Protein AF-A0A8H3QNE0-F1 (afdb_monomer_lite)

InterPro domains:
  IPR011545 DEAD/DEAH-box helicase domain [PF00270] (85-251)
  IPR014001 Helicase superfamily 1/2, ATP-binding domain [PS51192] (91-264)
  IPR014001 Helicase superfamily 1/2, ATP-binding domain [SM00487] (79-281)
  IPR027417 P-loop containing nucleoside triphosphate hydrolase [G3DSA:3.40.50.300] (56-273)
  IPR027417 P-loop containing nucleoside triphosphate hydrolase [SSF52540] (74-260)
  IPR027417 P-loop containing nucleoside triphosphate hydrolase [SSF52540] (273-473)
  IPR032284 ATP-dependent DNA helicase RecQ, zinc-binding domain [PF16124] (362-435)
  IPR036388 Winged helix-like DNA-binding domain superfamily [G3DSA:1.10.10.10] (363-559)

pLDDT: mean 80.42, std 19.11, range [25.03, 98.31]

Radius of gyration: 28.92 Å; chains: 1; bounding box: 72×71×86 Å

Foldseek 3Di:
DDDDPDPDDDDPVNVVVLVVVVVVLVVLVVVVVVCVVVVNDDQFLCVLPVCSVVVVVPPPPPPPPDADPLRCCQCRLVVHPDAFALLVVLQVCVLVLFAEEEAAAQLNCLVSSVVSSLVVDAAAEEEEDDDPVVVVVVCVVCVVSRQAEDEDEDDPDDDPCPVVVVLSCNVVSNHSYYYYYLCRCVVDPVVLVSVLVRCVVIAYAYEYEQLLCCPPCCPPPVSSLVCLCCCVSRVSHHYYYYHHFDAPVSVVVSCVSVVPDDVRYHYRHDLDNDLLQEAEEEAAQDDPLVVLVVVLVVVVVCPDDDDDDDDLDPVVQVVSQVSSCVVCVPDDDDDDDDPDDPPRSVFCSVSHHDYDYHHDDPQCLFSVLCVLVVPDDDPPDPVSVVSSVVVVLVSLLVVLLSLDQADASSQSVRVVRDYPPRDRDDHSCRYRNNVSCVVQVFDKDFQLVLLLLLQVLLAQVLVLCVVVQVPAALCQSLCLSQLPPDPVCVVSVVCVDPSSVDPDDGPANDSSSSSSSVSVCVSVQQWDWDWDWADPDPPGDIGIGITTNHGDPCSSVVSNPDGRIDTHGDPPD

Sequence (573 aa):
MRSIEKVSDLSVEDYINLKKMLDDLVSYEKNVKFEIETHKFIPSFSHLIRDFMFLLKCHACLSFPKYSSIGLLVNQVFEFSGYREKQYESIMSFINEKNTLVILPTGNGKTMCWVAPALISEGLTVIFTLLKALIDDKIRELINIGIPCAGLYTPTSHPSNYQEKVFGKIAVNFLRVLFVTPEKFHKNPVFRLMLMRISQIRPIRFVIDEAHCIVEQEYFRKAWKNLGTLKQLFPLSPHMLLTATCSTNEARKIQSIMNIQVGDLNIVRSSSFVRSEITFEVQTKSSKERTIDEICDQIRRVENGYCIVYCASLANCEEVLELIKIKLESISLDVYHGNLIQEAGRAGRDRREAKHIIYYSRQDIKTVYRIVASEESSTDDMEYQEYLEEKQKKILEIMLFCESQYECHQKLLVQYYSWDGDEEVLPCEKCDNCLRRQNHCPIIQDARQDALYILQVVDTVTNYMKNNIENTIRNDIVQVFCRSKSMSIIKKKLNQLDIYKENYKRILKRQEEVAYLLEDLAIRGLVKVKFKLSKPTPTSQINCNLIYIGVTENAIERASIGCWLYFVKNCQK

Structure (mmCIF, N/CA/C/O backbone):
data_AF-A0A8H3QNE0-F1
#
_entry.id   AF-A0A8H3QNE0-F1
#
loop_
_atom_site.group_PDB
_atom_site.id
_atom_site.type_symbol
_atom_site.label_atom_id
_atom_site.label_alt_id
_atom_site.label_comp_id
_atom_site.label_asym_id
_atom_site.label_entity_id
_atom_site.label_seq_id
_atom_site.pdbx_PDB_ins_code
_atom_site.Cartn_x
_atom_site.Cartn_y
_atom_site.Cartn_z
_atom_site.occupancy
_atom_site.B_iso_or_equiv
_atom_site.auth_seq_id
_atom_site.auth_comp_id
_atom_site.auth_asym_id
_atom_site.auth_atom_id
_atom_site.pdbx_PDB_model_num
ATOM 1 N N . MET A 1 1 ? 11.955 42.583 -19.211 1.00 35.22 1 MET A N 1
ATOM 2 C CA . MET A 1 1 ? 11.947 42.708 -17.736 1.00 35.22 1 MET A CA 1
ATOM 3 C C . MET A 1 1 ? 10.551 42.366 -17.240 1.00 35.22 1 MET A C 1
ATOM 5 O O . MET A 1 1 ? 9.612 42.959 -17.755 1.00 35.22 1 MET A O 1
ATOM 9 N N . ARG A 1 2 ? 10.465 41.441 -16.265 1.00 25.67 2 ARG A N 1
ATOM 10 C CA . ARG A 1 2 ? 9.298 40.667 -15.768 1.00 25.67 2 ARG A CA 1
ATOM 11 C C . ARG A 1 2 ? 8.981 39.429 -16.627 1.00 25.67 2 ARG A C 1
ATOM 13 O O . ARG A 1 2 ? 8.622 39.593 -17.780 1.00 25.67 2 ARG A O 1
ATOM 20 N N . SER A 1 3 ? 9.098 38.178 -16.186 1.00 25.03 3 SER A N 1
ATOM 21 C CA . SER A 1 3 ? 9.618 37.568 -14.951 1.00 25.03 3 SER A CA 1
ATOM 22 C C . SER A 1 3 ? 9.795 36.066 -15.241 1.00 25.03 3 SER A C 1
ATOM 24 O O . SER A 1 3 ? 8.844 35.296 -15.145 1.00 25.03 3 SER A O 1
ATOM 26 N N . ILE A 1 4 ? 11.002 35.674 -15.656 1.00 30.20 4 ILE A N 1
ATOM 27 C CA . ILE A 1 4 ? 11.525 34.306 -15.552 1.00 30.20 4 ILE A CA 1
ATOM 28 C C . ILE A 1 4 ? 12.634 34.442 -14.521 1.00 30.20 4 ILE A C 1
ATOM 30 O O . ILE A 1 4 ? 13.699 34.968 -14.837 1.00 30.20 4 ILE A O 1
ATOM 34 N N . GLU A 1 5 ? 12.365 34.057 -13.280 1.00 29.20 5 GLU A N 1
ATOM 35 C CA . GLU A 1 5 ? 13.396 34.008 -12.251 1.00 29.20 5 GLU A CA 1
ATOM 36 C C . GLU A 1 5 ? 13.614 32.563 -11.809 1.00 29.20 5 GLU A C 1
ATOM 38 O O . GLU A 1 5 ? 12.711 31.900 -11.304 1.00 29.20 5 GLU A O 1
ATOM 43 N N . LYS A 1 6 ? 14.876 32.152 -12.008 1.00 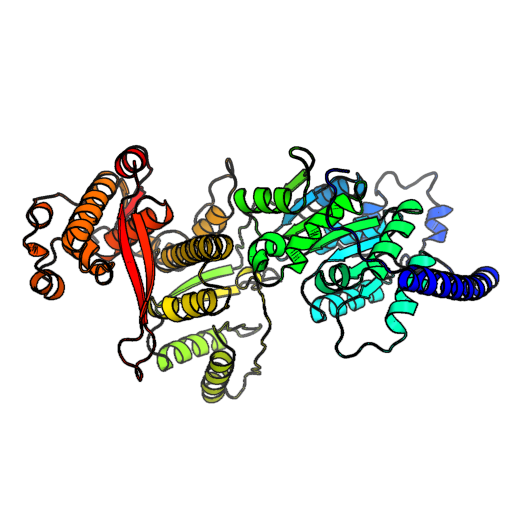32.72 6 LYS A N 1
ATOM 44 C CA . LYS A 1 6 ? 15.606 30.994 -11.471 1.00 32.72 6 LYS A CA 1
ATOM 45 C C . LYS A 1 6 ? 15.500 29.653 -12.208 1.00 32.72 6 LYS A C 1
ATOM 47 O O . LYS A 1 6 ? 15.197 28.617 -11.631 1.00 32.72 6 LYS A O 1
ATOM 52 N N . VAL A 1 7 ? 15.974 29.673 -13.457 1.00 33.72 7 VAL A N 1
ATOM 53 C CA . VAL A 1 7 ? 17.002 28.721 -13.931 1.00 33.72 7 VAL A CA 1
ATOM 54 C C . VAL A 1 7 ? 18.160 29.560 -14.472 1.00 33.72 7 VAL A C 1
ATOM 56 O O . VAL A 1 7 ? 18.269 29.817 -15.666 1.00 33.72 7 VAL A O 1
ATOM 59 N N . SER A 1 8 ? 18.978 30.087 -13.572 1.00 37.94 8 SER A N 1
ATOM 60 C CA . SER A 1 8 ? 20.153 30.884 -13.917 1.00 37.94 8 SER A CA 1
ATOM 61 C C . SER A 1 8 ? 21.230 30.562 -12.901 1.00 37.94 8 SER A C 1
ATOM 63 O O . SER A 1 8 ? 21.182 31.107 -11.810 1.00 37.94 8 SER A O 1
ATOM 65 N N . ASP A 1 9 ? 22.095 29.612 -13.245 1.00 38.41 9 ASP A N 1
ATOM 66 C CA . ASP A 1 9 ? 23.450 29.452 -12.704 1.00 38.41 9 ASP A CA 1
ATOM 67 C C . ASP A 1 9 ? 24.149 28.351 -13.515 1.00 38.41 9 ASP A C 1
ATOM 69 O O . ASP A 1 9 ? 24.317 27.215 -13.079 1.00 38.41 9 ASP A O 1
ATOM 73 N N . LEU A 1 10 ? 24.511 28.673 -14.757 1.00 45.97 10 LEU A N 1
ATOM 74 C CA . LEU A 1 10 ? 25.694 28.064 -15.357 1.00 45.97 10 LEU A CA 1
ATOM 75 C C . LEU A 1 10 ? 26.674 29.203 -15.602 1.00 45.97 10 LEU A C 1
ATOM 77 O O . LEU A 1 10 ? 26.373 30.152 -16.330 1.00 45.97 10 LEU A O 1
ATOM 81 N N . SER A 1 11 ? 27.810 29.127 -14.923 1.00 44.94 11 SER A N 1
ATOM 82 C CA . SER A 1 11 ? 28.893 30.093 -15.023 1.00 44.94 11 SER A CA 1
ATOM 83 C C . SER A 1 11 ? 29.562 30.009 -16.402 1.00 44.94 11 SER A C 1
ATOM 85 O O . SER A 1 11 ? 29.474 29.003 -17.110 1.00 44.94 11 SER A O 1
ATOM 87 N N . VAL A 1 12 ? 30.290 31.055 -16.796 1.00 43.38 12 VAL A N 1
ATOM 88 C CA . VAL A 1 12 ? 31.138 31.036 -18.007 1.00 43.38 12 VAL A CA 1
ATOM 89 C C . VAL A 1 12 ? 32.184 29.902 -17.941 1.00 43.38 12 VAL A C 1
ATOM 91 O O . VAL A 1 12 ? 32.601 29.367 -18.966 1.00 43.38 12 VAL A O 1
ATOM 94 N N . GLU A 1 13 ? 32.539 29.471 -16.733 1.00 40.56 13 GLU A N 1
ATOM 95 C CA . GLU A 1 13 ? 33.459 28.371 -16.440 1.00 40.56 13 GLU A CA 1
ATOM 96 C C . GLU A 1 13 ? 32.827 26.983 -16.701 1.00 40.56 13 GLU A C 1
ATOM 98 O O . GLU A 1 13 ? 33.490 26.091 -17.241 1.00 40.56 13 GLU A O 1
ATOM 103 N N . ASP A 1 14 ? 31.517 26.819 -16.462 1.00 41.31 14 ASP A N 1
ATOM 104 C CA . ASP A 1 14 ? 30.748 25.611 -16.817 1.00 41.31 14 ASP A CA 1
ATOM 105 C C . ASP A 1 14 ? 30.654 25.409 -18.336 1.00 41.31 14 ASP A C 1
ATOM 107 O O . ASP A 1 14 ? 30.696 24.282 -18.833 1.00 41.31 14 ASP A O 1
ATOM 111 N N . TYR A 1 15 ? 30.592 26.506 -19.095 1.00 39.41 15 TYR A N 1
ATOM 112 C CA . TYR A 1 15 ? 30.575 26.491 -20.559 1.00 39.41 15 TYR A CA 1
ATOM 113 C C . TYR A 1 15 ? 31.920 26.037 -21.160 1.00 39.41 15 TYR A C 1
ATOM 115 O O . TYR A 1 15 ? 31.957 25.348 -22.181 1.00 39.41 15 TYR A O 1
ATOM 123 N N . ILE A 1 16 ? 33.038 26.372 -20.508 1.00 44.00 16 ILE A N 1
ATOM 124 C CA . ILE A 1 16 ? 34.392 25.991 -20.940 1.00 44.00 16 ILE A CA 1
ATOM 125 C C . ILE A 1 16 ? 34.697 24.528 -20.579 1.00 44.00 16 ILE A C 1
ATOM 127 O O . ILE A 1 16 ? 35.227 23.786 -21.411 1.00 44.00 16 ILE A O 1
ATOM 131 N N . ASN A 1 17 ? 34.283 24.070 -19.395 1.00 38.91 17 ASN A N 1
ATOM 132 C CA . ASN A 1 17 ? 34.404 22.663 -18.999 1.00 38.91 17 ASN A CA 1
ATOM 133 C C . ASN A 1 17 ? 33.531 21.731 -19.860 1.00 38.91 17 ASN A C 1
ATOM 135 O O . ASN A 1 17 ? 33.972 20.642 -20.232 1.00 38.91 17 ASN A O 1
ATOM 139 N N . LEU A 1 18 ? 32.338 22.178 -20.269 1.00 43.12 18 LEU A N 1
ATOM 140 C CA . LEU A 1 18 ? 31.477 21.457 -21.214 1.00 43.12 18 LEU A CA 1
ATOM 141 C C . LEU A 1 18 ? 32.143 21.284 -22.590 1.00 43.12 18 LEU A C 1
ATOM 143 O O . LEU A 1 18 ? 31.984 20.243 -23.225 1.00 43.12 18 LEU A O 1
ATOM 147 N N . LYS A 1 19 ? 32.904 22.287 -23.044 1.00 40.44 19 LYS A N 1
ATOM 148 C CA . LYS A 1 19 ? 33.618 22.257 -24.327 1.00 40.44 19 LYS A CA 1
ATOM 149 C C . LYS A 1 19 ? 34.786 21.261 -24.305 1.00 40.44 19 LYS A C 1
ATOM 151 O O . LYS A 1 19 ? 34.876 20.430 -25.197 1.00 40.44 19 LYS A O 1
ATOM 156 N N . LYS A 1 20 ? 35.581 21.243 -23.231 1.00 42.16 20 LYS A N 1
ATOM 157 C CA . LYS A 1 20 ? 36.684 20.279 -23.036 1.00 42.16 20 LYS A CA 1
ATOM 158 C C . LYS A 1 20 ? 36.195 18.821 -22.956 1.00 42.16 20 LYS A C 1
ATOM 160 O O . LYS A 1 20 ? 36.807 17.926 -23.522 1.00 42.16 20 LYS A O 1
ATOM 165 N N . MET A 1 21 ? 35.042 18.591 -22.322 1.00 43.62 21 MET A N 1
ATOM 166 C CA . MET A 1 21 ? 34.431 17.260 -22.193 1.00 43.62 21 MET A CA 1
ATOM 167 C C . MET A 1 21 ? 33.822 16.737 -23.509 1.00 43.62 21 MET A C 1
ATOM 169 O O . MET A 1 21 ? 33.773 15.530 -23.746 1.00 43.62 21 MET A O 1
ATOM 173 N N . LEU A 1 22 ? 33.350 17.641 -24.374 1.00 39.09 22 LEU A N 1
ATOM 174 C CA . LEU A 1 22 ? 32.882 17.294 -25.718 1.00 39.09 22 LEU A CA 1
ATOM 175 C C . LEU A 1 22 ? 34.037 16.888 -26.633 1.00 39.09 22 LEU A C 1
ATOM 177 O O . LEU A 1 22 ? 33.853 16.013 -27.473 1.00 39.09 22 LEU A O 1
ATOM 181 N N . ASP A 1 23 ? 35.225 17.438 -26.408 1.00 41.16 23 ASP A N 1
ATOM 182 C CA . ASP A 1 23 ? 36.409 17.116 -27.201 1.00 41.16 23 ASP A CA 1
ATOM 183 C C . ASP A 1 23 ? 37.042 15.762 -26.797 1.00 41.16 23 ASP A C 1
ATOM 185 O O . ASP A 1 23 ? 37.523 15.023 -27.659 1.00 41.16 23 ASP A O 1
ATOM 189 N N . ASP A 1 24 ? 36.943 15.343 -25.530 1.00 36.66 24 ASP A N 1
ATOM 190 C CA . ASP A 1 24 ? 37.397 14.009 -25.091 1.00 36.66 24 ASP A CA 1
ATOM 191 C C . ASP A 1 24 ? 36.454 12.867 -25.540 1.00 36.66 24 ASP A C 1
ATOM 193 O O . ASP A 1 24 ? 36.911 11.774 -25.891 1.00 36.66 24 ASP A O 1
ATOM 197 N N . LEU A 1 25 ? 35.138 13.115 -25.635 1.00 38.47 25 LEU A N 1
ATOM 198 C CA . LEU A 1 25 ? 34.171 12.165 -26.218 1.00 38.47 25 LEU A CA 1
ATOM 199 C C . LEU A 1 25 ? 34.427 11.925 -27.720 1.00 38.47 25 LEU A C 1
ATOM 201 O O . LEU A 1 25 ? 34.248 10.807 -28.204 1.00 38.47 25 LEU A O 1
ATOM 205 N N . VAL A 1 26 ? 34.941 12.939 -28.424 1.00 38.16 26 VAL A N 1
ATOM 206 C CA . VAL A 1 26 ? 35.381 12.868 -29.830 1.00 38.16 26 VAL A CA 1
ATOM 207 C C . VAL A 1 26 ? 36.662 12.028 -30.000 1.00 38.16 26 VAL A C 1
ATOM 209 O O . VAL A 1 26 ? 36.873 11.431 -31.059 1.00 38.16 26 VAL A O 1
ATOM 212 N N . SER A 1 27 ? 37.508 11.907 -28.969 1.00 40.34 27 SER A N 1
ATOM 213 C CA . SER A 1 27 ? 38.653 10.975 -28.952 1.00 40.34 27 SER A CA 1
ATOM 214 C C . SER A 1 27 ? 38.208 9.519 -28.730 1.00 40.34 27 SER A C 1
ATOM 216 O O . SER A 1 27 ? 38.719 8.587 -29.355 1.00 40.34 27 SER A O 1
ATOM 218 N N . TYR A 1 28 ? 37.176 9.319 -27.907 1.00 36.91 28 TYR A N 1
ATOM 219 C CA . TYR A 1 28 ? 36.602 8.005 -27.595 1.00 36.91 28 TYR A CA 1
ATOM 220 C C . TYR A 1 28 ? 35.869 7.366 -28.788 1.00 36.91 28 TYR A C 1
ATOM 222 O O . TYR A 1 28 ? 35.970 6.163 -29.025 1.00 36.91 28 TYR A O 1
ATOM 230 N N . GLU A 1 29 ? 35.176 8.180 -29.583 1.00 37.56 29 GLU A N 1
ATOM 231 C CA . GLU A 1 29 ? 34.483 7.765 -30.807 1.00 37.56 29 GLU A CA 1
ATOM 232 C C . GLU A 1 29 ? 35.453 7.260 -31.893 1.00 37.56 29 GLU A C 1
ATOM 234 O O . GLU A 1 29 ? 35.150 6.308 -32.612 1.00 37.56 29 GLU A O 1
ATOM 239 N N . LYS A 1 30 ? 36.659 7.840 -31.980 1.00 40.59 30 LYS A N 1
ATOM 240 C CA . LYS A 1 30 ? 37.650 7.502 -33.016 1.00 40.59 30 LYS A CA 1
ATOM 241 C C . LYS A 1 30 ? 38.296 6.126 -32.826 1.00 40.59 30 LYS A C 1
ATOM 243 O O . LYS A 1 30 ? 38.510 5.430 -33.815 1.00 40.59 30 LYS A O 1
ATOM 248 N N . ASN A 1 31 ? 38.533 5.688 -31.589 1.00 41.94 31 ASN A N 1
ATOM 249 C CA . ASN A 1 31 ? 39.050 4.338 -31.320 1.00 41.94 31 ASN A CA 1
ATOM 250 C C . ASN A 1 31 ? 37.986 3.246 -31.542 1.00 41.94 31 ASN A C 1
ATOM 252 O O . ASN A 1 31 ? 38.304 2.169 -32.037 1.00 41.94 31 ASN A O 1
ATOM 256 N N . VAL A 1 32 ? 36.710 3.532 -31.258 1.00 41.25 32 VAL A N 1
ATOM 257 C CA . VAL A 1 32 ? 35.597 2.593 -31.510 1.00 41.25 32 VAL A CA 1
ATOM 258 C C . VAL A 1 32 ? 35.338 2.420 -33.014 1.00 41.25 32 VAL A C 1
ATOM 260 O O . VAL A 1 32 ? 35.044 1.317 -33.471 1.00 41.25 32 VAL A O 1
ATOM 263 N N . LYS A 1 33 ? 35.531 3.483 -33.806 1.00 37.66 33 LYS A N 1
ATOM 264 C CA . LYS A 1 33 ? 35.485 3.456 -35.279 1.00 37.66 33 LYS A CA 1
ATOM 265 C C . LYS A 1 33 ? 36.520 2.496 -35.882 1.00 37.66 33 LYS A C 1
ATOM 267 O O . LYS A 1 33 ? 36.186 1.718 -36.769 1.00 37.66 33 LYS A O 1
ATOM 272 N N . PHE A 1 34 ? 37.728 2.465 -35.317 1.00 42.19 34 PHE A N 1
ATOM 273 C CA . PHE A 1 34 ? 38.798 1.543 -35.714 1.00 42.19 34 PHE A CA 1
ATOM 274 C C . PHE A 1 34 ? 38.486 0.067 -35.383 1.00 42.19 34 PHE A C 1
ATOM 276 O O . PHE A 1 34 ? 38.859 -0.848 -36.120 1.00 42.19 34 PHE A O 1
ATOM 283 N N . GLU A 1 35 ? 37.751 -0.204 -34.304 1.00 38.62 35 GLU A N 1
ATOM 284 C CA . GLU A 1 35 ? 37.314 -1.565 -33.962 1.00 38.62 35 GLU A CA 1
ATOM 285 C C . GLU A 1 35 ? 36.131 -2.032 -34.832 1.00 38.62 35 GLU A C 1
ATOM 287 O O . GLU A 1 35 ? 36.095 -3.182 -35.265 1.00 38.62 35 GLU A O 1
ATOM 292 N N . ILE A 1 36 ? 35.202 -1.143 -35.191 1.00 38.84 36 ILE A N 1
ATOM 293 C CA . ILE A 1 36 ? 34.106 -1.459 -36.123 1.00 38.84 36 ILE A CA 1
ATOM 294 C C . ILE A 1 36 ? 34.646 -1.763 -37.536 1.00 38.84 36 ILE A C 1
ATOM 296 O O . ILE A 1 36 ? 34.251 -2.758 -38.145 1.00 38.84 36 ILE A O 1
ATOM 300 N N . GLU A 1 37 ? 35.594 -0.961 -38.032 1.00 38.69 37 GLU A N 1
ATOM 301 C CA . GLU A 1 37 ? 36.194 -1.086 -39.375 1.00 38.69 37 GLU A CA 1
ATOM 302 C C . GLU A 1 37 ? 37.120 -2.310 -39.530 1.00 38.69 37 GLU A C 1
ATOM 304 O O . GLU A 1 37 ? 37.361 -2.767 -40.645 1.00 38.69 37 GLU A O 1
ATOM 309 N N . THR A 1 38 ? 37.577 -2.909 -38.424 1.00 40.66 38 THR A N 1
ATOM 310 C CA . THR A 1 38 ? 38.347 -4.171 -38.410 1.00 40.66 38 THR A CA 1
ATOM 311 C C . THR A 1 38 ? 37.476 -5.428 -38.216 1.00 40.66 38 THR A C 1
ATOM 313 O O . THR A 1 38 ? 38.006 -6.490 -37.898 1.00 40.66 38 THR A O 1
ATOM 316 N N . HIS A 1 39 ? 36.147 -5.333 -38.400 1.00 39.91 39 HIS A N 1
ATOM 317 C CA . HIS A 1 39 ? 35.151 -6.380 -38.090 1.00 39.91 39 HIS A CA 1
ATOM 318 C C . HIS A 1 39 ? 35.090 -6.805 -36.608 1.00 39.91 39 HIS A C 1
ATOM 320 O O . HIS A 1 39 ? 34.644 -7.909 -36.293 1.00 39.91 39 HIS A O 1
ATOM 326 N N . LYS A 1 40 ? 35.485 -5.939 -35.669 1.00 40.75 40 LYS A N 1
ATOM 327 C CA . LYS A 1 40 ? 35.469 -6.247 -34.226 1.00 40.75 40 LYS A CA 1
ATOM 328 C C . LYS A 1 40 ? 34.211 -5.773 -33.488 1.00 40.75 40 LYS A C 1
ATOM 330 O O . LYS A 1 40 ? 34.142 -5.942 -32.274 1.00 40.75 40 LYS A O 1
ATOM 335 N N . PHE A 1 41 ? 33.200 -5.227 -34.174 1.00 36.81 41 PHE A N 1
ATOM 336 C CA . PHE A 1 41 ? 31.943 -4.799 -33.543 1.00 36.81 41 PHE A CA 1
ATOM 337 C C . PHE A 1 41 ? 30.694 -5.222 -34.336 1.00 36.81 41 PHE A C 1
ATOM 339 O O . PHE A 1 41 ? 30.477 -4.798 -35.470 1.00 36.81 41 PHE A O 1
ATOM 346 N N . ILE A 1 42 ? 29.860 -6.042 -33.687 1.00 42.97 42 ILE A N 1
ATOM 347 C CA . ILE A 1 42 ? 28.539 -6.543 -34.101 1.00 42.97 42 ILE A CA 1
ATOM 348 C C . ILE A 1 42 ? 27.567 -6.212 -32.942 1.00 42.97 42 ILE A C 1
ATOM 350 O O . ILE A 1 42 ? 27.982 -6.331 -31.785 1.00 42.97 42 ILE A O 1
ATOM 354 N N . PRO A 1 43 ? 26.297 -5.801 -33.170 1.00 39.94 43 PRO A N 1
ATOM 355 C CA . PRO A 1 43 ? 25.355 -5.540 -32.077 1.00 39.94 43 PRO A CA 1
ATOM 356 C C . PRO A 1 43 ? 25.174 -6.777 -31.185 1.00 39.94 43 PRO A C 1
ATOM 358 O O . PRO A 1 43 ? 24.907 -7.878 -31.663 1.00 39.94 43 PRO A O 1
ATOM 361 N N . SER A 1 44 ? 25.295 -6.609 -29.874 1.00 41.91 44 SER A N 1
ATOM 362 C CA . SER A 1 44 ? 25.665 -7.684 -28.941 1.00 41.91 44 SER A CA 1
ATOM 363 C C . SER A 1 44 ? 24.577 -8.705 -28.584 1.00 41.91 44 SER A C 1
ATOM 365 O O . SER A 1 44 ? 24.927 -9.744 -28.035 1.00 41.91 44 SER A O 1
ATOM 367 N N . PHE A 1 45 ? 23.301 -8.498 -28.944 1.00 39.44 45 PHE A N 1
ATOM 368 C CA . PHE A 1 45 ? 22.283 -9.556 -28.794 1.00 39.44 45 PHE A CA 1
ATOM 369 C C . PHE A 1 45 ? 22.221 -10.530 -29.991 1.00 39.44 45 PHE A C 1
ATOM 371 O O . PHE A 1 45 ? 21.547 -11.557 -29.932 1.00 39.44 45 PHE A O 1
ATOM 378 N N . SER A 1 46 ? 22.946 -10.242 -31.077 1.00 38.34 46 SER A N 1
ATOM 379 C CA . SER A 1 46 ? 22.957 -11.064 -32.300 1.00 38.34 46 SER A CA 1
ATOM 380 C C . SER A 1 46 ? 23.547 -12.468 -32.108 1.00 38.34 46 SER A C 1
ATOM 382 O O . SER A 1 46 ? 23.251 -13.365 -32.890 1.00 38.34 46 SER A O 1
ATOM 384 N N . HIS A 1 47 ? 24.354 -12.677 -31.064 1.00 43.91 47 HIS A N 1
ATOM 385 C CA . HIS A 1 47 ? 24.979 -13.964 -30.739 1.00 43.91 47 HIS A CA 1
ATOM 386 C C . HIS A 1 47 ? 24.106 -14.858 -29.843 1.00 43.91 47 HIS A C 1
ATOM 388 O O . HIS A 1 47 ? 24.400 -16.043 -29.704 1.00 43.91 47 HIS A O 1
ATOM 394 N N . LEU A 1 48 ? 23.053 -14.308 -29.222 1.00 41.75 48 LEU A N 1
ATOM 395 C CA . LEU A 1 48 ? 22.171 -15.045 -28.295 1.00 41.75 48 LEU A CA 1
ATOM 396 C C . LEU A 1 48 ? 20.891 -15.527 -28.964 1.00 41.75 48 LEU A C 1
ATOM 398 O O . LEU A 1 48 ? 20.173 -16.356 -28.420 1.00 41.75 48 LEU A O 1
ATOM 402 N N . ILE A 1 49 ? 20.648 -15.047 -30.179 1.00 43.75 49 ILE A N 1
ATOM 403 C CA . ILE A 1 49 ? 19.685 -15.610 -31.110 1.00 43.75 49 ILE A CA 1
ATOM 404 C C . ILE A 1 49 ? 20.505 -16.468 -32.075 1.00 43.75 49 ILE A C 1
ATOM 406 O O . ILE A 1 49 ? 21.040 -15.960 -33.066 1.00 43.75 49 ILE A O 1
ATOM 410 N N . ARG A 1 50 ? 20.653 -17.769 -31.775 1.00 41.12 50 ARG A N 1
ATOM 411 C CA . ARG A 1 50 ? 21.142 -18.728 -32.782 1.00 41.12 50 ARG A CA 1
ATOM 412 C C . ARG A 1 50 ? 20.234 -18.568 -34.007 1.00 41.12 50 ARG A C 1
ATOM 414 O O . ARG A 1 50 ? 19.022 -18.615 -33.852 1.00 41.12 50 ARG A O 1
ATOM 421 N N . ASP A 1 51 ? 20.827 -18.307 -35.174 1.00 43.41 51 ASP A N 1
ATOM 422 C CA . ASP A 1 51 ? 20.162 -18.068 -36.471 1.00 43.41 51 ASP A CA 1
ATOM 423 C C . ASP A 1 51 ? 19.709 -16.634 -36.823 1.00 43.41 51 ASP A C 1
ATOM 425 O O . ASP A 1 51 ? 18.981 -16.452 -37.798 1.00 43.41 51 ASP A O 1
ATOM 429 N N . PHE A 1 52 ? 20.217 -15.579 -36.167 1.00 43.12 52 PHE A N 1
ATOM 430 C CA . PHE A 1 52 ? 19.917 -14.179 -36.551 1.00 43.12 52 PHE A CA 1
ATOM 431 C C . PHE A 1 52 ? 20.199 -13.858 -38.040 1.00 43.12 52 PHE A C 1
ATOM 433 O O . PHE A 1 52 ? 19.392 -13.220 -38.716 1.00 43.12 52 PHE A O 1
ATOM 440 N N . MET A 1 53 ? 21.318 -14.351 -38.585 1.00 36.91 53 MET A N 1
ATOM 441 C CA . MET A 1 53 ? 21.683 -14.174 -40.002 1.00 36.91 53 MET A CA 1
ATOM 442 C C . MET A 1 53 ? 20.917 -15.111 -40.956 1.00 36.91 53 MET A C 1
ATOM 444 O O . MET A 1 53 ? 20.765 -14.789 -42.135 1.00 36.91 53 MET A O 1
ATOM 448 N N . PHE A 1 54 ? 20.414 -16.251 -40.470 1.00 38.47 54 PHE A N 1
ATOM 449 C CA . PHE A 1 54 ? 19.612 -17.194 -41.259 1.00 38.47 54 PHE A CA 1
ATOM 450 C C . PHE A 1 54 ? 18.147 -16.737 -41.345 1.00 38.47 54 PHE A C 1
ATOM 452 O O . PHE A 1 54 ? 17.557 -16.839 -42.410 1.00 38.47 54 PHE A O 1
ATOM 459 N N . LEU A 1 55 ? 17.605 -16.105 -40.298 1.00 36.69 55 LEU A N 1
ATOM 460 C CA . LEU A 1 55 ? 16.283 -15.456 -40.270 1.00 36.69 55 LEU A CA 1
ATOM 461 C C . LEU A 1 55 ? 16.140 -14.289 -41.267 1.00 36.69 55 LEU A C 1
ATOM 463 O O . LEU A 1 55 ? 15.044 -14.014 -41.748 1.00 36.69 55 LEU A O 1
ATOM 467 N N . LEU A 1 56 ? 17.243 -13.614 -41.608 1.00 36.75 56 LEU A N 1
ATOM 468 C CA . LEU A 1 56 ? 17.254 -12.506 -42.574 1.00 36.75 56 LEU A CA 1
ATOM 469 C C . LEU A 1 56 ? 17.325 -12.980 -44.037 1.00 36.75 56 LEU A C 1
ATOM 471 O O . LEU A 1 56 ? 16.860 -12.274 -44.929 1.00 36.75 56 LEU A O 1
ATOM 475 N N . LYS A 1 57 ? 17.884 -14.172 -44.299 1.00 33.72 57 LYS A N 1
ATOM 476 C CA . LYS A 1 57 ? 18.005 -14.750 -45.655 1.00 33.72 57 LYS A CA 1
ATOM 477 C C . LYS A 1 57 ? 17.025 -15.890 -45.947 1.00 33.72 57 LYS A C 1
ATOM 479 O O . LYS A 1 57 ? 16.733 -16.144 -47.111 1.00 33.72 57 LYS A O 1
ATOM 484 N N . CYS A 1 58 ? 16.503 -16.558 -44.927 1.00 35.84 58 CYS A N 1
ATOM 485 C CA . CYS A 1 58 ? 15.598 -17.692 -45.033 1.00 35.84 58 CYS A CA 1
ATOM 486 C C . CYS A 1 58 ? 14.329 -17.370 -44.234 1.00 35.84 58 CYS A C 1
ATOM 488 O O . CYS A 1 58 ? 14.399 -17.138 -43.033 1.00 35.84 58 CYS A O 1
ATOM 490 N N . HIS A 1 59 ? 13.181 -17.357 -44.921 1.00 32.09 59 HIS A N 1
ATOM 491 C CA . HIS A 1 59 ? 11.819 -17.087 -44.420 1.00 32.09 59 HIS A CA 1
ATOM 492 C C . HIS A 1 59 ? 11.303 -15.638 -44.346 1.00 32.09 59 HIS A C 1
ATOM 494 O O . HIS A 1 59 ? 10.169 -15.449 -43.909 1.00 32.09 59 HIS A O 1
ATOM 500 N N . ALA A 1 60 ? 11.986 -14.643 -44.914 1.00 31.42 60 ALA A N 1
ATOM 501 C CA . ALA A 1 60 ? 11.275 -13.429 -45.348 1.00 31.42 60 ALA A CA 1
ATOM 502 C C . ALA A 1 60 ? 10.213 -13.741 -46.430 1.00 31.42 60 ALA A C 1
ATOM 504 O O . ALA A 1 60 ? 9.320 -12.936 -46.669 1.00 31.42 60 ALA A O 1
ATOM 505 N N . CYS A 1 61 ? 10.278 -14.927 -47.056 1.00 36.62 61 CYS A N 1
ATOM 506 C CA . CYS A 1 61 ? 9.467 -15.217 -48.233 1.00 36.62 61 CYS A CA 1
ATOM 507 C C . CYS A 1 61 ? 8.415 -16.330 -48.076 1.00 36.62 61 CYS A C 1
ATOM 509 O O . CYS A 1 61 ? 7.437 -16.258 -48.806 1.00 36.62 61 CYS A O 1
ATOM 511 N N . LEU A 1 62 ? 8.532 -17.342 -47.191 1.00 32.88 62 LEU A N 1
ATOM 512 C CA . LEU A 1 62 ? 7.624 -18.514 -47.298 1.00 32.88 62 LEU A CA 1
ATOM 513 C C . LEU A 1 62 ? 7.232 -19.308 -46.020 1.00 32.88 62 LEU A C 1
ATOM 515 O O . LEU A 1 62 ? 6.522 -20.302 -46.170 1.00 32.88 62 LEU A O 1
ATOM 519 N N . SER A 1 63 ? 7.609 -18.963 -44.770 1.00 31.23 63 SER A N 1
ATOM 520 C CA . SER A 1 63 ? 7.130 -19.780 -43.606 1.00 31.23 63 SER A CA 1
ATOM 521 C C . SER A 1 63 ? 6.842 -19.085 -42.267 1.00 31.23 63 SER A C 1
ATOM 523 O O . SER A 1 63 ? 6.469 -19.773 -41.318 1.00 31.23 63 SER A O 1
ATOM 525 N N . PHE A 1 64 ? 6.893 -17.751 -42.177 1.00 33.19 64 PHE A N 1
ATOM 526 C CA . PHE A 1 64 ? 6.544 -17.016 -40.946 1.00 33.19 64 PHE A CA 1
ATOM 527 C C . PHE A 1 64 ? 5.113 -16.437 -40.805 1.00 33.19 64 PHE A C 1
ATOM 529 O O . PHE A 1 64 ? 4.952 -15.461 -40.077 1.00 33.19 64 PHE A O 1
ATOM 536 N N . PRO A 1 65 ? 4.019 -17.017 -41.341 1.00 32.22 65 PRO A N 1
ATOM 537 C CA . PRO A 1 65 ? 2.679 -16.546 -40.966 1.00 32.22 65 PRO A CA 1
ATOM 538 C C . PRO A 1 65 ? 2.312 -16.718 -39.474 1.00 32.22 65 PRO A C 1
ATOM 540 O O . PRO A 1 65 ? 1.244 -16.263 -39.079 1.00 32.22 65 PRO A O 1
ATOM 543 N N . LYS A 1 66 ? 3.121 -17.405 -38.643 1.00 38.16 66 LYS A N 1
ATOM 544 C CA . LYS A 1 66 ? 2.702 -17.842 -37.292 1.00 38.16 66 LYS A CA 1
ATOM 545 C C . LYS A 1 66 ? 3.270 -17.070 -36.091 1.00 38.16 66 LYS A C 1
ATOM 547 O O . LYS A 1 66 ? 2.632 -17.113 -35.044 1.00 38.16 66 LYS A O 1
ATOM 552 N N . TYR A 1 67 ? 4.403 -16.364 -36.187 1.00 34.59 67 TYR A N 1
ATOM 553 C CA . TYR A 1 67 ? 5.007 -15.687 -35.021 1.00 34.59 67 TYR A CA 1
ATOM 554 C C . TYR A 1 67 ? 5.579 -14.307 -35.383 1.00 34.59 67 TYR A C 1
ATOM 556 O O . TYR A 1 67 ? 6.373 -14.189 -36.309 1.00 34.59 67 TYR A O 1
ATOM 564 N N . SER A 1 68 ? 5.193 -13.263 -34.638 1.00 46.09 68 SER A N 1
ATOM 565 C CA . SER A 1 68 ? 5.793 -11.922 -34.732 1.00 46.09 68 SER A CA 1
ATOM 566 C C . SER A 1 68 ? 7.173 -11.881 -34.057 1.00 46.09 68 SER A C 1
ATOM 568 O O . SER A 1 68 ? 7.479 -12.747 -33.236 1.00 46.09 68 SER A O 1
ATOM 570 N N . SER A 1 69 ? 7.990 -10.847 -34.310 1.00 45.69 69 SER A N 1
ATOM 571 C CA . SER A 1 69 ? 9.284 -10.625 -33.624 1.00 45.69 69 SER A CA 1
ATOM 572 C C . SER A 1 69 ? 9.171 -10.680 -32.093 1.00 45.69 69 SER A C 1
ATOM 574 O O . SER A 1 69 ? 10.094 -11.091 -31.396 1.00 45.69 69 SER A O 1
ATOM 576 N N . ILE A 1 70 ? 8.000 -10.317 -31.570 1.00 51.03 70 ILE A N 1
ATOM 577 C CA . ILE A 1 70 ? 7.660 -10.365 -30.145 1.00 51.03 70 ILE A CA 1
ATOM 578 C C . ILE A 1 70 ? 7.386 -11.809 -29.692 1.00 51.03 70 ILE A C 1
ATOM 580 O O . ILE A 1 70 ? 7.846 -12.228 -28.634 1.00 51.03 70 ILE A O 1
ATOM 584 N N . GLY A 1 71 ? 6.687 -12.600 -30.513 1.00 46.16 71 GLY A N 1
ATOM 585 C CA . GLY A 1 71 ? 6.490 -14.035 -30.283 1.00 46.16 71 GLY A CA 1
ATOM 586 C C . GLY A 1 71 ? 7.798 -14.833 -30.300 1.00 46.16 71 GLY A C 1
ATOM 587 O O . GLY A 1 71 ? 7.950 -15.761 -29.509 1.00 46.16 71 GLY A O 1
ATOM 588 N N . LEU A 1 72 ? 8.765 -14.438 -31.135 1.00 48.22 72 LEU A N 1
ATOM 589 C CA . LEU A 1 72 ? 10.109 -15.028 -31.151 1.00 48.22 72 LEU A CA 1
ATOM 590 C C . LEU A 1 72 ? 10.885 -14.721 -29.861 1.00 48.22 72 LEU A C 1
ATOM 592 O O . LEU A 1 72 ? 11.473 -15.624 -29.276 1.00 48.22 72 LEU A O 1
ATOM 596 N N . LEU A 1 73 ? 10.823 -13.482 -29.367 1.00 56.84 73 LEU A N 1
ATOM 597 C CA . LEU A 1 73 ? 11.442 -13.086 -28.097 1.00 56.84 73 LEU A CA 1
ATOM 598 C C . LEU A 1 73 ? 10.926 -13.913 -26.911 1.00 56.84 73 LEU A C 1
ATOM 600 O O . LEU A 1 73 ? 11.715 -14.445 -26.135 1.00 56.84 73 LEU A O 1
ATOM 604 N N . VAL A 1 74 ? 9.608 -14.066 -26.785 1.00 55.53 74 VAL A N 1
ATOM 605 C CA . VAL A 1 74 ? 9.002 -14.809 -25.668 1.00 55.53 74 VAL A CA 1
ATOM 606 C C . VAL A 1 74 ? 9.329 -16.300 -25.720 1.00 55.53 74 VAL A C 1
ATOM 608 O O . VAL A 1 74 ? 9.706 -16.863 -24.694 1.00 55.53 74 VAL A O 1
ATOM 611 N N . ASN A 1 75 ? 9.237 -16.920 -26.900 1.00 50.16 75 ASN A N 1
ATOM 612 C CA . ASN A 1 75 ? 9.398 -18.367 -27.039 1.00 50.16 75 ASN A CA 1
ATOM 613 C C . ASN A 1 75 ? 10.866 -18.816 -27.112 1.00 50.16 75 ASN A C 1
ATOM 615 O O . ASN A 1 75 ? 11.170 -19.913 -26.658 1.00 50.16 75 ASN A O 1
ATOM 619 N N . GLN A 1 76 ? 11.768 -18.013 -27.694 1.00 51.50 76 GLN A N 1
ATOM 620 C CA . GLN A 1 76 ? 13.160 -18.425 -27.944 1.00 51.50 76 GLN A CA 1
ATOM 621 C C . GLN A 1 76 ? 14.188 -17.767 -27.020 1.00 51.50 76 GLN A C 1
ATOM 623 O O . GLN A 1 76 ? 15.181 -18.405 -26.696 1.00 51.50 76 GLN A O 1
ATOM 628 N N . VAL A 1 77 ? 13.983 -16.512 -26.596 1.00 52.53 77 VAL A N 1
ATOM 629 C CA . VAL A 1 77 ? 14.954 -15.804 -25.731 1.00 52.53 77 VAL A CA 1
ATOM 630 C C . VAL A 1 77 ? 14.653 -16.036 -24.253 1.00 52.53 77 VAL A C 1
ATOM 632 O O . VAL A 1 77 ? 15.569 -16.125 -23.442 1.00 52.53 77 VAL A O 1
ATOM 635 N N . PHE A 1 78 ? 13.371 -16.141 -23.899 1.00 58.66 78 PHE A N 1
ATOM 636 C CA . PHE A 1 78 ? 12.939 -16.314 -22.511 1.00 58.66 78 PHE A CA 1
ATOM 637 C C . PHE A 1 78 ? 12.256 -17.657 -22.220 1.00 58.66 78 PHE A C 1
ATOM 639 O O . PHE A 1 78 ? 11.860 -17.884 -21.079 1.00 58.66 78 PHE A O 1
ATOM 646 N N . GLU A 1 79 ? 12.115 -18.526 -23.228 1.00 57.94 79 GLU A N 1
ATOM 647 C CA . GLU A 1 79 ? 11.543 -19.881 -23.116 1.00 57.94 79 GLU A CA 1
ATOM 648 C C . GLU A 1 79 ? 10.158 -19.940 -22.434 1.00 57.94 79 GLU A C 1
ATOM 650 O O . GLU A 1 79 ? 9.783 -20.935 -21.810 1.00 57.94 79 GLU A O 1
ATOM 655 N N . PHE A 1 80 ? 9.358 -18.876 -22.535 1.00 64.06 80 PHE A N 1
ATOM 656 C CA . PHE A 1 80 ? 8.016 -18.850 -21.957 1.00 64.06 80 PHE A CA 1
ATOM 657 C C . PHE A 1 80 ? 6.986 -19.439 -22.926 1.00 64.06 80 PHE A C 1
ATOM 659 O O . PHE A 1 80 ? 7.046 -19.212 -24.128 1.00 64.06 80 PHE A O 1
ATOM 666 N N . SER A 1 81 ? 5.977 -20.134 -22.393 1.00 62.97 81 SER A N 1
ATOM 667 C CA . SER A 1 81 ? 4.882 -20.730 -23.178 1.00 62.97 81 SER A CA 1
ATOM 668 C C . SER A 1 81 ? 3.842 -19.720 -23.693 1.00 62.97 81 SER A C 1
ATOM 670 O O . SER A 1 81 ? 2.919 -20.100 -24.412 1.00 62.97 81 SER A O 1
ATOM 672 N N . GLY A 1 82 ? 3.965 -18.441 -23.323 1.00 70.69 82 GLY A N 1
ATOM 673 C CA . GLY A 1 82 ? 3.064 -17.363 -23.726 1.00 70.69 82 GLY A CA 1
ATOM 674 C C . GLY A 1 82 ? 3.108 -16.157 -22.782 1.00 70.69 82 GLY A C 1
ATOM 675 O O . GLY A 1 82 ? 3.873 -16.124 -21.815 1.00 70.69 82 GLY A O 1
ATOM 676 N N . TYR A 1 83 ? 2.265 -15.158 -23.059 1.00 78.75 83 TYR A N 1
ATOM 677 C CA . TYR A 1 83 ? 2.104 -13.978 -22.205 1.00 78.75 83 TYR A CA 1
ATOM 678 C C . TYR A 1 83 ? 1.181 -14.270 -21.025 1.00 78.75 83 TYR A C 1
ATOM 680 O O . TYR A 1 83 ? 0.156 -14.938 -21.164 1.00 78.75 83 TYR A O 1
ATOM 688 N N . ARG A 1 84 ? 1.509 -13.705 -19.864 1.00 84.88 84 ARG A N 1
ATOM 689 C CA . ARG A 1 84 ? 0.566 -13.597 -18.746 1.00 84.88 84 ARG A CA 1
ATOM 690 C C . ARG A 1 84 ? -0.416 -12.459 -19.010 1.00 84.88 84 ARG A C 1
ATOM 692 O O . ARG A 1 84 ? -0.170 -11.592 -19.850 1.00 84.88 84 ARG A O 1
ATOM 699 N N . GLU A 1 85 ? -1.512 -12.462 -18.259 1.00 87.19 85 GLU A N 1
ATOM 700 C CA . GLU A 1 85 ? -2.545 -11.430 -18.323 1.00 87.19 85 GLU A CA 1
ATOM 701 C C . GLU A 1 85 ? -1.931 -10.021 -18.329 1.00 87.19 85 GLU A C 1
ATOM 703 O O . GLU A 1 85 ? -1.029 -9.724 -17.538 1.00 87.19 85 GLU A O 1
ATOM 708 N N . LYS A 1 86 ? -2.406 -9.169 -19.245 1.00 91.75 86 LYS A N 1
ATOM 709 C CA . LYS A 1 86 ? -1.993 -7.770 -19.413 1.00 91.75 86 LYS A CA 1
ATOM 710 C C . LYS A 1 86 ? -0.537 -7.517 -19.800 1.00 91.75 86 LYS A C 1
ATOM 712 O O . LYS A 1 86 ? -0.181 -6.362 -20.045 1.00 91.75 86 LYS A O 1
ATOM 717 N N . GLN A 1 87 ? 0.314 -8.537 -19.917 1.00 89.62 87 GLN A N 1
ATOM 718 C CA . GLN A 1 87 ? 1.695 -8.342 -20.371 1.00 89.62 87 GLN A CA 1
ATOM 719 C C . GLN A 1 87 ? 1.742 -7.875 -21.825 1.00 89.62 87 GLN A C 1
ATOM 721 O O . GLN A 1 87 ? 2.425 -6.901 -22.129 1.00 89.62 87 GLN A O 1
ATOM 726 N N . TYR A 1 88 ? 1.001 -8.539 -22.714 1.00 88.50 88 TYR A N 1
ATOM 727 C CA . TYR A 1 88 ? 0.976 -8.200 -24.136 1.00 88.50 88 TYR A CA 1
ATOM 728 C C . TYR A 1 88 ? 0.454 -6.780 -24.375 1.00 88.50 88 TYR A C 1
ATOM 730 O O . TYR A 1 88 ? 1.076 -6.005 -25.098 1.00 88.50 88 TYR A O 1
ATOM 738 N N . GLU A 1 89 ? -0.641 -6.401 -23.715 1.00 92.81 89 GLU A N 1
ATOM 739 C CA . GLU A 1 89 ? -1.208 -5.055 -23.802 1.00 92.81 89 GLU A CA 1
ATOM 740 C C . GLU A 1 89 ? -0.241 -3.996 -23.259 1.00 92.81 89 GLU A C 1
ATOM 742 O O . GLU A 1 89 ? -0.103 -2.932 -23.861 1.00 92.81 89 GLU A O 1
ATOM 747 N N . SER A 1 90 ? 0.482 -4.299 -22.173 1.00 94.31 90 SER A N 1
ATOM 748 C CA . SER A 1 90 ? 1.508 -3.406 -21.618 1.00 94.31 90 SER A CA 1
ATOM 749 C C . SER A 1 90 ? 2.659 -3.183 -22.603 1.00 94.31 90 SER A C 1
ATOM 751 O O . SER A 1 90 ? 3.060 -2.043 -22.839 1.00 94.31 90 SER A O 1
ATOM 753 N N . ILE A 1 91 ? 3.159 -4.265 -23.209 1.00 89.31 91 ILE A N 1
ATOM 754 C CA . ILE A 1 91 ? 4.234 -4.243 -24.211 1.00 89.31 91 ILE A CA 1
ATOM 755 C C . ILE A 1 91 ? 3.790 -3.434 -25.429 1.00 89.31 91 ILE A C 1
ATOM 757 O O . ILE A 1 91 ? 4.487 -2.510 -25.846 1.00 89.31 91 ILE A O 1
ATOM 761 N N . MET A 1 92 ? 2.608 -3.734 -25.970 1.00 89.69 92 MET A N 1
ATOM 762 C CA . MET A 1 92 ? 2.092 -3.064 -27.162 1.00 89.69 92 MET A CA 1
ATOM 763 C C . MET A 1 92 ? 1.787 -1.592 -26.923 1.00 89.69 92 MET A C 1
ATOM 765 O O . MET A 1 92 ? 2.057 -0.770 -27.793 1.00 89.69 92 MET A O 1
ATOM 769 N N . SER A 1 93 ? 1.263 -1.231 -25.753 1.00 94.62 93 SER A N 1
ATOM 770 C CA . SER A 1 93 ? 1.062 0.173 -25.392 1.00 94.62 93 SER A CA 1
ATOM 771 C C . SER A 1 93 ? 2.376 0.955 -25.453 1.00 94.62 93 SER A C 1
ATOM 773 O O . SER A 1 93 ? 2.428 2.035 -26.038 1.00 94.62 93 SER A O 1
ATOM 775 N N . PHE A 1 94 ? 3.455 0.381 -24.917 1.00 93.56 94 PHE A N 1
ATOM 776 C CA . PHE A 1 94 ? 4.748 1.054 -24.843 1.00 93.56 94 PHE A CA 1
ATOM 777 C C . PHE A 1 94 ? 5.521 1.066 -26.163 1.00 93.56 94 PHE A C 1
ATOM 779 O O . PHE A 1 94 ? 6.149 2.071 -26.478 1.00 93.56 94 PHE A O 1
ATOM 786 N N . ILE A 1 95 ? 5.435 -0.002 -26.967 1.00 87.88 95 ILE A N 1
ATOM 787 C CA . ILE A 1 95 ? 5.983 -0.025 -28.337 1.00 87.88 95 ILE A CA 1
ATOM 788 C C . ILE A 1 95 ? 5.303 1.031 -29.215 1.00 87.88 95 ILE A C 1
ATOM 790 O O . ILE A 1 95 ? 5.963 1.660 -30.032 1.00 87.88 95 ILE A O 1
ATOM 794 N N . ASN A 1 96 ? 4.006 1.275 -29.010 1.00 90.88 96 ASN A N 1
ATOM 795 C CA . ASN A 1 96 ? 3.263 2.337 -29.694 1.00 90.88 96 ASN A CA 1
ATOM 796 C C . ASN A 1 96 ? 3.493 3.735 -29.080 1.00 90.88 96 ASN A C 1
ATOM 798 O O . ASN A 1 96 ? 2.662 4.623 -29.256 1.00 90.88 96 ASN A O 1
ATOM 802 N N . GLU A 1 97 ? 4.591 3.923 -28.339 1.00 93.38 97 GLU A N 1
ATOM 803 C CA . GLU A 1 97 ? 5.039 5.204 -27.776 1.00 93.38 97 GLU A CA 1
ATOM 804 C C . GLU A 1 97 ? 4.003 5.888 -26.854 1.00 93.38 97 GLU A C 1
ATOM 806 O O . GLU A 1 97 ? 4.001 7.109 -26.688 1.00 93.38 97 GLU A O 1
ATOM 811 N N . LYS A 1 98 ? 3.125 5.111 -26.200 1.00 95.94 98 LYS A N 1
ATOM 812 C CA . LYS A 1 98 ? 2.165 5.641 -25.217 1.00 95.94 98 LYS A CA 1
ATOM 813 C C . LYS A 1 98 ? 2.752 5.663 -23.810 1.00 95.94 98 LYS A C 1
ATOM 815 O O . LYS A 1 98 ? 3.398 4.704 -23.371 1.00 95.94 98 LYS A O 1
ATOM 820 N N . ASN A 1 99 ? 2.429 6.706 -23.042 1.00 97.69 99 ASN A N 1
ATOM 821 C CA . ASN A 1 99 ? 2.655 6.663 -21.598 1.00 97.69 99 ASN A CA 1
ATOM 822 C C . ASN A 1 99 ? 1.734 5.608 -20.995 1.00 97.69 99 ASN A C 1
ATOM 824 O O . ASN A 1 99 ? 0.534 5.613 -21.259 1.00 97.69 99 ASN A O 1
ATOM 828 N N . THR A 1 100 ? 2.294 4.696 -20.212 1.00 98.12 100 THR A N 1
ATOM 829 C CA . THR A 1 100 ? 1.576 3.516 -19.741 1.00 98.12 100 THR A CA 1
ATOM 830 C C . THR A 1 100 ? 1.821 3.305 -18.254 1.00 98.12 100 THR A C 1
ATOM 832 O O . THR A 1 100 ? 2.956 3.072 -17.847 1.00 98.12 100 THR A O 1
ATOM 835 N N . LEU A 1 101 ? 0.764 3.347 -17.442 1.00 98.00 101 LEU A N 1
ATOM 836 C CA . LEU A 1 101 ? 0.784 2.871 -16.061 1.00 98.00 101 LEU A CA 1
ATOM 837 C C . LEU A 1 101 ? 0.385 1.394 -16.042 1.00 98.00 101 LEU A C 1
ATOM 839 O O . LEU A 1 101 ? -0.754 1.041 -16.336 1.00 98.00 101 LEU A O 1
ATOM 843 N N . VAL A 1 102 ? 1.347 0.540 -15.710 1.00 97.31 102 VAL A N 1
ATOM 844 C CA . VAL A 1 102 ? 1.231 -0.916 -15.657 1.00 97.31 102 VAL A CA 1
ATOM 845 C C . VAL A 1 102 ? 1.100 -1.356 -14.200 1.00 97.31 102 VAL A C 1
ATOM 847 O O . VAL A 1 102 ? 2.049 -1.269 -13.415 1.00 97.31 102 VAL A O 1
ATOM 850 N N . ILE A 1 103 ? -0.079 -1.856 -13.838 1.00 94.81 103 ILE A N 1
ATOM 851 C CA . ILE A 1 103 ? -0.412 -2.294 -12.480 1.00 94.81 103 ILE A CA 1
ATOM 852 C C . ILE A 1 103 ? -0.622 -3.810 -12.507 1.00 94.81 103 ILE A C 1
ATOM 854 O O . ILE A 1 103 ? -1.703 -4.303 -12.836 1.00 94.81 103 ILE A O 1
ATOM 858 N N . LEU A 1 104 ? 0.436 -4.556 -12.181 1.00 91.06 104 LEU A N 1
ATOM 859 C CA . LEU A 1 104 ? 0.437 -6.022 -12.202 1.00 91.06 104 LEU A CA 1
ATOM 860 C C . LEU A 1 104 ? 0.970 -6.573 -10.878 1.00 91.06 104 LEU A C 1
ATOM 862 O O . LEU A 1 104 ? 2.079 -6.183 -10.497 1.00 91.06 104 LEU A O 1
ATOM 866 N N . PRO A 1 105 ? 0.288 -7.539 -10.234 1.00 85.56 105 PRO A N 1
ATOM 867 C CA . PRO A 1 105 ? 0.733 -8.153 -8.986 1.00 85.56 105 PRO A CA 1
ATOM 868 C C . PRO A 1 105 ? 2.204 -8.595 -8.985 1.00 85.56 105 PRO A C 1
ATOM 870 O O . PRO A 1 105 ? 2.817 -8.899 -10.018 1.00 85.56 105 PRO A O 1
ATOM 873 N N . THR A 1 106 ? 2.814 -8.635 -7.802 1.00 80.31 106 THR A N 1
ATOM 874 C CA . THR A 1 106 ? 4.164 -9.194 -7.641 1.00 80.31 106 THR A CA 1
ATOM 875 C C . THR A 1 106 ? 4.189 -10.634 -8.137 1.00 80.31 106 THR A C 1
ATOM 877 O O . THR A 1 106 ? 3.295 -11.418 -7.848 1.00 80.31 106 THR A O 1
ATOM 880 N N . GLY A 1 107 ? 5.195 -10.959 -8.949 1.00 75.06 107 GLY A N 1
ATOM 881 C CA . GLY A 1 107 ? 5.271 -12.253 -9.620 1.00 75.06 107 GLY A CA 1
ATOM 882 C C . GLY A 1 107 ? 4.588 -12.308 -10.989 1.00 75.06 107 GLY A C 1
ATOM 883 O O . GLY A 1 107 ? 4.953 -13.187 -11.753 1.00 75.06 107 GLY A O 1
ATOM 884 N N . ASN A 1 108 ? 3.738 -11.356 -11.404 1.00 79.75 108 ASN A N 1
ATOM 885 C CA . ASN A 1 108 ? 3.074 -11.386 -12.729 1.00 79.75 108 ASN A CA 1
ATOM 886 C C . ASN A 1 108 ? 3.963 -10.939 -13.909 1.00 79.75 108 ASN A C 1
ATOM 888 O O . ASN A 1 108 ? 3.493 -10.778 -15.030 1.00 79.75 108 ASN A O 1
ATOM 892 N N . GLY A 1 109 ? 5.275 -10.807 -13.696 1.00 82.88 109 GLY A N 1
ATOM 893 C CA . GLY A 1 109 ? 6.247 -10.597 -14.775 1.00 82.88 109 GLY A CA 1
ATOM 894 C C . GLY A 1 109 ? 6.303 -9.168 -15.326 1.00 82.88 109 GLY A C 1
ATOM 895 O O . GLY A 1 109 ? 6.515 -8.988 -16.519 1.00 82.88 109 GLY A O 1
ATOM 896 N N . LYS A 1 110 ? 6.182 -8.155 -14.455 1.00 89.50 110 LYS A N 1
ATOM 897 C CA . LYS A 1 110 ? 6.404 -6.729 -14.781 1.00 89.50 110 LYS A CA 1
ATOM 898 C C . LYS A 1 110 ? 7.694 -6.476 -15.570 1.00 89.50 110 LYS A C 1
ATOM 900 O O . LYS A 1 110 ? 7.698 -5.675 -16.493 1.00 89.50 110 LYS A O 1
ATOM 905 N N . THR A 1 111 ? 8.762 -7.212 -15.260 1.00 87.62 111 THR A N 1
ATOM 906 C CA . THR A 1 111 ? 10.045 -7.139 -15.975 1.00 87.62 111 THR A CA 1
ATOM 907 C C . THR A 1 111 ? 9.896 -7.365 -17.481 1.00 87.62 111 THR A C 1
ATOM 909 O O . THR A 1 111 ? 10.457 -6.613 -18.269 1.00 87.62 111 THR A O 1
ATOM 912 N N . MET A 1 112 ? 9.074 -8.333 -17.901 1.00 84.81 112 MET A N 1
ATOM 913 C CA . MET A 1 112 ? 8.843 -8.605 -19.324 1.00 84.81 112 MET A CA 1
ATOM 914 C C . MET A 1 112 ? 8.215 -7.407 -20.050 1.00 84.81 112 MET A C 1
ATOM 916 O O . MET A 1 112 ? 8.504 -7.177 -21.222 1.00 84.81 112 MET A O 1
ATOM 920 N N . CYS A 1 113 ? 7.3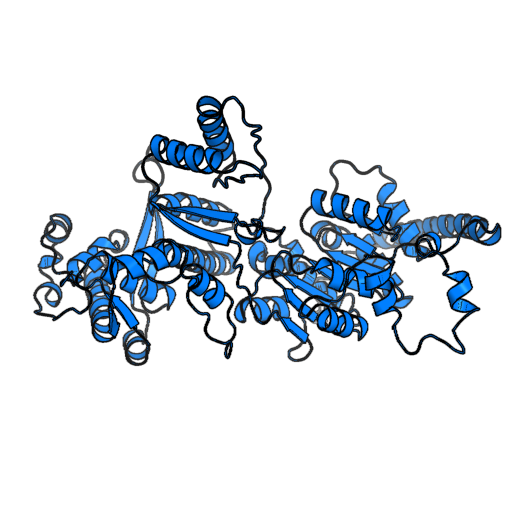97 -6.618 -19.343 1.00 90.69 113 CYS A N 1
ATOM 921 C CA . CYS A 1 113 ? 6.658 -5.502 -19.929 1.00 90.69 113 CYS A CA 1
ATOM 922 C C . CYS A 1 113 ? 7.579 -4.415 -20.485 1.00 90.69 113 CYS A C 1
ATOM 924 O O . CYS A 1 113 ? 7.211 -3.787 -21.469 1.00 90.69 113 CYS A O 1
ATOM 926 N N . TRP A 1 114 ? 8.768 -4.219 -19.906 1.00 90.88 114 TRP A N 1
ATOM 927 C CA . TRP A 1 114 ? 9.751 -3.258 -20.413 1.00 90.88 114 TRP A CA 1
ATOM 928 C C . TRP A 1 114 ? 10.937 -3.909 -21.129 1.00 90.88 114 TRP A C 1
ATOM 930 O O . TRP A 1 114 ? 11.497 -3.287 -22.032 1.00 90.88 114 TRP A O 1
ATOM 940 N N . VAL A 1 115 ? 11.316 -5.148 -20.780 1.00 85.25 115 VAL A N 1
ATOM 941 C CA . VAL A 1 115 ? 12.436 -5.841 -21.441 1.00 85.25 115 VAL A CA 1
ATOM 942 C C . VAL A 1 115 ? 12.124 -6.082 -22.914 1.00 85.25 115 VAL A C 1
ATOM 944 O O . VAL A 1 115 ? 12.951 -5.760 -23.761 1.00 85.25 115 VAL A O 1
ATOM 947 N N . ALA A 1 116 ? 10.933 -6.594 -23.240 1.00 81.75 116 ALA A N 1
ATOM 948 C CA . ALA A 1 116 ? 10.580 -6.864 -24.632 1.00 81.75 116 ALA A CA 1
ATOM 949 C C . ALA A 1 116 ? 10.607 -5.581 -25.494 1.00 81.75 116 ALA A C 1
ATOM 951 O O . ALA A 1 116 ? 11.330 -5.571 -26.493 1.00 81.75 116 ALA A O 1
ATOM 952 N N . PRO A 1 117 ? 9.947 -4.467 -25.109 1.00 82.94 117 PRO A N 1
ATOM 953 C CA . PRO A 1 117 ? 10.061 -3.205 -25.842 1.00 82.94 117 PRO A CA 1
ATOM 954 C C . PRO A 1 117 ? 11.493 -2.675 -25.961 1.00 82.94 117 PRO A C 1
ATOM 956 O O . PRO A 1 117 ? 11.858 -2.168 -27.015 1.00 82.94 117 PRO A O 1
ATOM 959 N N . ALA A 1 118 ? 12.330 -2.818 -24.927 1.00 84.25 118 ALA A N 1
ATOM 960 C CA . ALA A 1 118 ? 13.722 -2.360 -24.977 1.00 84.25 118 ALA A CA 1
ATOM 961 C C . ALA A 1 118 ? 14.578 -3.108 -26.018 1.00 84.25 118 ALA A C 1
ATOM 963 O O . ALA A 1 118 ? 15.584 -2.572 -26.486 1.00 84.25 118 ALA A O 1
ATOM 964 N N . LEU A 1 119 ? 14.196 -4.342 -26.363 1.00 74.12 119 LEU A N 1
ATOM 965 C CA . LEU A 1 119 ? 14.884 -5.176 -27.352 1.00 74.12 119 LEU A CA 1
ATOM 966 C C . LEU A 1 119 ? 14.325 -4.996 -28.760 1.00 74.12 119 LEU A C 1
ATOM 968 O O . LEU A 1 119 ? 15.082 -5.030 -29.726 1.00 74.12 119 LEU A O 1
ATOM 972 N N . ILE A 1 120 ? 13.009 -4.815 -28.867 1.00 73.19 120 ILE A N 1
ATOM 973 C CA . ILE A 1 120 ? 12.309 -4.655 -30.146 1.00 73.19 120 ILE A CA 1
ATOM 974 C C . ILE A 1 120 ? 12.551 -3.262 -30.716 1.00 73.19 120 ILE A C 1
ATOM 976 O O . ILE A 1 120 ? 12.763 -3.109 -31.917 1.00 73.19 120 ILE A O 1
ATOM 980 N N . SER A 1 121 ? 12.508 -2.245 -29.860 1.00 76.38 121 SER A N 1
ATOM 981 C CA . SER A 1 121 ? 12.556 -0.863 -30.299 1.00 76.38 121 SER A CA 1
ATOM 982 C C . SER A 1 121 ? 13.988 -0.333 -30.384 1.00 76.38 121 SER A C 1
ATOM 984 O O . SER A 1 121 ? 14.863 -0.641 -29.570 1.00 76.38 121 SER A O 1
ATOM 986 N N . GLU A 1 122 ? 14.241 0.526 -31.368 1.00 77.25 122 GLU A N 1
ATOM 987 C CA . GLU A 1 122 ? 15.516 1.231 -31.479 1.00 77.25 122 GLU A CA 1
ATOM 988 C C . GLU A 1 122 ? 15.682 2.293 -30.386 1.00 77.25 122 GLU A C 1
ATOM 990 O O . GLU A 1 122 ? 14.702 2.856 -29.889 1.00 77.25 122 GLU A O 1
ATOM 995 N N . GLY A 1 123 ? 16.936 2.579 -30.025 1.00 86.19 123 GLY A N 1
ATOM 996 C CA . GLY A 1 123 ? 17.282 3.603 -29.042 1.00 86.19 123 GLY A CA 1
ATOM 997 C C . GLY A 1 123 ? 17.661 3.052 -27.667 1.00 86.19 123 GLY A C 1
ATOM 998 O O . GLY A 1 123 ? 18.101 1.909 -27.534 1.00 86.19 123 GLY A O 1
ATOM 999 N N . LEU A 1 124 ? 17.546 3.906 -26.647 1.00 91.75 124 LEU A N 1
ATOM 1000 C CA . LEU A 1 124 ? 17.921 3.605 -25.264 1.00 91.75 124 LEU A CA 1
ATOM 1001 C C . LEU A 1 124 ? 16.686 3.555 -24.362 1.00 91.75 124 LEU A C 1
ATOM 1003 O O . LEU A 1 124 ? 15.901 4.500 -24.330 1.00 91.75 124 LEU A O 1
ATOM 1007 N N . THR A 1 125 ? 16.565 2.505 -23.554 1.00 95.62 125 THR A N 1
ATOM 1008 C CA . THR A 1 125 ? 15.578 2.443 -22.469 1.00 95.62 125 THR A CA 1
ATOM 1009 C C . THR A 1 125 ? 16.260 2.730 -21.136 1.00 95.62 125 THR A C 1
ATOM 1011 O O . THR A 1 125 ? 17.152 1.993 -20.714 1.00 95.62 125 THR A O 1
ATOM 1014 N N . VAL A 1 126 ? 15.857 3.811 -20.472 1.00 96.88 126 VAL A N 1
ATOM 1015 C CA . VAL A 1 126 ? 16.384 4.234 -19.170 1.00 96.88 126 VAL A CA 1
ATOM 1016 C C . VAL A 1 126 ? 15.414 3.803 -18.074 1.00 96.88 126 VAL A C 1
ATOM 1018 O O . VAL A 1 126 ? 14.244 4.173 -18.106 1.00 96.88 126 VAL A O 1
ATOM 1021 N N . ILE A 1 127 ? 15.896 3.027 -17.105 1.00 95.56 127 ILE A N 1
ATOM 1022 C CA . ILE A 1 127 ? 15.085 2.396 -16.061 1.00 95.56 127 ILE A CA 1
ATOM 1023 C C . ILE A 1 127 ? 15.434 2.987 -14.702 1.00 95.56 127 ILE A C 1
ATOM 1025 O O . ILE A 1 127 ? 16.543 2.796 -14.206 1.00 95.56 127 ILE A O 1
ATOM 1029 N N . PHE A 1 128 ? 14.472 3.657 -14.080 1.00 93.94 128 PHE A N 1
ATOM 1030 C CA . PHE A 1 128 ? 14.550 4.122 -12.705 1.00 93.94 128 PHE A CA 1
ATOM 1031 C C . PHE A 1 128 ? 14.115 3.021 -11.743 1.00 93.94 128 PHE A C 1
ATOM 1033 O O . PHE A 1 128 ? 13.044 2.447 -11.909 1.00 93.94 128 PHE A O 1
ATOM 1040 N N . THR A 1 129 ? 14.944 2.717 -10.744 1.00 87.31 129 THR A N 1
ATOM 1041 C CA . THR A 1 129 ? 14.640 1.711 -9.713 1.00 87.31 129 THR A CA 1
ATOM 1042 C C . THR A 1 129 ? 15.329 2.051 -8.383 1.00 87.31 129 THR A C 1
ATOM 1044 O O . THR A 1 129 ? 16.147 2.971 -8.300 1.00 87.31 129 THR A O 1
ATOM 1047 N N . LEU A 1 130 ? 14.966 1.332 -7.319 1.00 74.19 130 LEU A N 1
ATOM 1048 C CA . LEU A 1 130 ? 15.169 1.736 -5.925 1.00 74.19 130 LEU A CA 1
ATOM 1049 C C . LEU A 1 130 ? 16.585 1.568 -5.375 1.00 74.19 130 LEU A C 1
ATOM 1051 O O . LEU A 1 130 ? 17.030 2.423 -4.600 1.00 74.19 130 LEU A O 1
ATOM 1055 N N . LEU A 1 131 ? 17.254 0.458 -5.696 1.00 71.69 131 LEU A N 1
ATOM 1056 C CA . LEU A 1 131 ? 18.451 0.008 -4.982 1.00 71.69 131 LEU A CA 1
ATOM 1057 C C . LEU A 1 131 ? 19.509 -0.552 -5.927 1.00 71.69 131 LEU A C 1
ATOM 1059 O O . LEU A 1 131 ? 19.204 -1.279 -6.868 1.00 71.69 131 LEU A O 1
ATOM 1063 N N . LYS A 1 132 ? 20.775 -0.294 -5.584 1.00 75.69 132 LYS A N 1
ATOM 1064 C CA . LYS A 1 132 ? 21.946 -0.851 -6.268 1.00 75.69 132 LYS A CA 1
ATOM 1065 C C . LYS A 1 132 ? 21.884 -2.377 -6.392 1.00 75.69 132 LYS A C 1
ATOM 1067 O O . LYS A 1 132 ? 22.098 -2.884 -7.480 1.00 75.69 132 LYS A O 1
ATOM 1072 N N . ALA A 1 133 ? 21.568 -3.096 -5.311 1.00 73.81 133 ALA A N 1
ATOM 1073 C CA . ALA A 1 133 ? 21.551 -4.563 -5.325 1.00 73.81 133 ALA A CA 1
ATOM 1074 C C . ALA A 1 133 ? 20.567 -5.119 -6.372 1.00 73.81 133 ALA A C 1
ATOM 1076 O O . ALA A 1 133 ? 20.929 -5.981 -7.164 1.00 73.81 133 ALA A O 1
ATOM 1077 N N . LEU A 1 134 ? 19.363 -4.538 -6.451 1.00 73.81 134 LEU A N 1
ATOM 1078 C CA . LEU A 1 134 ? 18.371 -4.902 -7.465 1.00 73.81 134 LEU A CA 1
ATOM 1079 C C . LEU A 1 134 ? 18.864 -4.587 -8.883 1.00 73.81 134 LEU A C 1
ATOM 1081 O O . LEU A 1 134 ? 18.628 -5.368 -9.800 1.00 73.81 134 LEU A O 1
ATOM 1085 N N . ILE A 1 135 ? 19.562 -3.463 -9.066 1.00 82.12 135 ILE A N 1
ATOM 1086 C CA . ILE A 1 135 ? 20.166 -3.099 -10.353 1.00 82.12 135 ILE A CA 1
ATOM 1087 C C . ILE A 1 135 ? 21.242 -4.112 -10.748 1.00 82.12 135 ILE A C 1
ATOM 1089 O O . ILE A 1 135 ? 21.226 -4.599 -11.874 1.00 82.12 135 ILE A O 1
ATOM 1093 N N . ASP A 1 136 ? 22.159 -4.441 -9.839 1.00 81.69 136 ASP A N 1
ATOM 1094 C CA . ASP A 1 136 ? 23.275 -5.346 -10.110 1.00 81.69 136 ASP A CA 1
ATOM 1095 C C . ASP A 1 136 ? 22.773 -6.768 -10.427 1.00 81.69 136 ASP A C 1
ATOM 1097 O O . ASP A 1 136 ? 23.283 -7.406 -11.349 1.00 81.69 136 ASP A O 1
ATOM 1101 N N . ASP A 1 137 ? 21.729 -7.247 -9.742 1.00 80.19 137 ASP A N 1
ATOM 1102 C CA . ASP A 1 137 ? 21.056 -8.516 -10.059 1.00 80.19 137 ASP A CA 1
ATOM 1103 C C . ASP A 1 137 ? 20.450 -8.495 -11.466 1.00 80.19 137 ASP A C 1
ATOM 1105 O O . ASP A 1 137 ? 20.698 -9.396 -12.269 1.00 80.19 137 ASP A O 1
ATOM 1109 N N . LYS A 1 138 ? 19.712 -7.431 -11.807 1.00 81.06 138 LYS A N 1
ATOM 1110 C CA . LYS A 1 138 ? 19.079 -7.297 -13.127 1.00 81.06 138 LYS A CA 1
ATOM 1111 C C . LYS A 1 138 ? 20.096 -7.155 -14.250 1.00 81.06 138 LYS A C 1
ATOM 1113 O O . LYS A 1 138 ? 19.901 -7.732 -15.314 1.00 81.06 138 LYS A O 1
ATOM 1118 N N . ILE A 1 139 ? 21.189 -6.432 -14.022 1.00 81.88 139 ILE A N 1
ATOM 1119 C CA . ILE A 1 139 ? 22.286 -6.324 -14.986 1.00 81.88 139 ILE A CA 1
ATOM 1120 C C . ILE A 1 139 ? 22.901 -7.700 -15.238 1.00 81.88 139 ILE A C 1
ATOM 1122 O O . ILE A 1 139 ? 23.103 -8.058 -16.395 1.00 81.88 139 ILE A O 1
ATOM 1126 N N . ARG A 1 140 ? 23.163 -8.491 -14.188 1.00 74.88 140 ARG A N 1
ATOM 1127 C CA . ARG A 1 140 ? 23.695 -9.854 -14.341 1.00 74.88 140 ARG A CA 1
ATOM 1128 C C . ARG A 1 140 ? 22.744 -10.748 -15.136 1.00 74.88 140 ARG A C 1
ATOM 1130 O O . ARG A 1 140 ? 23.185 -11.400 -16.075 1.00 74.88 140 ARG A O 1
ATOM 1137 N N . GLU A 1 141 ? 21.453 -10.739 -14.809 1.00 73.50 141 GLU A N 1
ATOM 1138 C CA . GLU A 1 141 ? 20.430 -11.498 -15.543 1.00 73.50 141 GLU A CA 1
ATOM 1139 C C . GLU A 1 141 ? 20.385 -11.115 -17.031 1.00 73.50 141 GLU A C 1
ATOM 1141 O O . GLU A 1 141 ? 20.439 -11.984 -17.899 1.00 73.50 141 GLU A O 1
ATOM 1146 N N . LEU A 1 142 ? 20.331 -9.815 -17.338 1.00 71.69 142 LEU A N 1
ATOM 1147 C CA . LEU A 1 142 ? 20.259 -9.327 -18.715 1.00 71.69 142 LEU A CA 1
ATOM 1148 C C . LEU A 1 142 ? 21.539 -9.618 -19.504 1.00 71.69 142 LEU A C 1
ATOM 1150 O O . LEU A 1 142 ? 21.444 -10.039 -20.652 1.00 71.69 142 LEU A O 1
ATOM 1154 N N . ILE A 1 143 ? 22.721 -9.446 -18.903 1.00 70.56 143 ILE A N 1
ATOM 1155 C CA . ILE A 1 143 ? 24.005 -9.764 -19.548 1.00 70.56 143 ILE A CA 1
ATOM 1156 C C . ILE A 1 143 ? 24.143 -11.268 -19.802 1.00 70.56 143 ILE A C 1
ATOM 1158 O O . ILE A 1 143 ? 24.694 -11.647 -20.830 1.00 70.56 143 ILE A O 1
ATOM 1162 N N . ASN A 1 144 ? 23.624 -12.131 -18.924 1.00 63.16 144 ASN A N 1
ATOM 1163 C CA . ASN A 1 144 ? 23.644 -13.582 -19.145 1.00 63.16 144 ASN A CA 1
ATOM 1164 C C . ASN A 1 144 ? 22.788 -13.999 -20.351 1.00 63.16 144 ASN A C 1
ATOM 1166 O O . ASN A 1 144 ? 23.138 -14.937 -21.059 1.00 63.16 144 ASN A O 1
ATOM 1170 N N . ILE A 1 145 ? 21.708 -13.261 -20.617 1.00 60.56 145 ILE A N 1
ATOM 1171 C CA . ILE A 1 145 ? 20.869 -13.385 -21.824 1.00 60.56 145 ILE A CA 1
ATOM 1172 C C . ILE A 1 145 ? 21.407 -12.459 -22.947 1.00 60.56 145 ILE A C 1
ATOM 1174 O O . ILE A 1 145 ? 20.810 -12.302 -24.008 1.00 60.56 145 ILE A O 1
ATOM 1178 N N . GLY A 1 146 ? 22.581 -11.857 -22.712 1.00 58.75 146 GLY A N 1
ATOM 1179 C CA . GLY A 1 146 ? 23.397 -11.013 -23.588 1.00 58.75 146 GLY A CA 1
ATOM 1180 C C . GLY A 1 146 ? 22.716 -9.768 -24.144 1.00 58.75 146 GLY A C 1
ATOM 1181 O O . GLY A 1 146 ? 23.001 -9.281 -25.240 1.00 58.75 146 GLY A O 1
ATOM 1182 N N . ILE A 1 147 ? 21.855 -9.198 -23.317 1.00 69.81 147 ILE A N 1
ATOM 1183 C CA . ILE A 1 147 ? 21.268 -7.887 -23.512 1.00 69.81 147 ILE A CA 1
ATOM 1184 C C . ILE A 1 147 ? 22.268 -6.831 -23.016 1.00 69.81 147 ILE A C 1
ATOM 1186 O O . ILE A 1 147 ? 22.640 -6.835 -21.838 1.00 69.81 147 ILE A O 1
ATOM 1190 N N . PRO A 1 148 ? 22.699 -5.886 -23.870 1.00 72.88 148 PRO A N 1
ATOM 1191 C CA . PRO A 1 148 ? 23.678 -4.877 -23.480 1.00 72.88 148 PRO A CA 1
ATOM 1192 C C . PRO A 1 148 ? 23.054 -3.855 -22.536 1.00 72.88 148 PRO A C 1
ATOM 1194 O O . PRO A 1 148 ? 22.237 -3.019 -22.943 1.00 72.88 148 PRO A O 1
ATOM 1197 N N . CYS A 1 149 ? 23.469 -3.897 -21.275 1.00 83.94 149 CYS A N 1
ATOM 1198 C CA . CYS A 1 149 ? 22.980 -2.985 -20.256 1.00 83.94 149 CYS A CA 1
ATOM 1199 C C . CYS A 1 149 ? 24.082 -2.466 -19.331 1.00 83.94 149 CYS A C 1
ATOM 1201 O O . CYS A 1 149 ? 25.149 -3.069 -19.203 1.00 83.94 149 CYS A O 1
ATOM 1203 N N . ALA A 1 150 ? 23.819 -1.339 -18.675 1.00 87.44 150 ALA A N 1
ATOM 1204 C CA . ALA A 1 150 ? 24.682 -0.789 -17.633 1.00 87.44 150 ALA A CA 1
ATOM 1205 C C . ALA A 1 150 ? 23.856 -0.142 -16.516 1.00 87.44 150 ALA A C 1
ATOM 1207 O O . ALA A 1 150 ? 22.675 0.148 -16.698 1.00 87.44 150 ALA A O 1
ATOM 1208 N N . GLY A 1 151 ? 24.494 0.105 -15.372 1.00 89.25 151 GLY A N 1
ATOM 1209 C CA . GLY A 1 151 ? 23.903 0.813 -14.237 1.00 89.25 151 GLY A CA 1
ATOM 1210 C C . GLY A 1 151 ? 24.648 2.106 -13.931 1.00 89.25 151 GLY A C 1
ATOM 1211 O O . GLY A 1 151 ? 25.878 2.118 -13.938 1.00 89.25 151 GLY A O 1
ATOM 1212 N N . LEU A 1 152 ? 23.909 3.179 -13.648 1.00 87.12 152 LEU A N 1
ATOM 1213 C CA . LEU A 1 152 ? 24.394 4.449 -13.115 1.00 87.12 152 LEU A CA 1
ATOM 1214 C C . LEU A 1 152 ? 23.621 4.795 -11.848 1.00 87.12 152 LEU A C 1
ATOM 1216 O O . LEU A 1 152 ? 22.522 5.339 -11.875 1.00 87.12 152 LEU A O 1
ATOM 1220 N N . TYR A 1 153 ? 24.239 4.545 -10.713 1.00 82.12 153 TYR A N 1
ATOM 1221 C CA . TYR A 1 153 ? 23.697 4.891 -9.408 1.00 82.12 153 TYR A CA 1
ATOM 1222 C C . TYR A 1 153 ? 24.747 5.665 -8.617 1.00 82.12 153 TYR A C 1
ATOM 1224 O O . TYR A 1 153 ? 25.903 5.742 -9.030 1.00 82.12 153 TYR A O 1
ATOM 1232 N N . THR A 1 154 ? 24.354 6.317 -7.525 1.00 69.81 154 THR A N 1
ATOM 1233 C CA . THR A 1 154 ? 25.296 6.992 -6.620 1.00 69.81 154 THR A CA 1
ATOM 1234 C C . THR A 1 154 ? 26.187 5.936 -5.962 1.00 69.81 154 THR A C 1
ATOM 1236 O O . THR A 1 154 ? 25.660 5.108 -5.220 1.00 69.81 154 THR A O 1
ATOM 1239 N N . PRO A 1 155 ? 27.505 5.907 -6.213 1.00 59.91 155 PRO A N 1
ATOM 1240 C CA . PRO A 1 155 ? 28.379 4.932 -5.589 1.00 59.91 155 PRO A CA 1
ATOM 1241 C C . PRO A 1 155 ? 29.143 5.566 -4.421 1.00 59.91 155 PRO A C 1
ATOM 1243 O O . PRO A 1 155 ? 29.573 6.715 -4.492 1.00 59.91 155 PRO A O 1
ATOM 1246 N N . THR A 1 156 ? 29.409 4.782 -3.384 1.00 49.47 156 THR A N 1
ATOM 1247 C CA . THR A 1 156 ? 30.555 4.993 -2.487 1.00 49.47 156 THR A CA 1
ATOM 1248 C C . THR A 1 156 ? 31.851 4.389 -3.065 1.00 49.47 156 THR A C 1
ATOM 1250 O O . THR A 1 156 ? 32.905 4.536 -2.460 1.00 49.47 156 THR A O 1
ATOM 1253 N N . SER A 1 157 ? 31.810 3.725 -4.237 1.00 47.72 157 SER A N 1
ATOM 1254 C CA . SER A 1 157 ? 32.933 2.921 -4.765 1.00 47.72 157 SER A CA 1
ATOM 1255 C C . SER A 1 157 ? 32.929 2.649 -6.291 1.00 47.72 157 SER A C 1
ATOM 1257 O O . SER A 1 157 ? 33.162 1.519 -6.719 1.00 47.72 157 SER A O 1
ATOM 1259 N N . HIS A 1 158 ? 32.662 3.635 -7.162 1.00 56.00 158 HIS A N 1
ATOM 1260 C CA . HIS A 1 158 ? 32.969 3.463 -8.598 1.00 56.00 158 HIS A CA 1
ATOM 1261 C C . HIS A 1 158 ? 34.370 4.007 -8.907 1.00 56.00 158 HIS A C 1
ATOM 1263 O O . HIS A 1 158 ? 34.700 5.094 -8.431 1.00 56.00 158 HIS A O 1
ATOM 1269 N N . PRO A 1 159 ? 35.175 3.310 -9.732 1.00 56.41 159 PRO A N 1
ATOM 1270 C CA . PRO A 1 159 ? 36.395 3.878 -10.296 1.00 56.41 159 PRO A CA 1
ATOM 1271 C C . PRO A 1 159 ? 36.073 5.183 -11.033 1.00 56.41 159 PRO A C 1
ATOM 1273 O O . PRO A 1 159 ? 35.026 5.265 -11.685 1.00 56.41 159 PRO A O 1
ATOM 1276 N N . SER A 1 160 ? 36.982 6.160 -10.990 1.00 57.78 160 SER A N 1
ATOM 1277 C CA . SER A 1 160 ? 36.829 7.498 -11.593 1.00 57.78 160 SER A CA 1
ATOM 1278 C C . SER A 1 160 ? 36.330 7.480 -13.049 1.00 57.78 160 SER A C 1
ATOM 1280 O O . SER A 1 160 ? 35.608 8.381 -13.457 1.00 57.78 160 SER A O 1
ATOM 1282 N N . ASN A 1 161 ? 36.599 6.403 -13.798 1.00 71.44 161 ASN A N 1
ATOM 1283 C CA . ASN A 1 161 ? 36.362 6.318 -15.242 1.00 71.44 161 ASN A CA 1
ATOM 1284 C C . ASN A 1 161 ? 35.155 5.424 -15.620 1.00 71.44 161 ASN A C 1
ATOM 1286 O O . ASN A 1 161 ? 34.889 5.205 -16.802 1.00 71.44 161 ASN A O 1
ATOM 1290 N N . TYR A 1 162 ? 34.425 4.832 -14.660 1.00 80.44 162 TYR A N 1
ATOM 1291 C CA . TYR A 1 162 ? 33.295 3.938 -14.989 1.00 80.44 162 TYR A CA 1
ATOM 1292 C C . TYR A 1 162 ? 32.140 4.696 -15.656 1.00 80.44 162 TYR A C 1
ATOM 1294 O O . TYR A 1 162 ? 31.583 4.235 -16.652 1.00 80.44 162 TYR A O 1
ATOM 1302 N N . GLN A 1 163 ? 31.814 5.884 -15.141 1.00 81.38 163 GLN A N 1
ATOM 1303 C CA . GLN A 1 163 ? 30.762 6.723 -15.712 1.00 81.38 163 GLN A CA 1
ATOM 1304 C C . GLN A 1 163 ? 31.093 7.128 -17.154 1.00 81.38 163 GLN A C 1
ATOM 1306 O O . GLN A 1 163 ? 30.227 7.034 -18.016 1.00 81.38 163 GLN A O 1
ATOM 1311 N N . GLU A 1 164 ? 32.341 7.508 -17.425 1.00 78.19 164 GLU A N 1
ATOM 1312 C CA . GLU A 1 164 ? 32.816 7.851 -18.771 1.00 78.19 164 GLU A CA 1
ATOM 1313 C C . GLU A 1 164 ? 32.681 6.671 -19.736 1.00 78.19 164 GLU A C 1
ATOM 1315 O O . GLU A 1 164 ? 32.179 6.838 -20.842 1.00 78.19 164 GLU A O 1
ATOM 1320 N N . LYS A 1 165 ? 33.027 5.451 -19.300 1.00 77.25 165 LYS A N 1
ATOM 1321 C CA . LYS A 1 165 ? 32.820 4.234 -20.103 1.00 77.25 165 LYS A CA 1
ATOM 1322 C C . LYS A 1 165 ? 31.349 4.011 -20.431 1.00 77.25 165 LYS A C 1
ATOM 1324 O O . LYS A 1 165 ? 31.019 3.658 -21.561 1.00 77.25 165 LYS A O 1
ATOM 1329 N N . VAL A 1 166 ? 30.459 4.190 -19.454 1.00 83.38 166 VAL A N 1
ATOM 1330 C CA . VAL A 1 166 ? 29.016 4.081 -19.693 1.00 83.38 166 VAL A CA 1
ATOM 1331 C C . VAL A 1 166 ? 28.570 5.163 -20.674 1.00 83.38 166 VAL A C 1
ATOM 1333 O O . VAL A 1 166 ? 27.887 4.838 -21.637 1.00 83.38 166 VAL A O 1
ATOM 1336 N N . PHE A 1 167 ? 29.006 6.411 -20.504 1.00 83.25 167 PHE A N 1
ATOM 1337 C CA . PHE A 1 167 ? 28.681 7.510 -21.417 1.00 83.25 167 PHE A CA 1
ATOM 1338 C C . PHE A 1 167 ? 29.174 7.243 -22.839 1.00 83.25 167 PHE A C 1
ATOM 1340 O O . PHE A 1 167 ? 28.389 7.389 -23.769 1.00 83.25 167 PHE A O 1
ATOM 1347 N N . GLY A 1 168 ? 30.403 6.751 -23.010 1.00 73.81 168 GLY A N 1
ATOM 1348 C CA . GLY A 1 168 ? 30.931 6.322 -24.305 1.00 73.81 168 GLY A CA 1
ATOM 1349 C C . GLY A 1 168 ? 30.077 5.221 -24.937 1.00 73.81 168 GLY A C 1
ATOM 1350 O O . GLY A 1 168 ? 29.672 5.343 -26.089 1.00 73.81 168 GLY A O 1
ATOM 1351 N N . LYS A 1 169 ? 29.696 4.190 -24.167 1.00 77.31 169 LYS A N 1
ATOM 1352 C CA . LYS A 1 169 ? 28.800 3.116 -24.642 1.00 77.31 169 LYS A CA 1
ATOM 1353 C C . LYS A 1 169 ? 27.402 3.620 -25.019 1.00 77.31 169 LYS A C 1
ATOM 1355 O O . LYS A 1 169 ? 26.782 3.075 -25.932 1.00 77.31 169 LYS A O 1
ATOM 1360 N N . ILE A 1 170 ? 26.889 4.638 -24.326 1.00 81.75 170 ILE A N 1
ATOM 1361 C CA . ILE A 1 170 ? 25.641 5.303 -24.709 1.00 81.75 170 ILE A CA 1
ATOM 1362 C C . ILE A 1 170 ? 25.867 6.106 -26.000 1.00 81.75 170 ILE A C 1
ATOM 1364 O O . ILE A 1 170 ? 25.061 5.997 -26.919 1.00 81.75 170 ILE A O 1
ATOM 1368 N N . ALA A 1 171 ? 26.949 6.875 -26.113 1.00 75.62 171 ALA A N 1
ATOM 1369 C CA . ALA A 1 171 ? 27.238 7.693 -27.290 1.00 75.62 171 ALA A CA 1
ATOM 1370 C C . ALA A 1 171 ? 27.306 6.847 -28.573 1.00 75.62 171 ALA A C 1
ATOM 1372 O O . ALA A 1 171 ? 26.668 7.190 -29.563 1.00 75.62 171 ALA A O 1
ATOM 1373 N N . VAL A 1 172 ? 27.954 5.679 -28.518 1.00 72.88 172 VAL A N 1
ATOM 1374 C CA . VAL A 1 172 ? 28.081 4.756 -29.665 1.00 72.88 172 VAL A CA 1
ATOM 1375 C C . VAL A 1 172 ? 26.870 3.828 -29.866 1.00 72.88 172 VAL A C 1
ATOM 1377 O O . VAL A 1 172 ? 26.955 2.859 -30.613 1.00 72.88 172 VAL A O 1
ATOM 1380 N N . ASN A 1 173 ? 25.736 4.087 -29.196 1.00 74.56 173 ASN A N 1
ATOM 1381 C CA . ASN A 1 173 ? 24.493 3.305 -29.316 1.00 74.56 173 ASN A CA 1
ATOM 1382 C C . ASN A 1 173 ? 24.647 1.799 -28.983 1.00 74.56 173 ASN A C 1
ATOM 1384 O O . ASN A 1 173 ? 23.876 0.967 -29.455 1.00 74.56 173 ASN A O 1
ATOM 1388 N N . PHE A 1 174 ? 25.629 1.432 -28.151 1.00 75.69 174 PHE A N 1
ATOM 1389 C CA . PHE A 1 174 ? 25.860 0.036 -27.761 1.00 75.69 174 PHE A CA 1
ATOM 1390 C C . PHE A 1 174 ? 24.861 -0.450 -26.704 1.00 75.69 174 PHE A C 1
ATOM 1392 O O . PHE A 1 174 ? 24.453 -1.609 -26.721 1.00 75.69 174 PHE A O 1
ATOM 1399 N N . LEU A 1 175 ? 24.469 0.420 -25.767 1.00 77.62 175 LEU A N 1
ATOM 1400 C CA . LEU A 1 175 ? 23.536 0.056 -24.696 1.00 77.62 175 LEU A CA 1
ATOM 1401 C C . LEU A 1 175 ? 22.081 0.114 -25.157 1.00 77.62 175 LEU A C 1
ATOM 1403 O O . LEU A 1 175 ? 21.639 1.129 -25.699 1.00 77.62 175 LEU A O 1
ATOM 1407 N N . ARG A 1 176 ? 21.329 -0.942 -24.828 1.00 81.31 176 ARG A N 1
ATOM 1408 C CA . ARG A 1 176 ? 19.866 -1.004 -24.968 1.00 81.31 176 ARG A CA 1
ATOM 1409 C C . ARG A 1 176 ? 19.150 -0.593 -23.693 1.00 81.31 176 ARG A C 1
ATOM 1411 O O . ARG A 1 176 ? 18.137 0.099 -23.751 1.00 81.31 176 ARG A O 1
ATOM 1418 N N . VAL A 1 177 ? 19.708 -0.973 -22.545 1.00 90.50 177 VAL A N 1
ATOM 1419 C CA . VAL A 1 177 ? 19.121 -0.709 -21.230 1.00 90.50 177 VAL A CA 1
ATOM 1420 C C . VAL A 1 177 ? 20.115 0.029 -20.336 1.00 90.50 177 VAL A C 1
ATOM 1422 O O . VAL A 1 177 ? 21.276 -0.360 -20.214 1.00 90.50 177 VAL A O 1
ATOM 1425 N N . LEU A 1 178 ? 19.657 1.091 -19.678 1.00 94.19 178 LEU A N 1
ATOM 1426 C CA . LEU A 1 178 ? 20.425 1.830 -18.682 1.00 94.19 178 LEU A CA 1
ATOM 1427 C C . LEU A 1 178 ? 19.633 1.918 -17.380 1.00 94.19 178 LEU A C 1
ATOM 1429 O O . LEU A 1 178 ? 18.654 2.653 -17.305 1.00 94.19 178 LEU A O 1
ATOM 1433 N N . PHE A 1 179 ? 20.072 1.214 -16.343 1.00 93.81 179 PHE A N 1
ATOM 1434 C CA . PHE A 1 179 ? 19.510 1.362 -15.004 1.00 93.81 179 PHE A CA 1
ATOM 1435 C C . PHE A 1 179 ? 20.065 2.608 -14.328 1.00 93.81 179 PHE A C 1
ATOM 1437 O O . PHE A 1 179 ? 21.268 2.863 -14.382 1.00 93.81 179 PHE A O 1
ATOM 1444 N N . VAL A 1 180 ? 19.206 3.373 -13.665 1.00 91.88 180 VAL A N 1
ATOM 1445 C CA . VAL A 1 180 ? 19.564 4.635 -13.024 1.00 91.88 180 VAL A CA 1
ATOM 1446 C C . VAL A 1 180 ? 18.838 4.764 -11.691 1.00 91.88 180 VAL A C 1
ATOM 1448 O O . VAL A 1 180 ? 17.647 4.486 -11.607 1.00 91.88 180 VAL A O 1
ATOM 1451 N N . THR A 1 181 ? 19.513 5.218 -10.633 1.00 90.00 181 THR A N 1
ATOM 1452 C CA . THR A 1 181 ? 18.778 5.657 -9.432 1.00 90.00 181 THR A CA 1
ATOM 1453 C C . THR A 1 181 ? 18.262 7.086 -9.626 1.00 90.00 181 THR A C 1
ATOM 1455 O O . THR A 1 181 ? 19.000 7.920 -10.166 1.00 90.00 181 THR A O 1
ATOM 1458 N N . PRO A 1 182 ? 17.043 7.431 -9.170 1.00 89.81 182 PRO A N 1
ATOM 1459 C CA . PRO A 1 182 ? 16.504 8.787 -9.321 1.00 89.81 182 PRO A CA 1
ATOM 1460 C C . PRO A 1 182 ? 17.460 9.878 -8.812 1.00 89.81 182 PRO A C 1
ATOM 1462 O O . PRO A 1 182 ? 17.627 10.924 -9.443 1.00 89.81 182 PRO A O 1
ATOM 1465 N N . GLU A 1 183 ? 18.176 9.613 -7.714 1.00 88.06 183 GLU A N 1
ATOM 1466 C CA . GLU A 1 183 ? 19.162 10.534 -7.146 1.00 88.06 183 GLU A CA 1
ATOM 1467 C C . GLU A 1 183 ? 20.318 10.804 -8.110 1.00 88.06 183 GLU A C 1
ATOM 1469 O O . GLU A 1 183 ? 20.770 11.943 -8.217 1.00 88.06 183 GLU A O 1
ATOM 1474 N N . LYS A 1 184 ? 20.797 9.781 -8.830 1.00 87.88 184 LYS A N 1
ATOM 1475 C CA . LYS A 1 184 ? 21.902 9.931 -9.783 1.00 87.88 184 LYS A CA 1
ATOM 1476 C C . LYS A 1 184 ? 21.486 10.798 -10.967 1.00 87.88 184 LYS A C 1
ATOM 1478 O O . LYS A 1 184 ? 22.266 11.650 -11.390 1.00 87.88 184 LYS A O 1
ATOM 1483 N N . PHE A 1 185 ? 20.263 10.620 -11.464 1.00 91.12 185 PHE A N 1
ATOM 1484 C CA . PHE A 1 185 ? 19.715 11.445 -12.539 1.00 91.12 185 PHE A CA 1
ATOM 1485 C C . PHE A 1 185 ? 19.556 12.907 -12.114 1.00 91.12 185 PHE A C 1
ATOM 1487 O O . PHE A 1 185 ? 19.978 13.811 -12.835 1.00 91.12 185 PHE A O 1
ATOM 1494 N N . HIS A 1 186 ? 19.015 13.152 -10.919 1.00 86.69 186 HIS A N 1
ATOM 1495 C CA . HIS A 1 186 ? 18.776 14.509 -10.434 1.00 86.69 186 HIS A CA 1
ATOM 1496 C C . HIS A 1 186 ? 20.057 15.242 -9.994 1.00 86.69 186 HIS A C 1
ATOM 1498 O O . HIS A 1 186 ? 20.203 16.437 -10.242 1.00 86.69 186 HIS A O 1
ATOM 1504 N N . LYS A 1 187 ? 21.037 14.549 -9.406 1.00 86.12 187 LYS A N 1
ATOM 1505 C CA . LYS A 1 187 ? 22.289 15.181 -8.951 1.00 86.12 187 LYS A CA 1
ATOM 1506 C C . LYS A 1 187 ? 23.299 15.442 -10.072 1.00 86.12 187 LYS A C 1
ATOM 1508 O O . LYS A 1 187 ? 24.221 16.220 -9.868 1.00 86.12 187 LYS A O 1
ATOM 1513 N N . ASN A 1 188 ? 23.156 14.810 -11.241 1.00 85.56 188 ASN A N 1
ATOM 1514 C CA . ASN A 1 188 ? 24.136 14.909 -12.328 1.00 85.56 188 ASN A CA 1
ATOM 1515 C C . ASN A 1 188 ? 23.593 15.709 -13.538 1.00 85.56 188 ASN A C 1
ATOM 1517 O O . ASN A 1 188 ? 22.975 15.116 -14.426 1.00 85.56 188 ASN A O 1
ATOM 1521 N N . PRO A 1 189 ? 23.814 17.040 -13.610 1.00 85.31 189 PRO A N 1
ATOM 1522 C CA . PRO A 1 189 ? 23.346 17.868 -14.728 1.00 85.31 189 PRO A CA 1
ATOM 1523 C C . PRO A 1 189 ? 23.992 17.488 -16.062 1.00 85.31 189 PRO A C 1
ATOM 1525 O O . PRO A 1 189 ? 23.309 17.466 -17.083 1.00 85.31 189 PRO A O 1
ATOM 1528 N N . VAL A 1 190 ? 25.272 17.108 -16.049 1.00 81.50 190 VAL A N 1
ATOM 1529 C CA . VAL A 1 190 ? 26.009 16.667 -17.242 1.00 81.50 190 VAL A CA 1
ATOM 1530 C C . VAL A 1 190 ? 25.354 15.434 -17.862 1.00 81.50 190 VAL A C 1
ATOM 1532 O O . VAL A 1 190 ? 25.129 15.383 -19.069 1.00 81.50 190 VAL A O 1
ATOM 1535 N N . PHE A 1 191 ? 24.982 14.460 -17.030 1.00 87.38 191 PHE A N 1
ATOM 1536 C CA . PHE A 1 191 ? 24.275 13.263 -17.476 1.00 87.38 191 PHE A CA 1
ATOM 1537 C C . PHE A 1 191 ? 22.924 13.594 -18.120 1.00 87.38 191 PHE A C 1
ATOM 1539 O O . PHE A 1 191 ? 22.608 13.056 -19.181 1.00 87.38 191 PHE A O 1
ATOM 1546 N N . ARG A 1 192 ? 22.146 14.507 -17.521 1.00 90.44 192 ARG A N 1
ATOM 1547 C CA . ARG A 1 192 ? 20.868 14.950 -18.098 1.00 90.44 192 ARG A CA 1
ATOM 1548 C C . ARG A 1 192 ? 21.066 15.632 -19.447 1.00 90.44 192 ARG A C 1
ATOM 1550 O O . ARG A 1 192 ? 20.396 15.259 -20.402 1.00 90.44 192 ARG A O 1
ATOM 1557 N N . LEU A 1 193 ? 22.015 16.564 -19.543 1.00 87.50 193 LEU A N 1
ATOM 1558 C CA . LEU A 1 193 ? 22.337 17.260 -20.792 1.00 87.50 193 LEU A CA 1
ATOM 1559 C C . LEU A 1 193 ? 22.786 16.288 -21.890 1.00 87.50 193 LEU A C 1
ATOM 1561 O O . LEU A 1 193 ? 22.357 16.413 -23.035 1.00 87.50 193 LEU A O 1
ATOM 1565 N N . MET A 1 194 ? 23.608 15.294 -21.545 1.00 87.69 194 MET A N 1
ATOM 1566 C CA . MET A 1 194 ? 24.009 14.239 -22.475 1.00 87.69 194 MET A CA 1
ATOM 1567 C C . MET A 1 194 ? 22.792 13.449 -22.970 1.00 87.69 194 MET A C 1
ATOM 1569 O O . MET A 1 194 ? 22.628 13.298 -24.177 1.00 87.69 194 MET A O 1
ATOM 1573 N N . LEU A 1 195 ? 21.917 12.976 -22.073 1.00 92.00 195 LEU A N 1
ATOM 1574 C CA . LEU A 1 195 ? 20.704 12.260 -22.479 1.00 92.00 195 LEU A CA 1
ATOM 1575 C C . LEU A 1 195 ? 19.797 13.128 -23.361 1.00 92.00 195 LEU A C 1
ATOM 1577 O O . LEU A 1 195 ? 19.320 12.634 -24.376 1.00 92.00 195 LEU A O 1
ATOM 1581 N N . MET A 1 196 ? 19.610 14.412 -23.033 1.00 91.50 196 MET A N 1
ATOM 1582 C CA . MET A 1 196 ? 18.822 15.349 -23.848 1.00 91.50 196 MET A CA 1
ATOM 1583 C C . MET A 1 196 ? 19.381 15.484 -25.270 1.00 91.50 196 MET A C 1
ATOM 1585 O O . MET A 1 196 ? 18.625 15.467 -26.240 1.00 91.50 196 MET A O 1
ATOM 1589 N N . ARG A 1 197 ? 20.708 15.550 -25.425 1.00 88.00 197 ARG A N 1
ATOM 1590 C CA . ARG A 1 197 ? 21.341 15.553 -26.754 1.00 88.00 197 ARG A CA 1
ATOM 1591 C C . ARG A 1 197 ? 21.137 14.231 -27.485 1.00 88.00 197 ARG A C 1
ATOM 1593 O O . ARG A 1 197 ? 20.812 14.227 -28.664 1.00 88.00 197 ARG A O 1
ATOM 1600 N N . ILE A 1 198 ? 21.269 13.105 -26.789 1.00 86.81 198 ILE A N 1
ATOM 1601 C CA . ILE A 1 198 ? 21.069 11.785 -27.398 1.00 86.81 198 ILE A CA 1
ATOM 1602 C C . ILE A 1 198 ? 19.616 11.589 -27.839 1.00 86.81 198 ILE A C 1
ATOM 1604 O O . ILE A 1 198 ? 19.402 11.045 -28.920 1.00 86.81 198 ILE A O 1
ATOM 1608 N N . SER A 1 199 ? 18.634 12.098 -27.084 1.00 91.75 199 SER A N 1
ATOM 1609 C CA . SER A 1 199 ? 17.218 12.039 -27.477 1.00 91.75 199 SER A CA 1
ATOM 1610 C C . SER A 1 199 ? 16.883 12.813 -28.752 1.00 91.75 199 SER A C 1
ATOM 1612 O O . SER A 1 199 ? 15.843 12.558 -29.347 1.00 91.75 199 SER A O 1
ATOM 1614 N N . GLN A 1 200 ? 17.749 13.734 -29.193 1.00 88.00 200 GLN A N 1
ATOM 1615 C CA . GLN A 1 200 ? 17.587 14.427 -30.477 1.00 88.00 200 GLN A CA 1
ATOM 1616 C C . GLN A 1 200 ? 18.045 13.571 -31.666 1.00 88.00 200 GLN A C 1
ATOM 1618 O O . GLN A 1 200 ? 17.650 13.837 -32.795 1.00 88.00 200 GLN A O 1
ATOM 1623 N N . ILE A 1 201 ? 18.888 12.562 -31.420 1.00 86.12 201 ILE A N 1
ATOM 1624 C CA . ILE A 1 201 ? 19.513 11.729 -32.458 1.00 86.12 201 ILE A CA 1
ATOM 1625 C C . ILE A 1 201 ? 18.824 10.365 -32.553 1.00 86.12 201 ILE A C 1
ATOM 1627 O O . ILE A 1 201 ? 18.693 9.809 -33.640 1.00 86.12 201 ILE A O 1
ATOM 1631 N N . ARG A 1 202 ? 18.392 9.800 -31.421 1.00 86.56 202 ARG A N 1
ATOM 1632 C CA . ARG A 1 202 ? 17.708 8.502 -31.365 1.00 86.56 202 ARG A CA 1
ATOM 1633 C C . ARG A 1 202 ? 16.697 8.445 -30.218 1.00 86.56 202 ARG A C 1
ATOM 1635 O O . ARG A 1 202 ? 16.882 9.152 -29.227 1.00 86.56 202 ARG A O 1
ATOM 1642 N N . PRO A 1 203 ? 15.670 7.579 -30.297 1.00 90.56 203 PRO A N 1
ATOM 1643 C CA . PRO A 1 203 ? 14.651 7.487 -29.259 1.00 90.56 203 PRO A CA 1
ATOM 1644 C C . PRO A 1 203 ? 15.236 7.162 -27.880 1.00 90.56 203 PRO A C 1
ATOM 1646 O O . PRO A 1 203 ? 16.096 6.287 -27.732 1.00 90.56 203 PRO A O 1
ATOM 1649 N N . ILE A 1 204 ? 14.727 7.846 -26.858 1.00 95.50 204 ILE A N 1
ATOM 1650 C CA . ILE A 1 204 ? 14.928 7.483 -25.454 1.00 95.50 204 ILE A CA 1
ATOM 1651 C C . ILE A 1 204 ? 13.561 7.196 -24.850 1.00 95.50 204 ILE A C 1
ATOM 1653 O O . ILE A 1 204 ? 12.629 7.978 -25.034 1.00 95.50 204 ILE A O 1
ATOM 1657 N N . ARG A 1 205 ? 13.449 6.088 -24.120 1.00 96.44 205 ARG A N 1
ATOM 1658 C CA . ARG A 1 205 ? 12.238 5.700 -23.390 1.00 96.44 205 ARG A CA 1
ATOM 1659 C C . ARG A 1 205 ? 12.545 5.611 -21.908 1.00 96.44 205 ARG A C 1
ATOM 1661 O O . ARG A 1 205 ? 13.644 5.198 -21.537 1.00 96.44 205 ARG A O 1
ATOM 1668 N N . PHE A 1 206 ? 11.576 5.964 -21.071 1.00 97.88 206 PHE A N 1
ATOM 1669 C CA . PHE A 1 206 ? 11.741 5.909 -19.623 1.00 97.88 206 PHE A CA 1
ATOM 1670 C C . PHE A 1 206 ? 10.843 4.847 -19.014 1.00 97.88 206 PHE A C 1
ATOM 1672 O O . PHE A 1 206 ? 9.656 4.757 -19.319 1.00 97.88 206 PHE A O 1
ATOM 1679 N N . VAL A 1 207 ? 11.423 4.060 -18.123 1.00 97.62 207 VAL A N 1
ATOM 1680 C CA . VAL A 1 207 ? 10.728 3.073 -17.308 1.00 97.62 207 VAL A CA 1
ATOM 1681 C C . VAL A 1 207 ? 10.939 3.479 -15.861 1.00 97.62 207 VAL A C 1
ATOM 1683 O O . VAL A 1 207 ? 12.071 3.692 -15.441 1.00 97.62 207 VAL A O 1
ATOM 1686 N N . ILE A 1 208 ? 9.865 3.616 -15.100 1.00 96.06 208 ILE A N 1
ATOM 1687 C CA . ILE A 1 208 ? 9.910 3.873 -13.668 1.00 96.06 208 ILE A CA 1
ATOM 1688 C C . ILE A 1 208 ? 9.388 2.609 -12.995 1.00 96.06 208 ILE A C 1
ATOM 1690 O O . ILE A 1 208 ? 8.182 2.354 -12.984 1.00 96.06 208 ILE A O 1
ATOM 1694 N N . ASP A 1 209 ? 10.310 1.795 -12.490 1.00 92.12 209 ASP A N 1
ATOM 1695 C CA . ASP A 1 209 ? 9.985 0.622 -11.687 1.00 92.12 209 ASP A CA 1
ATOM 1696 C C . ASP A 1 209 ? 9.613 1.061 -10.268 1.00 92.12 209 ASP A C 1
ATOM 1698 O O . ASP A 1 209 ? 10.157 2.038 -9.754 1.00 92.12 209 ASP A O 1
ATOM 1702 N N . GLU A 1 210 ? 8.677 0.357 -9.639 1.00 88.56 210 GLU A N 1
ATOM 1703 C CA . GLU A 1 210 ? 8.123 0.714 -8.324 1.00 88.56 210 GLU A CA 1
ATOM 1704 C C . GLU A 1 210 ? 7.543 2.141 -8.268 1.00 88.56 210 GLU A C 1
ATOM 1706 O O . GLU A 1 210 ? 7.764 2.903 -7.327 1.00 88.56 210 GLU A O 1
ATOM 1711 N N . ALA A 1 211 ? 6.746 2.501 -9.278 1.00 92.75 211 ALA A N 1
ATOM 1712 C CA . ALA A 1 211 ? 6.159 3.829 -9.470 1.00 92.75 211 ALA A CA 1
ATOM 1713 C C . ALA A 1 211 ? 5.328 4.350 -8.279 1.00 92.75 211 ALA A C 1
ATOM 1715 O O . ALA A 1 211 ? 5.144 5.559 -8.159 1.00 92.75 211 ALA A O 1
ATOM 1716 N N . HIS A 1 212 ? 4.878 3.483 -7.363 1.00 87.69 212 HIS A N 1
ATOM 1717 C CA . HIS A 1 212 ? 4.265 3.910 -6.098 1.00 87.69 212 HIS A CA 1
ATOM 1718 C C . HIS A 1 212 ? 5.198 4.809 -5.266 1.00 87.69 212 HIS A C 1
ATOM 1720 O O . HIS A 1 212 ? 4.727 5.696 -4.558 1.00 87.69 212 HIS A O 1
ATOM 1726 N N . CYS A 1 213 ? 6.521 4.666 -5.413 1.00 87.62 213 CYS A N 1
ATOM 1727 C CA . CYS A 1 213 ? 7.520 5.479 -4.717 1.00 87.62 213 CYS A CA 1
ATOM 1728 C C . CYS A 1 213 ? 7.441 6.970 -5.068 1.00 87.62 213 CYS A C 1
ATOM 1730 O O . CYS A 1 213 ? 7.861 7.795 -4.260 1.00 87.62 213 CYS A O 1
ATOM 1732 N N . ILE A 1 214 ? 6.874 7.321 -6.231 1.00 90.12 214 ILE A N 1
ATOM 1733 C CA . ILE A 1 214 ? 6.617 8.715 -6.629 1.00 90.12 214 ILE A CA 1
ATOM 1734 C C . ILE A 1 214 ? 5.728 9.416 -5.596 1.00 90.12 214 ILE A C 1
ATOM 1736 O O . ILE A 1 214 ? 5.979 10.572 -5.277 1.00 90.12 214 ILE A O 1
ATOM 1740 N N . VAL A 1 215 ? 4.730 8.704 -5.065 1.00 85.50 215 VAL A N 1
ATOM 1741 C CA . VAL A 1 215 ? 3.766 9.222 -4.083 1.00 85.50 215 VAL A CA 1
ATOM 1742 C C . VAL A 1 215 ? 4.202 8.877 -2.660 1.00 85.50 215 VAL A C 1
ATOM 1744 O O . VAL A 1 215 ? 4.178 9.714 -1.766 1.00 85.50 215 VAL A O 1
ATOM 1747 N N . GLU A 1 216 ? 4.627 7.636 -2.418 1.00 76.19 216 GLU A N 1
ATOM 1748 C CA . GLU A 1 216 ? 4.868 7.157 -1.053 1.00 76.19 216 GLU A CA 1
ATOM 1749 C C . GLU A 1 216 ? 6.128 7.726 -0.402 1.00 76.19 216 GLU A C 1
ATOM 1751 O O . GLU A 1 216 ? 6.149 7.895 0.823 1.00 76.19 216 GLU A O 1
ATOM 1756 N N . GLN A 1 217 ? 7.157 8.010 -1.207 1.00 71.31 217 GLN A N 1
ATOM 1757 C CA . GLN A 1 217 ? 8.452 8.515 -0.750 1.00 71.31 217 GLN A CA 1
ATOM 1758 C C . GLN A 1 217 ? 8.688 9.975 -1.128 1.00 71.31 217 GLN A C 1
ATOM 1760 O O . GLN A 1 217 ? 9.821 10.443 -1.034 1.00 71.31 217 GLN A O 1
ATOM 1765 N N . GLU A 1 218 ? 7.656 10.695 -1.563 1.00 64.31 218 GLU A N 1
ATOM 1766 C CA . GLU A 1 218 ? 7.765 12.083 -2.015 1.00 64.31 218 GLU A CA 1
ATOM 1767 C C . GLU A 1 218 ? 8.542 12.967 -1.021 1.00 64.31 218 GLU A C 1
ATOM 1769 O O . GLU A 1 218 ? 9.430 13.727 -1.414 1.00 64.31 218 GLU A O 1
ATOM 1774 N N . TYR A 1 219 ? 8.278 12.771 0.272 1.00 63.31 219 TYR A N 1
ATOM 1775 C CA . TYR A 1 219 ? 8.917 13.492 1.371 1.00 63.31 219 TYR A CA 1
ATOM 1776 C C . TYR A 1 219 ? 10.346 13.010 1.662 1.00 63.31 219 TYR A C 1
ATOM 1778 O O . TYR A 1 219 ? 11.241 13.826 1.883 1.00 63.31 219 TYR A O 1
ATOM 1786 N N . PHE A 1 220 ? 10.596 11.698 1.595 1.00 62.09 220 PHE A N 1
ATOM 1787 C CA . PHE A 1 220 ? 11.861 11.081 2.031 1.00 62.09 220 PHE A CA 1
ATOM 1788 C C . PHE A 1 220 ? 12.921 10.983 0.949 1.00 62.09 220 PHE A C 1
ATOM 1790 O O . PHE A 1 220 ? 14.117 11.123 1.198 1.00 62.09 220 PHE A O 1
ATOM 1797 N N . ARG A 1 221 ? 12.490 10.719 -0.279 1.00 74.75 221 ARG A N 1
ATOM 1798 C CA . ARG A 1 221 ? 13.347 10.583 -1.451 1.00 74.75 221 ARG A CA 1
ATOM 1799 C C . ARG A 1 221 ? 12.764 11.458 -2.551 1.00 74.75 221 ARG A C 1
ATOM 1801 O O . ARG A 1 221 ? 12.333 10.958 -3.586 1.00 74.75 221 ARG A O 1
ATOM 1808 N N . LYS A 1 222 ? 12.852 12.785 -2.347 1.00 81.50 222 LYS A N 1
ATOM 1809 C CA . LYS A 1 222 ? 12.431 13.847 -3.293 1.00 81.50 222 LYS A CA 1
ATOM 1810 C C . LYS A 1 222 ? 12.875 13.600 -4.741 1.00 81.50 222 LYS A C 1
ATOM 1812 O O . LYS A 1 222 ? 12.235 14.058 -5.680 1.00 81.50 222 LYS A O 1
ATOM 1817 N N . ALA A 1 223 ? 13.955 12.843 -4.943 1.00 86.06 223 ALA A N 1
ATOM 1818 C CA . ALA A 1 223 ? 14.404 12.412 -6.260 1.00 86.06 223 ALA A CA 1
ATOM 1819 C C . ALA A 1 223 ? 13.331 11.653 -7.072 1.00 86.06 223 ALA A C 1
ATOM 1821 O O . ALA A 1 223 ? 13.317 11.801 -8.290 1.00 86.06 223 ALA A O 1
ATOM 1822 N N . TRP A 1 224 ? 12.426 10.901 -6.429 1.00 89.69 224 TRP A N 1
ATOM 1823 C CA . TRP A 1 224 ? 11.285 10.249 -7.086 1.00 89.69 224 TRP A CA 1
ATOM 1824 C C . TRP A 1 224 ? 10.250 11.261 -7.585 1.00 89.69 224 TRP A C 1
ATOM 1826 O O . TRP A 1 224 ? 9.894 11.213 -8.759 1.00 89.69 224 TRP A O 1
ATOM 1836 N N . LYS A 1 225 ? 9.846 12.230 -6.748 1.00 87.31 225 LYS A N 1
ATOM 1837 C CA . LYS A 1 225 ? 8.988 13.367 -7.152 1.00 87.31 225 LYS A CA 1
ATOM 1838 C C . LYS A 1 225 ? 9.594 14.114 -8.341 1.00 87.31 225 LYS A C 1
ATOM 1840 O O . LYS A 1 225 ? 8.919 14.424 -9.318 1.00 87.31 225 LYS A O 1
ATOM 1845 N N . ASN A 1 226 ? 10.908 14.334 -8.297 1.00 90.38 226 ASN A N 1
ATOM 1846 C CA . ASN A 1 226 ? 11.641 15.066 -9.328 1.00 90.38 226 ASN A CA 1
ATOM 1847 C C . ASN A 1 226 ? 11.704 14.338 -10.682 1.00 90.38 226 ASN A C 1
ATOM 1849 O O . ASN A 1 226 ? 12.036 14.981 -11.683 1.00 90.38 226 ASN A O 1
ATOM 1853 N N . LEU A 1 227 ? 11.348 13.048 -10.764 1.00 93.81 227 LEU A N 1
ATOM 1854 C CA . LEU A 1 227 ? 11.148 12.370 -12.052 1.00 93.81 227 LEU A CA 1
ATOM 1855 C C . LEU A 1 227 ? 10.001 12.996 -12.860 1.00 93.81 227 LEU A C 1
ATOM 1857 O O . LEU A 1 227 ? 9.986 12.864 -14.081 1.00 93.81 227 LEU A O 1
ATOM 1861 N N . GLY A 1 228 ? 9.112 13.771 -12.231 1.00 91.75 228 GLY A N 1
ATOM 1862 C CA . GLY A 1 228 ? 8.119 14.588 -12.929 1.00 91.75 228 GLY A CA 1
ATOM 1863 C C . GLY A 1 228 ? 8.697 15.601 -13.917 1.00 91.75 228 GLY A C 1
ATOM 1864 O O . GLY A 1 228 ? 8.028 15.993 -14.873 1.00 91.75 228 GLY A O 1
ATOM 1865 N N . THR A 1 229 ? 9.969 15.977 -13.759 1.00 93.25 229 THR A N 1
ATOM 1866 C CA . THR A 1 229 ? 10.679 16.839 -14.719 1.00 93.25 229 THR A CA 1
ATOM 1867 C C . THR A 1 229 ? 11.007 16.130 -16.036 1.00 93.25 229 THR A C 1
ATOM 1869 O O . THR A 1 229 ? 11.310 16.797 -17.023 1.00 93.25 229 THR A O 1
ATOM 1872 N N . LEU A 1 230 ? 10.908 14.794 -16.106 1.00 95.50 230 LEU A N 1
ATOM 1873 C CA . LEU A 1 230 ? 11.220 14.032 -17.319 1.00 95.50 230 LEU A CA 1
ATOM 1874 C C . LEU A 1 230 ? 10.375 14.473 -18.513 1.00 95.50 230 LEU A C 1
ATOM 1876 O O . LEU A 1 230 ? 10.929 14.620 -19.593 1.00 95.50 230 LEU A O 1
ATOM 1880 N N . LYS A 1 231 ? 9.079 14.766 -18.331 1.00 93.06 231 LYS A N 1
ATOM 1881 C CA . LYS A 1 231 ? 8.238 15.268 -19.431 1.00 93.06 231 LYS A CA 1
ATOM 1882 C C . LYS A 1 231 ? 8.644 16.653 -19.927 1.00 93.06 231 LYS A C 1
ATOM 1884 O O . LYS A 1 231 ? 8.471 16.942 -21.103 1.00 93.06 231 LYS A O 1
ATOM 1889 N N . GLN A 1 232 ? 9.222 17.486 -19.066 1.00 91.69 232 GLN A N 1
ATOM 1890 C CA . GLN A 1 232 ? 9.748 18.791 -19.471 1.00 91.69 232 GLN A CA 1
ATOM 1891 C C . GLN A 1 232 ? 11.068 18.641 -20.240 1.00 91.69 232 GLN A C 1
ATOM 1893 O O . GLN A 1 232 ? 11.286 19.322 -21.236 1.00 91.69 232 GLN A O 1
ATOM 1898 N N . LEU A 1 233 ? 11.941 17.731 -19.793 1.00 93.62 233 LEU A N 1
ATOM 1899 C CA . LEU A 1 233 ? 13.249 17.485 -20.409 1.00 93.62 233 LEU A CA 1
ATOM 1900 C C . LEU A 1 233 ? 13.158 16.645 -21.697 1.00 93.62 233 LEU A C 1
ATOM 1902 O O . LEU A 1 233 ? 13.969 16.826 -22.603 1.00 93.62 233 LEU A O 1
ATOM 1906 N N . PHE A 1 234 ? 12.181 15.738 -21.773 1.00 95.50 234 PHE A N 1
ATOM 1907 C CA . PHE A 1 234 ? 11.990 14.743 -22.830 1.00 95.50 234 PHE A CA 1
ATOM 1908 C C . PHE A 1 234 ? 10.499 14.622 -23.213 1.00 95.50 234 PHE A C 1
ATOM 1910 O O . PHE A 1 234 ? 9.861 13.599 -22.946 1.00 95.50 234 PHE A O 1
ATOM 1917 N N . PRO A 1 235 ? 9.906 15.651 -23.843 1.00 91.38 235 PRO A N 1
ATOM 1918 C CA . PRO A 1 235 ? 8.458 15.715 -24.071 1.00 91.38 235 PRO A CA 1
ATOM 1919 C C . PRO A 1 235 ? 7.910 14.569 -24.933 1.00 91.38 235 PRO A C 1
ATOM 1921 O O . PRO A 1 235 ? 6.805 14.086 -24.684 1.00 91.38 235 PRO A O 1
ATOM 1924 N N . LEU A 1 236 ? 8.699 14.093 -25.902 1.00 91.25 236 LEU A N 1
ATOM 1925 C CA . LEU A 1 236 ? 8.308 13.031 -26.836 1.00 91.25 236 LEU A CA 1
ATOM 1926 C C . LEU A 1 236 ? 8.574 11.611 -26.313 1.00 91.25 236 LEU A C 1
ATOM 1928 O O . LEU A 1 236 ? 8.110 10.647 -26.912 1.00 91.25 236 LEU A O 1
ATOM 1932 N N . SER A 1 237 ? 9.319 11.455 -25.217 1.00 95.00 237 SER A N 1
ATOM 1933 C CA . SER A 1 237 ? 9.679 10.133 -24.700 1.00 95.00 237 SER A CA 1
ATOM 1934 C C . SER A 1 237 ? 8.499 9.486 -23.967 1.00 95.00 237 SER A C 1
ATOM 1936 O O . SER A 1 237 ? 7.938 10.114 -23.059 1.00 95.00 237 SER A O 1
ATOM 1938 N N . PRO A 1 238 ? 8.122 8.231 -24.274 1.00 95.81 238 PRO A N 1
ATOM 1939 C CA . PRO A 1 238 ? 7.085 7.534 -23.524 1.00 95.81 238 PRO A CA 1
ATOM 1940 C C . PRO A 1 238 ? 7.593 7.125 -22.140 1.00 95.81 238 PRO A C 1
ATOM 1942 O O . PRO A 1 238 ? 8.766 6.773 -21.955 1.00 95.81 238 PRO A O 1
ATOM 1945 N N . HIS A 1 239 ? 6.686 7.137 -21.166 1.00 97.38 239 HIS A N 1
ATOM 1946 C CA . HIS A 1 239 ? 6.944 6.663 -19.807 1.00 97.38 239 HIS A CA 1
ATOM 1947 C C . HIS A 1 239 ? 6.176 5.367 -19.536 1.00 97.38 239 HIS A C 1
ATOM 1949 O O . HIS A 1 239 ? 4.951 5.354 -19.636 1.00 97.38 239 HIS A O 1
ATOM 1955 N N . MET A 1 240 ? 6.867 4.298 -19.140 1.00 98.12 240 MET A N 1
ATOM 1956 C CA . MET A 1 240 ? 6.250 3.115 -18.539 1.00 98.12 240 MET A CA 1
ATOM 1957 C C . MET A 1 240 ? 6.406 3.183 -17.021 1.00 98.12 240 MET A C 1
ATOM 1959 O O . MET A 1 240 ? 7.519 3.147 -16.510 1.00 98.12 240 MET A O 1
ATOM 1963 N N . LEU A 1 241 ? 5.298 3.270 -16.298 1.00 97.75 241 LEU A N 1
ATOM 1964 C CA . LEU A 1 241 ? 5.246 3.336 -14.839 1.00 97.75 241 LEU A CA 1
ATOM 1965 C C . LEU A 1 241 ? 4.783 1.969 -14.332 1.00 97.75 241 LEU A C 1
ATOM 1967 O O . LEU A 1 241 ? 3.691 1.542 -14.686 1.00 97.75 241 LEU A O 1
ATOM 1971 N N . LEU A 1 242 ? 5.590 1.256 -13.550 1.00 95.81 242 LEU A N 1
ATOM 1972 C CA . LEU A 1 242 ? 5.286 -0.112 -13.114 1.00 95.81 242 LEU A CA 1
ATOM 1973 C C . LEU A 1 242 ? 5.079 -0.160 -11.606 1.00 95.81 242 LEU A C 1
ATOM 1975 O O . LEU A 1 242 ? 5.911 0.324 -10.849 1.00 95.81 242 LEU A O 1
ATOM 1979 N N . THR A 1 243 ? 4.002 -0.793 -11.150 1.00 92.62 243 THR A N 1
ATOM 1980 C CA . THR A 1 243 ? 3.786 -1.053 -9.720 1.00 92.62 243 THR A CA 1
ATOM 1981 C C . THR A 1 243 ? 2.995 -2.340 -9.503 1.00 92.62 243 THR A C 1
ATOM 1983 O O . THR A 1 243 ? 2.299 -2.828 -10.396 1.00 92.62 243 THR A O 1
ATOM 1986 N N . ALA A 1 244 ? 3.147 -2.945 -8.324 1.00 89.12 244 ALA A N 1
ATOM 1987 C CA . ALA A 1 244 ? 2.409 -4.146 -7.947 1.00 89.12 244 ALA A CA 1
ATOM 1988 C C . ALA A 1 244 ? 0.931 -3.877 -7.656 1.00 89.12 244 ALA A C 1
ATOM 1990 O O . ALA A 1 244 ? 0.067 -4.659 -8.047 1.00 89.12 244 ALA A O 1
ATOM 1991 N N . THR A 1 245 ? 0.676 -2.775 -6.965 1.00 86.81 245 THR A N 1
ATOM 1992 C CA . THR A 1 245 ? -0.627 -2.350 -6.462 1.00 86.81 245 THR A CA 1
ATOM 1993 C C . THR A 1 245 ? -0.723 -0.836 -6.609 1.00 86.81 245 THR A C 1
ATOM 1995 O O . THR A 1 245 ? 0.295 -0.141 -6.531 1.00 86.81 245 THR A O 1
ATOM 1998 N N . CYS A 1 246 ? -1.921 -0.331 -6.905 1.00 90.12 246 CYS A N 1
ATOM 1999 C CA . CYS A 1 246 ? -2.171 1.100 -7.064 1.00 90.12 246 CYS A CA 1
ATOM 2000 C C . CYS A 1 246 ? -3.675 1.379 -7.031 1.00 90.12 246 CYS A C 1
ATOM 2002 O O . CYS A 1 246 ? -4.421 0.897 -7.889 1.00 90.12 246 CYS A O 1
ATOM 2004 N N . SER A 1 247 ? -4.116 2.156 -6.047 1.00 89.31 247 SER A N 1
ATOM 2005 C CA . SER A 1 247 ? -5.483 2.673 -5.988 1.00 89.31 247 SER A CA 1
ATOM 2006 C C . SER A 1 247 ? -5.718 3.730 -7.073 1.00 89.31 247 SER A C 1
ATOM 2008 O O . SER A 1 247 ? -4.780 4.343 -7.590 1.00 89.31 247 SER A O 1
ATOM 2010 N N . THR A 1 248 ? -6.982 4.012 -7.391 1.00 90.81 248 THR A N 1
ATOM 2011 C CA . THR A 1 248 ? -7.340 5.059 -8.361 1.00 90.81 248 THR A CA 1
ATOM 2012 C C . THR A 1 248 ? -6.796 6.432 -7.953 1.00 90.81 248 THR A C 1
ATOM 2014 O O . THR A 1 248 ? -6.376 7.221 -8.798 1.00 90.81 248 THR A O 1
ATOM 2017 N N . ASN A 1 249 ? -6.775 6.731 -6.649 1.00 89.56 249 ASN A N 1
ATOM 2018 C CA . ASN A 1 249 ? -6.238 7.990 -6.136 1.00 89.56 249 ASN A CA 1
ATOM 2019 C C . ASN A 1 249 ? -4.716 8.076 -6.318 1.00 89.56 249 ASN A C 1
ATOM 2021 O O . ASN A 1 249 ? -4.208 9.095 -6.781 1.00 89.56 249 ASN A O 1
ATOM 2025 N N . GLU A 1 250 ? -3.990 6.997 -6.015 1.00 90.69 250 GLU A N 1
ATOM 2026 C CA . GLU A 1 250 ? -2.541 6.930 -6.240 1.00 90.69 250 GLU A CA 1
ATOM 2027 C C . GLU A 1 250 ? -2.199 7.063 -7.724 1.00 90.69 250 GLU A C 1
ATOM 2029 O O . GLU A 1 250 ? -1.294 7.819 -8.063 1.00 90.69 250 GLU A O 1
ATOM 2034 N N . ALA A 1 251 ? -2.950 6.417 -8.621 1.00 94.31 251 ALA A N 1
ATOM 2035 C CA . ALA A 1 251 ? -2.740 6.535 -10.063 1.00 94.31 251 ALA A CA 1
ATOM 2036 C C . ALA A 1 251 ? -2.901 7.985 -10.556 1.00 94.31 251 ALA A C 1
ATOM 2038 O O . ALA A 1 251 ? -2.067 8.469 -11.324 1.00 94.31 251 ALA A O 1
ATOM 2039 N N . ARG A 1 252 ? -3.923 8.705 -10.066 1.00 93.88 252 ARG A N 1
ATOM 2040 C CA . ARG A 1 252 ? -4.127 10.137 -10.360 1.00 93.88 252 ARG A CA 1
ATOM 2041 C C . ARG A 1 252 ? -2.989 11.001 -9.812 1.00 93.88 252 ARG A C 1
ATOM 2043 O O . ARG A 1 252 ? -2.488 11.863 -10.532 1.00 93.88 252 ARG A O 1
ATOM 2050 N N . LYS A 1 253 ? -2.539 10.750 -8.575 1.00 93.12 253 LYS A N 1
ATOM 2051 C CA . LYS A 1 253 ? -1.379 11.444 -7.985 1.00 93.12 253 LYS A CA 1
ATOM 2052 C C . LYS A 1 253 ? -0.107 11.200 -8.808 1.00 93.12 253 LYS A C 1
ATOM 2054 O O . LYS A 1 253 ? 0.574 12.159 -9.159 1.00 93.12 253 LYS A O 1
ATOM 2059 N N . ILE A 1 254 ? 0.175 9.948 -9.184 1.00 95.19 254 ILE A N 1
ATOM 2060 C CA . ILE A 1 254 ? 1.312 9.583 -10.044 1.00 95.19 254 ILE A CA 1
ATOM 2061 C C . ILE A 1 254 ? 1.238 10.335 -11.378 1.00 95.19 254 ILE A C 1
ATOM 2063 O O . ILE A 1 254 ? 2.227 10.939 -11.785 1.00 95.19 254 ILE A O 1
ATOM 2067 N N . GLN A 1 255 ? 0.081 10.333 -12.050 1.00 96.06 255 GLN A N 1
ATOM 2068 C CA . GLN A 1 255 ? -0.115 11.049 -13.314 1.00 96.06 255 GLN A CA 1
ATOM 2069 C C . GLN A 1 255 ? 0.185 12.547 -13.173 1.00 96.06 255 GLN A C 1
ATOM 2071 O O . GLN A 1 255 ? 0.923 13.105 -13.989 1.00 96.06 255 GLN A O 1
ATOM 2076 N N . SER A 1 256 ? -0.354 13.167 -12.118 1.00 94.62 256 SER A N 1
ATOM 2077 C CA . SER A 1 256 ? -0.166 14.586 -11.818 1.00 94.62 256 SER A CA 1
ATOM 2078 C C . SER A 1 256 ? 1.303 14.921 -11.558 1.00 94.62 256 SER A C 1
ATOM 2080 O O . SER A 1 256 ? 1.838 15.828 -12.186 1.00 94.62 256 SER A O 1
ATOM 2082 N N . ILE A 1 257 ? 1.980 14.174 -10.679 1.00 93.75 257 ILE A N 1
ATOM 2083 C CA . ILE A 1 257 ? 3.395 14.409 -10.345 1.00 93.75 257 ILE A CA 1
ATOM 2084 C C . ILE A 1 257 ? 4.282 14.186 -11.573 1.00 93.75 257 ILE A C 1
ATOM 2086 O O . ILE A 1 257 ? 5.220 14.944 -11.806 1.00 93.75 257 ILE A O 1
ATOM 2090 N N . MET A 1 258 ? 3.963 13.187 -12.402 1.00 95.31 258 MET A N 1
ATOM 2091 C CA . MET A 1 258 ? 4.700 12.902 -13.635 1.00 95.31 258 MET A CA 1
ATOM 2092 C C . MET A 1 258 ? 4.439 13.907 -14.769 1.00 95.31 258 MET A C 1
ATOM 2094 O O . MET A 1 258 ? 5.035 13.762 -15.839 1.00 95.31 258 MET A O 1
ATOM 2098 N N . ASN A 1 259 ? 3.581 14.914 -14.549 1.00 95.19 259 ASN A N 1
ATOM 2099 C CA . ASN A 1 259 ? 3.176 15.919 -15.534 1.00 95.19 259 ASN A CA 1
ATOM 2100 C C . ASN A 1 259 ? 2.659 15.297 -16.846 1.00 95.19 259 ASN A C 1
ATOM 2102 O O . ASN A 1 259 ? 2.959 15.782 -17.938 1.00 95.19 259 ASN A O 1
ATOM 2106 N N . ILE A 1 260 ? 1.909 14.194 -16.751 1.00 95.12 260 ILE A N 1
ATOM 2107 C CA . ILE A 1 260 ? 1.273 13.544 -17.905 1.00 95.12 260 ILE A CA 1
ATOM 2108 C C . ILE A 1 260 ? -0.153 14.085 -18.026 1.00 95.12 260 ILE A C 1
ATOM 2110 O O . ILE A 1 260 ? -0.904 14.061 -17.052 1.00 95.12 260 ILE A O 1
ATOM 2114 N N . GLN A 1 261 ? -0.540 14.563 -19.212 1.00 92.81 261 GLN A N 1
ATOM 2115 C CA . GLN A 1 261 ? -1.867 15.147 -19.417 1.00 92.81 261 GLN A CA 1
ATOM 2116 C C . GLN A 1 261 ? -2.987 14.123 -19.178 1.00 92.81 261 GLN A C 1
ATOM 2118 O O . GLN A 1 261 ? -2.815 12.909 -19.336 1.00 92.81 261 GLN A O 1
ATOM 2123 N N . VAL A 1 262 ? -4.157 14.620 -18.776 1.00 90.44 262 VAL A N 1
ATOM 2124 C CA . VAL A 1 262 ? -5.361 13.795 -18.629 1.00 90.44 262 VAL A CA 1
ATOM 2125 C C . VAL A 1 262 ? -5.763 13.269 -20.009 1.00 90.44 262 VAL A C 1
ATOM 2127 O O . VAL A 1 262 ? -5.909 14.049 -20.941 1.00 90.44 262 VAL A O 1
ATOM 2130 N N . GLY A 1 263 ? -5.921 11.949 -20.136 1.00 90.31 263 GLY A N 1
ATOM 2131 C CA . GLY A 1 263 ? -6.161 11.265 -21.416 1.00 90.31 263 GLY A CA 1
ATOM 2132 C C . GLY A 1 263 ? -4.905 10.664 -22.062 1.00 90.31 263 GLY A C 1
ATOM 2133 O O . GLY A 1 263 ? -5.020 9.686 -22.795 1.00 90.31 263 GLY A O 1
ATOM 2134 N N . ASP A 1 264 ? -3.711 11.151 -21.707 1.00 93.56 264 ASP A N 1
ATOM 2135 C CA . ASP A 1 264 ? -2.436 10.707 -22.300 1.00 93.56 264 ASP A CA 1
ATOM 2136 C C . ASP A 1 264 ? -1.745 9.572 -21.529 1.00 93.56 264 ASP A C 1
ATOM 2138 O O . ASP A 1 264 ? -0.688 9.081 -21.944 1.00 93.56 264 ASP A O 1
ATOM 2142 N N . LEU A 1 265 ? -2.313 9.164 -20.391 1.00 96.56 265 LEU A N 1
ATOM 2143 C CA . LEU A 1 265 ? -1.853 8.020 -19.611 1.00 96.56 265 LEU A CA 1
ATOM 2144 C C . LEU A 1 265 ? -2.745 6.811 -19.892 1.00 96.56 265 LEU A C 1
ATOM 2146 O O . LEU A 1 265 ? -3.874 6.736 -19.409 1.00 96.56 265 LEU A O 1
ATOM 2150 N N . ASN A 1 266 ? -2.218 5.836 -20.628 1.00 97.38 266 ASN A N 1
ATOM 2151 C CA . ASN A 1 266 ? -2.871 4.545 -20.775 1.00 97.38 266 ASN A CA 1
ATOM 2152 C C . ASN A 1 266 ? -2.698 3.729 -19.487 1.00 97.38 266 ASN A C 1
ATOM 2154 O O . ASN A 1 266 ? -1.586 3.601 -18.977 1.00 97.38 266 ASN A O 1
ATOM 2158 N N . ILE A 1 267 ? -3.775 3.151 -18.966 1.00 96.06 267 ILE A N 1
ATOM 2159 C CA . ILE A 1 267 ? -3.728 2.327 -17.755 1.00 96.06 267 ILE A CA 1
ATOM 2160 C C . ILE A 1 267 ? -3.946 0.874 -18.151 1.00 96.06 267 ILE A C 1
ATOM 2162 O O . ILE A 1 267 ? -4.980 0.510 -18.708 1.00 96.06 267 ILE A O 1
ATOM 2166 N N . VAL A 1 268 ? -2.965 0.034 -17.836 1.00 95.69 268 VAL A N 1
ATOM 2167 C CA . VAL A 1 268 ? -3.014 -1.407 -18.062 1.00 95.69 268 VAL A CA 1
ATOM 2168 C C . VAL A 1 268 ? -2.932 -2.098 -16.706 1.00 95.69 268 VAL A C 1
ATOM 2170 O O . VAL A 1 268 ? -1.890 -2.102 -16.054 1.00 95.69 268 VAL A O 1
ATOM 2173 N N . ARG A 1 269 ? -4.053 -2.668 -16.260 1.00 93.06 269 ARG A N 1
ATOM 2174 C CA . ARG A 1 269 ? -4.213 -3.218 -14.909 1.00 93.06 269 ARG A CA 1
ATOM 2175 C C . ARG A 1 269 ? -4.749 -4.645 -14.950 1.00 93.06 269 ARG A C 1
ATOM 2177 O O . ARG A 1 269 ? -5.636 -4.946 -15.747 1.00 93.06 269 ARG A O 1
ATOM 2184 N N . SER A 1 270 ? -4.191 -5.496 -14.090 1.00 86.75 270 SER A N 1
ATOM 2185 C CA . SER A 1 270 ? -4.674 -6.862 -13.840 1.00 86.75 270 SER A CA 1
ATOM 2186 C C . SER A 1 270 ? -6.127 -6.840 -13.361 1.00 86.75 270 SER A C 1
ATOM 2188 O O . SER A 1 270 ? -6.477 -6.002 -12.531 1.00 86.75 270 SER A O 1
ATOM 2190 N N . SER A 1 271 ? -6.954 -7.769 -13.838 1.00 78.69 271 SER A N 1
ATOM 2191 C CA . SER A 1 271 ? -8.340 -7.916 -13.363 1.00 78.69 271 SER A CA 1
ATOM 2192 C C . SER A 1 271 ? -8.419 -8.380 -11.907 1.00 78.69 271 SER A C 1
ATOM 2194 O O . SER A 1 271 ? -9.378 -8.073 -11.207 1.00 78.69 271 SER A O 1
ATOM 2196 N N . SER A 1 272 ? -7.388 -9.085 -11.428 1.00 78.50 272 SER A N 1
ATOM 2197 C CA . SER A 1 272 ? -7.340 -9.631 -10.076 1.00 78.50 272 SER A CA 1
ATOM 2198 C C . SER A 1 272 ? -5.994 -9.397 -9.387 1.00 78.50 272 SER A C 1
ATOM 2200 O O . SER A 1 272 ? -4.925 -9.518 -9.994 1.00 78.50 272 SER A O 1
ATOM 2202 N N . PHE A 1 273 ? -6.067 -9.098 -8.087 1.00 79.81 273 PHE A N 1
ATOM 2203 C CA . PHE A 1 273 ? -4.937 -9.037 -7.147 1.00 79.81 273 PHE A CA 1
ATOM 2204 C C . PHE A 1 273 ? -4.958 -10.202 -6.146 1.00 79.81 273 PHE A C 1
ATOM 2206 O O . PHE A 1 273 ? -4.195 -10.220 -5.180 1.00 79.81 273 PHE A O 1
ATOM 2213 N N . VAL A 1 274 ? -5.845 -11.177 -6.366 1.00 84.25 274 VAL A N 1
ATOM 2214 C CA . VAL A 1 274 ? -6.019 -12.350 -5.511 1.00 84.25 274 VAL A CA 1
ATOM 2215 C C . VAL A 1 274 ? -4.752 -13.207 -5.566 1.00 84.25 274 VAL A C 1
ATOM 2217 O O . VAL A 1 274 ? -4.323 -13.642 -6.630 1.00 84.25 274 VAL A O 1
ATOM 2220 N N . ARG A 1 275 ? -4.168 -13.469 -4.395 1.00 84.62 275 ARG A N 1
ATOM 2221 C CA . ARG A 1 275 ? -3.046 -14.394 -4.197 1.00 84.62 275 ARG A CA 1
ATOM 2222 C C . ARG A 1 275 ? -3.555 -15.626 -3.454 1.00 84.62 275 ARG A C 1
ATOM 2224 O O . ARG A 1 275 ? -3.483 -15.693 -2.229 1.00 84.62 275 ARG A O 1
ATOM 2231 N N . SER A 1 276 ? -4.165 -16.557 -4.189 1.00 87.69 276 SER A N 1
ATOM 2232 C CA . SER A 1 276 ? -4.798 -17.760 -3.626 1.00 87.69 276 SER A CA 1
ATOM 2233 C C . SER A 1 276 ? -3.808 -18.709 -2.956 1.00 87.69 276 SER A C 1
ATOM 2235 O O . SER A 1 276 ? -4.219 -19.565 -2.182 1.00 87.69 276 SER A O 1
ATOM 2237 N N . GLU A 1 277 ? -2.513 -18.560 -3.213 1.00 90.06 277 GLU A N 1
ATOM 2238 C CA . GLU A 1 277 ? -1.437 -19.306 -2.570 1.00 90.06 277 GLU A CA 1
ATOM 2239 C C . GLU A 1 277 ? -1.064 -18.750 -1.185 1.00 90.06 277 GLU A C 1
ATOM 2241 O O . GLU A 1 277 ? -0.501 -19.476 -0.372 1.00 90.06 277 GLU A O 1
ATOM 2246 N N . ILE A 1 278 ? -1.422 -17.497 -0.866 1.00 91.62 278 ILE A N 1
ATOM 2247 C CA . ILE A 1 278 ? -1.091 -16.868 0.423 1.00 91.62 278 ILE A CA 1
ATOM 2248 C C . ILE A 1 278 ? -2.264 -17.014 1.392 1.00 91.62 278 ILE A C 1
ATOM 2250 O O . ILE A 1 278 ? -3.409 -16.706 1.060 1.00 91.62 278 ILE A O 1
ATOM 2254 N N . THR A 1 279 ? -1.995 -17.491 2.603 1.00 94.62 279 THR A N 1
ATOM 2255 C CA . THR A 1 279 ? -2.952 -17.486 3.715 1.00 94.62 279 THR A CA 1
ATOM 2256 C C . THR A 1 279 ? -2.597 -16.354 4.673 1.00 94.62 279 THR A C 1
ATOM 2258 O O . THR A 1 279 ? -1.497 -16.325 5.223 1.00 94.62 279 THR A O 1
ATOM 2261 N N . PHE A 1 280 ? -3.525 -15.410 4.843 1.00 94.81 280 PHE A N 1
ATOM 2262 C CA . PHE A 1 280 ? -3.365 -14.248 5.717 1.00 94.81 280 PHE A CA 1
ATOM 2263 C C . PHE A 1 280 ? -3.906 -14.539 7.117 1.00 94.81 280 PHE A C 1
ATOM 2265 O O . PHE A 1 280 ? -5.021 -15.048 7.249 1.00 94.81 280 PHE A O 1
ATOM 2272 N N . GLU A 1 281 ? -3.140 -14.175 8.138 1.00 95.94 281 GLU A N 1
ATOM 2273 C CA . GLU A 1 281 ? -3.529 -14.270 9.543 1.00 95.94 281 GLU A CA 1
ATOM 2274 C C . GLU A 1 281 ? -3.159 -12.975 10.281 1.00 95.94 281 GLU A C 1
ATOM 2276 O O . GLU A 1 281 ? -2.090 -12.398 10.055 1.00 95.94 281 GLU A O 1
ATOM 2281 N N . VAL A 1 282 ? -4.021 -12.540 11.201 1.00 95.69 282 VAL A N 1
ATOM 2282 C CA . VAL A 1 282 ? -3.687 -11.506 12.187 1.00 95.69 282 VAL A CA 1
ATOM 2283 C C . VAL A 1 282 ? -3.765 -12.126 13.575 1.00 95.69 282 VAL A C 1
ATOM 2285 O O . VAL A 1 282 ? -4.807 -12.624 13.997 1.00 95.69 282 VAL A O 1
ATOM 2288 N N . GLN A 1 283 ? -2.645 -12.108 14.290 1.00 94.88 283 GLN A N 1
ATOM 2289 C CA . GLN A 1 283 ? -2.513 -12.671 15.627 1.00 94.88 283 GLN A CA 1
ATOM 2290 C C . GLN A 1 283 ? -2.306 -11.554 16.649 1.00 94.88 283 GLN A C 1
ATOM 2292 O O . GLN A 1 283 ? -1.652 -10.544 16.383 1.00 94.88 283 GLN A O 1
ATOM 2297 N N . THR A 1 284 ? -2.879 -11.718 17.841 1.00 93.12 284 THR A N 1
ATOM 2298 C CA . THR A 1 284 ? -2.679 -10.760 18.929 1.00 93.12 284 THR A CA 1
ATOM 2299 C C . THR A 1 284 ? -1.246 -10.851 19.434 1.00 93.12 284 THR A C 1
ATOM 2301 O O . THR A 1 284 ? -0.821 -11.890 19.930 1.00 93.12 284 THR A O 1
ATOM 2304 N N . LYS A 1 285 ? -0.517 -9.740 19.374 1.00 92.88 285 LYS A N 1
ATOM 2305 C CA . LYS A 1 285 ? 0.818 -9.636 19.957 1.00 92.88 285 LYS A CA 1
ATOM 2306 C C . LYS A 1 285 ? 0.698 -9.570 21.479 1.00 92.88 285 LYS A C 1
ATOM 2308 O O . LYS A 1 285 ? 0.103 -8.639 22.025 1.00 92.88 285 LYS A O 1
ATOM 2313 N N . SER A 1 286 ? 1.215 -10.599 22.142 1.00 90.00 286 SER A N 1
ATOM 2314 C CA . SER A 1 286 ? 1.090 -10.812 23.585 1.00 90.00 286 SER A CA 1
ATOM 2315 C C . SER A 1 286 ? 2.336 -10.298 24.326 1.00 90.00 286 SER A C 1
ATOM 2317 O O . SER A 1 286 ? 2.712 -9.140 24.145 1.00 90.00 286 SER A O 1
ATOM 2319 N N . SER A 1 287 ? 2.982 -11.114 25.169 1.00 91.88 287 SER A N 1
ATOM 2320 C CA . SER A 1 287 ? 4.305 -10.768 25.705 1.00 91.88 287 SER A CA 1
ATOM 2321 C C . SER A 1 287 ? 5.379 -10.987 24.638 1.00 91.88 287 SER A C 1
ATOM 2323 O O . SER A 1 287 ? 5.158 -11.706 23.657 1.00 91.88 287 SER A O 1
ATOM 2325 N N . LYS A 1 288 ? 6.555 -10.376 24.820 1.00 91.12 288 LYS A N 1
ATOM 2326 C CA . LYS A 1 288 ? 7.675 -10.550 23.887 1.00 91.12 288 LYS A CA 1
ATOM 2327 C C . LYS A 1 288 ? 8.065 -12.024 23.785 1.00 91.12 288 LYS A C 1
ATOM 2329 O O . LYS A 1 288 ? 8.173 -12.548 22.684 1.00 91.12 288 LYS A O 1
ATOM 2334 N N . GLU A 1 289 ? 8.191 -12.699 24.921 1.00 92.81 289 GLU A N 1
ATOM 2335 C CA . GLU A 1 289 ? 8.606 -14.100 25.020 1.00 92.81 289 GLU A CA 1
ATOM 2336 C C . GLU A 1 289 ? 7.637 -15.013 24.272 1.00 92.81 289 GLU A C 1
ATOM 2338 O O . GLU A 1 289 ? 8.065 -15.788 23.417 1.00 92.81 289 GLU A O 1
ATOM 2343 N N . ARG A 1 290 ? 6.333 -14.850 24.529 1.00 94.31 290 ARG A N 1
ATOM 2344 C CA . ARG A 1 290 ? 5.287 -15.645 23.884 1.00 94.31 290 ARG A CA 1
ATOM 2345 C C . ARG A 1 290 ? 5.190 -15.368 22.385 1.00 94.31 290 ARG A C 1
ATOM 2347 O O . ARG A 1 290 ? 5.035 -16.302 21.611 1.00 94.31 290 ARG A O 1
ATOM 2354 N N . THR A 1 291 ? 5.331 -14.111 21.966 1.00 95.06 291 THR A N 1
ATOM 2355 C CA . THR A 1 291 ? 5.358 -13.764 20.534 1.00 95.06 291 THR A CA 1
ATOM 2356 C C . THR A 1 291 ? 6.549 -14.435 19.838 1.00 95.06 291 THR A C 1
ATOM 2358 O O . THR A 1 291 ? 6.415 -14.944 18.731 1.00 95.06 291 THR A O 1
ATOM 2361 N N . ILE A 1 292 ? 7.716 -14.492 20.491 1.00 95.56 292 ILE A N 1
ATOM 2362 C CA . ILE A 1 292 ? 8.886 -15.209 19.965 1.00 95.56 292 ILE A CA 1
ATOM 2363 C C . ILE A 1 292 ? 8.641 -16.722 19.907 1.00 95.56 292 ILE A C 1
ATOM 2365 O O . ILE A 1 292 ? 9.046 -17.345 18.929 1.00 95.56 292 ILE A O 1
ATOM 2369 N N . ASP A 1 293 ? 7.988 -17.320 20.911 1.00 95.44 293 ASP A N 1
ATOM 2370 C CA . ASP A 1 293 ? 7.587 -18.737 20.862 1.00 95.44 293 ASP A CA 1
ATOM 2371 C C . ASP A 1 293 ? 6.684 -19.021 19.659 1.00 95.44 293 ASP A C 1
ATOM 2373 O O . ASP A 1 293 ? 6.959 -19.932 18.879 1.00 95.44 293 ASP A O 1
ATOM 2377 N N . GLU A 1 294 ? 5.666 -18.184 19.457 1.00 95.62 294 GLU A N 1
ATOM 2378 C CA . GLU A 1 294 ? 4.738 -18.291 18.331 1.00 95.62 294 GLU A CA 1
ATOM 2379 C C . GLU A 1 294 ? 5.480 -18.157 16.986 1.00 95.62 294 GLU A C 1
ATOM 2381 O O . GLU A 1 294 ? 5.263 -18.971 16.088 1.00 95.62 294 GLU A O 1
ATOM 2386 N N . ILE A 1 295 ? 6.422 -17.213 16.852 1.00 95.25 295 ILE A N 1
ATOM 2387 C CA . ILE A 1 295 ? 7.287 -17.090 15.663 1.00 95.25 295 ILE A CA 1
ATOM 2388 C C . ILE A 1 295 ? 8.120 -18.361 15.449 1.00 95.25 295 ILE A C 1
ATOM 2390 O O . ILE A 1 295 ? 8.162 -18.877 14.330 1.00 95.25 295 ILE A O 1
ATOM 2394 N N . CYS A 1 296 ? 8.754 -18.893 16.498 1.00 95.06 296 CYS A N 1
ATOM 2395 C CA . CYS A 1 296 ? 9.566 -20.107 16.398 1.00 95.06 296 CYS A CA 1
ATOM 2396 C C . CYS A 1 296 ? 8.733 -21.312 15.948 1.00 95.06 296 CYS A C 1
ATOM 2398 O O . CYS A 1 296 ? 9.183 -22.093 15.110 1.00 95.06 296 CYS A O 1
ATOM 2400 N N . ASP A 1 297 ? 7.503 -21.439 16.444 1.00 94.56 297 ASP A N 1
ATOM 2401 C CA . ASP A 1 297 ? 6.580 -22.494 16.029 1.00 94.56 297 ASP A CA 1
ATOM 2402 C C . ASP A 1 297 ? 6.168 -22.368 14.560 1.00 94.56 297 ASP A C 1
ATOM 2404 O O . ASP A 1 297 ? 6.029 -23.383 13.878 1.00 94.56 297 ASP A O 1
ATOM 2408 N N . GLN A 1 298 ? 5.999 -21.148 14.038 1.00 94.06 298 GLN A N 1
ATOM 2409 C CA . GLN A 1 298 ? 5.753 -20.957 12.604 1.00 94.06 298 GLN A CA 1
ATOM 2410 C C . GLN A 1 298 ? 6.975 -21.336 11.767 1.00 94.06 298 GLN A C 1
ATOM 2412 O O . GLN A 1 298 ? 6.814 -22.014 10.757 1.00 94.06 298 GLN A O 1
ATOM 2417 N N . ILE A 1 299 ? 8.186 -20.963 12.198 1.00 93.62 299 ILE A N 1
ATOM 2418 C CA . ILE A 1 299 ? 9.426 -21.322 11.495 1.00 93.62 299 ILE A CA 1
ATOM 2419 C C . ILE A 1 299 ? 9.593 -22.847 11.442 1.00 93.62 299 ILE A C 1
ATOM 2421 O O . ILE A 1 299 ? 9.874 -23.383 10.376 1.00 93.62 299 ILE A O 1
ATOM 2425 N N . ARG A 1 300 ? 9.344 -23.566 12.548 1.00 91.62 300 ARG A N 1
ATOM 2426 C CA . ARG A 1 300 ? 9.435 -25.041 12.594 1.00 91.62 300 ARG A CA 1
ATOM 2427 C C . ARG A 1 300 ? 8.470 -25.752 11.645 1.00 91.62 300 ARG A C 1
ATOM 2429 O O . ARG A 1 300 ? 8.756 -26.867 11.226 1.00 91.62 300 ARG A O 1
ATOM 2436 N N . ARG A 1 301 ? 7.327 -25.138 11.318 1.00 91.31 301 ARG A N 1
ATOM 2437 C CA . ARG A 1 301 ? 6.349 -25.700 10.368 1.00 91.31 301 ARG A CA 1
ATOM 2438 C C . ARG A 1 301 ? 6.781 -25.560 8.909 1.00 91.31 301 ARG A C 1
ATOM 2440 O O . ARG A 1 301 ? 6.158 -26.165 8.041 1.00 91.31 301 ARG A O 1
ATOM 2447 N N . VAL A 1 302 ? 7.809 -24.763 8.622 1.00 89.44 302 VAL A N 1
ATOM 2448 C CA . VAL A 1 302 ? 8.348 -24.609 7.270 1.00 89.44 302 VAL A CA 1
ATOM 2449 C C . VAL A 1 302 ? 9.432 -25.662 7.058 1.00 89.44 302 VAL A C 1
ATOM 2451 O O . VAL A 1 302 ? 10.593 -25.445 7.382 1.00 89.44 302 VAL A O 1
ATOM 2454 N N . GLU A 1 303 ? 9.043 -26.817 6.512 1.00 82.38 303 GLU A N 1
ATOM 2455 C CA . GLU A 1 303 ? 9.979 -27.914 6.212 1.00 82.38 303 GLU A CA 1
ATOM 2456 C C . GLU A 1 303 ? 10.950 -27.552 5.080 1.00 82.38 303 GLU A C 1
ATOM 2458 O O . GLU A 1 303 ? 12.143 -27.826 5.160 1.00 82.38 303 GLU A O 1
ATOM 2463 N N . ASN A 1 304 ? 10.431 -26.924 4.020 1.00 82.38 304 ASN A N 1
ATOM 2464 C CA . ASN A 1 304 ? 11.190 -26.505 2.846 1.00 82.38 304 ASN A CA 1
ATOM 2465 C C . ASN A 1 304 ? 10.768 -25.087 2.452 1.00 82.38 304 ASN A C 1
ATOM 2467 O O . ASN A 1 304 ? 9.664 -24.885 1.945 1.00 82.38 304 ASN A O 1
ATOM 2471 N N . GLY A 1 305 ? 11.636 -24.100 2.665 1.00 85.31 305 GLY A N 1
ATOM 2472 C CA . GLY A 1 305 ? 11.357 -22.719 2.282 1.00 85.31 305 GLY A CA 1
ATOM 2473 C C . GLY A 1 305 ? 12.188 -21.696 3.043 1.00 85.31 305 GLY A C 1
ATOM 2474 O O . GLY A 1 305 ? 13.130 -22.035 3.754 1.00 85.31 305 GLY A O 1
ATOM 2475 N N . TYR A 1 306 ? 11.813 -20.431 2.880 1.00 89.12 306 TYR A N 1
ATOM 2476 C CA . TYR A 1 306 ? 12.439 -19.298 3.551 1.00 89.12 306 TYR A CA 1
ATOM 2477 C C . TYR A 1 306 ? 11.388 -18.516 4.334 1.00 89.12 306 TYR A C 1
ATOM 2479 O O . TYR A 1 306 ? 10.280 -18.291 3.843 1.00 89.12 306 TYR A O 1
ATOM 2487 N N . CYS A 1 307 ? 11.765 -18.058 5.524 1.00 91.50 307 CYS A N 1
ATOM 2488 C CA . CYS A 1 307 ? 10.956 -17.175 6.356 1.00 91.50 307 CYS A CA 1
ATOM 2489 C C . CYS A 1 307 ? 11.568 -15.775 6.360 1.00 91.50 307 CYS A C 1
ATOM 2491 O O . CYS A 1 307 ? 12.786 -15.626 6.430 1.00 91.50 307 CYS A O 1
ATOM 2493 N N . ILE A 1 308 ? 10.721 -14.749 6.327 1.00 91.81 308 ILE A N 1
ATOM 2494 C CA . ILE A 1 308 ? 11.132 -13.359 6.535 1.00 91.81 308 ILE A CA 1
ATOM 2495 C C . ILE A 1 308 ? 10.354 -12.834 7.737 1.00 91.81 308 ILE A C 1
ATOM 2497 O O . ILE A 1 308 ? 9.128 -12.927 7.763 1.00 91.81 308 ILE A O 1
ATOM 2501 N N . VAL A 1 309 ? 11.069 -12.289 8.719 1.00 91.81 309 VAL A N 1
ATOM 2502 C CA . VAL A 1 309 ? 10.481 -11.633 9.892 1.00 91.81 309 VAL A CA 1
ATOM 2503 C C . VAL A 1 309 ? 10.775 -10.141 9.790 1.00 91.81 309 VAL A C 1
ATOM 2505 O O . VAL A 1 309 ? 11.936 -9.735 9.808 1.00 91.81 309 VAL A O 1
ATOM 2508 N N . TYR A 1 310 ? 9.726 -9.331 9.652 1.00 90.88 310 TYR A N 1
ATOM 2509 C CA . TYR A 1 310 ? 9.840 -7.875 9.610 1.00 90.88 310 TYR A CA 1
ATOM 2510 C C . TYR A 1 310 ? 9.746 -7.286 11.020 1.00 90.88 310 TYR A C 1
ATOM 2512 O O . TYR A 1 310 ? 8.819 -7.592 11.772 1.00 90.88 310 TYR A O 1
ATOM 2520 N N . CYS A 1 311 ? 10.696 -6.415 11.358 1.00 88.44 311 CYS A N 1
ATOM 2521 C CA . CYS A 1 311 ? 10.745 -5.690 12.626 1.00 88.44 311 CYS A CA 1
ATOM 2522 C C . CYS A 1 311 ? 10.793 -4.178 12.369 1.00 88.44 311 CYS A C 1
ATOM 2524 O O . CYS A 1 311 ? 11.299 -3.721 11.347 1.00 88.44 311 CYS A O 1
ATOM 2526 N N . ALA A 1 312 ? 10.298 -3.386 13.322 1.00 83.56 312 ALA A N 1
ATOM 2527 C CA . ALA A 1 312 ? 10.157 -1.937 13.149 1.00 83.56 312 ALA A CA 1
ATOM 2528 C C . ALA A 1 312 ? 11.486 -1.154 13.201 1.00 83.56 312 ALA A C 1
ATOM 2530 O O . ALA A 1 312 ? 11.528 0.007 12.799 1.00 83.56 312 ALA A O 1
ATOM 2531 N N . SER A 1 313 ? 12.560 -1.740 13.737 1.00 82.94 313 SER A N 1
ATOM 2532 C CA . SER A 1 313 ? 13.871 -1.093 13.851 1.00 82.94 313 SER A CA 1
ATOM 2533 C C . SER A 1 313 ? 15.006 -2.112 13.801 1.00 82.94 313 SER A C 1
ATOM 2535 O O . SER A 1 313 ? 14.805 -3.279 14.134 1.00 82.94 313 SER A O 1
ATOM 2537 N N . LEU A 1 314 ? 16.214 -1.654 13.452 1.00 84.12 314 LEU A N 1
ATOM 2538 C CA . LEU A 1 314 ? 17.416 -2.495 13.432 1.00 84.12 314 LEU A CA 1
ATOM 2539 C C . LEU A 1 314 ? 17.694 -3.136 14.799 1.00 84.12 314 LEU A C 1
ATOM 2541 O O . LEU A 1 314 ? 17.879 -4.344 14.874 1.00 84.12 314 LEU A O 1
ATOM 2545 N N . ALA A 1 315 ? 17.610 -2.353 15.878 1.00 86.62 315 ALA A N 1
ATOM 2546 C CA . ALA A 1 315 ? 17.778 -2.869 17.236 1.00 86.62 315 ALA A CA 1
ATOM 2547 C C . ALA A 1 315 ? 16.758 -3.975 17.566 1.00 86.62 315 ALA A C 1
ATOM 2549 O O . ALA A 1 315 ? 17.073 -4.933 18.265 1.00 86.62 315 ALA A O 1
ATOM 2550 N N . ASN A 1 316 ? 15.528 -3.872 17.045 1.00 88.94 316 ASN A N 1
ATOM 2551 C CA . ASN A 1 316 ? 14.535 -4.923 17.226 1.00 88.94 316 ASN A CA 1
ATOM 2552 C C . ASN A 1 316 ? 14.799 -6.142 16.326 1.00 88.94 316 ASN A C 1
ATOM 2554 O O . ASN A 1 316 ? 14.520 -7.254 16.758 1.00 88.94 316 ASN A O 1
ATOM 2558 N N . CYS A 1 317 ? 15.361 -5.971 15.123 1.00 90.50 317 CYS A N 1
ATOM 2559 C CA . CYS A 1 317 ? 15.840 -7.093 14.307 1.00 90.50 317 CYS A CA 1
ATOM 2560 C C . CYS A 1 317 ? 16.922 -7.898 15.040 1.00 90.50 317 CYS A C 1
ATOM 2562 O O . CYS A 1 317 ? 16.838 -9.120 15.086 1.00 90.50 317 CYS A O 1
ATOM 2564 N N . GLU A 1 318 ? 17.915 -7.217 15.616 1.00 90.69 318 GLU A N 1
ATOM 2565 C CA . GLU A 1 318 ? 19.024 -7.841 16.352 1.00 90.69 318 GLU A CA 1
ATOM 2566 C C . GLU A 1 318 ? 18.521 -8.587 17.593 1.00 90.69 318 GLU A C 1
ATOM 2568 O O . GLU A 1 318 ? 18.841 -9.758 17.781 1.00 90.69 318 GLU A O 1
ATOM 2573 N N . GLU A 1 319 ? 17.644 -7.962 18.382 1.00 92.56 319 GLU A N 1
ATOM 2574 C CA . GLU A 1 319 ? 17.044 -8.605 19.556 1.00 92.56 319 GLU A CA 1
ATOM 2575 C C . GLU A 1 319 ? 16.220 -9.849 19.176 1.00 92.56 319 GLU A C 1
ATOM 2577 O O . GLU A 1 319 ? 16.342 -10.904 19.797 1.00 92.56 319 GLU A O 1
ATOM 2582 N N . VAL A 1 320 ? 15.376 -9.751 18.142 1.00 92.81 320 VAL A N 1
ATOM 2583 C CA . VAL A 1 320 ? 14.575 -10.891 17.665 1.00 92.81 320 VAL A CA 1
ATOM 2584 C C . VAL A 1 320 ? 15.483 -12.009 17.146 1.00 92.81 320 VAL A C 1
ATOM 2586 O O . VAL A 1 320 ? 15.220 -13.177 17.430 1.00 92.81 320 VAL A O 1
ATOM 2589 N N . LEU A 1 321 ? 16.566 -11.671 16.438 1.00 92.81 321 LEU A N 1
ATOM 2590 C CA . LEU A 1 321 ? 17.556 -12.635 15.961 1.00 92.81 321 LEU A CA 1
ATOM 2591 C C . LEU A 1 321 ? 18.175 -13.421 17.122 1.00 92.81 321 LEU A C 1
ATOM 2593 O O . LEU A 1 321 ? 18.216 -14.648 17.062 1.00 92.81 321 LEU A O 1
ATOM 2597 N N . GLU A 1 322 ? 18.641 -12.737 18.168 1.00 92.81 322 GLU A N 1
ATOM 2598 C CA . GLU A 1 322 ? 19.234 -13.381 19.347 1.00 92.81 322 GLU A CA 1
ATOM 2599 C C . GLU A 1 322 ? 18.238 -14.320 20.036 1.00 92.81 322 GLU A C 1
ATOM 2601 O O . GLU A 1 322 ? 18.555 -15.481 20.305 1.00 92.81 322 GLU A O 1
ATOM 2606 N N . LEU A 1 323 ? 17.004 -13.856 20.252 1.00 94.12 323 LEU A N 1
ATOM 2607 C CA . LEU A 1 323 ? 15.965 -14.641 20.920 1.00 94.12 323 LEU A CA 1
ATOM 2608 C C . LEU A 1 323 ? 15.545 -15.883 20.119 1.00 94.12 323 LEU A C 1
ATOM 2610 O O . LEU A 1 323 ? 15.283 -16.930 20.713 1.00 94.12 323 LEU A O 1
ATOM 2614 N N . ILE A 1 324 ? 15.490 -15.792 18.787 1.00 93.88 324 ILE A N 1
ATOM 2615 C CA . ILE A 1 324 ? 15.189 -16.945 17.927 1.00 93.88 324 ILE A CA 1
ATOM 2616 C C . ILE A 1 324 ? 16.383 -17.906 17.883 1.00 93.88 324 ILE A C 1
ATOM 2618 O O . ILE A 1 324 ? 16.174 -19.113 17.995 1.00 93.88 324 ILE A O 1
ATOM 2622 N N . LYS A 1 325 ? 17.623 -17.403 17.784 1.00 91.75 325 LYS A N 1
ATOM 2623 C CA . LYS A 1 325 ? 18.840 -18.238 17.778 1.00 91.75 325 LYS A CA 1
ATOM 2624 C C . LYS A 1 325 ? 18.942 -19.125 19.018 1.00 91.75 325 LYS A C 1
ATOM 2626 O O . LYS A 1 325 ? 19.282 -20.294 18.886 1.00 91.75 325 LYS A O 1
ATOM 2631 N N . ILE A 1 326 ? 18.571 -18.605 20.192 1.00 91.56 326 ILE A N 1
ATOM 2632 C CA . ILE A 1 326 ? 18.523 -19.381 21.445 1.00 91.56 326 ILE A CA 1
ATOM 2633 C C . ILE A 1 326 ? 17.530 -20.555 21.356 1.00 91.56 326 ILE A C 1
ATOM 2635 O O . ILE A 1 326 ? 17.741 -21.595 21.971 1.00 91.56 326 ILE A O 1
ATOM 2639 N N . LYS A 1 327 ? 16.430 -20.404 20.609 1.00 92.25 327 LYS A N 1
ATOM 2640 C CA . LYS A 1 327 ? 15.356 -21.410 20.520 1.00 92.25 327 LYS A CA 1
ATOM 2641 C C . LYS A 1 327 ? 15.486 -22.354 19.321 1.00 92.25 327 LYS A C 1
ATOM 2643 O O . LYS A 1 327 ? 14.817 -23.392 19.307 1.00 92.25 327 LYS A O 1
ATOM 2648 N N . LEU A 1 328 ? 16.276 -21.983 18.311 1.00 89.81 328 LEU A N 1
ATOM 2649 C CA . LEU A 1 328 ? 16.415 -22.667 17.021 1.00 89.81 328 LEU A CA 1
ATOM 2650 C C . LEU A 1 328 ? 17.891 -22.700 16.577 1.00 89.81 328 LEU A C 1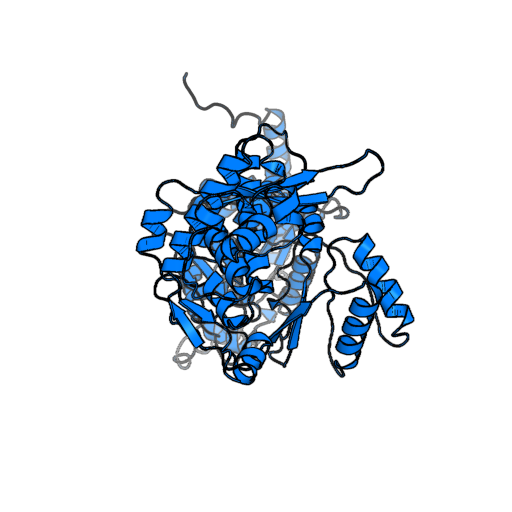
ATOM 2652 O O . LEU A 1 328 ? 18.278 -22.028 15.624 1.00 89.81 328 LEU A O 1
ATOM 2656 N N . GLU A 1 329 ? 18.713 -23.503 17.255 1.00 79.25 329 GLU A N 1
ATOM 2657 C CA . GLU A 1 329 ? 20.170 -23.561 17.027 1.00 79.25 329 GLU A CA 1
ATOM 2658 C C . GLU A 1 329 ? 20.575 -24.055 15.623 1.00 79.25 329 GLU A C 1
ATOM 2660 O O . GLU A 1 329 ? 21.644 -23.709 15.126 1.00 79.25 329 GLU A O 1
ATOM 2665 N N . SER A 1 330 ? 19.733 -24.858 14.963 1.00 81.06 330 SER A N 1
ATOM 2666 C CA . SER A 1 330 ? 20.046 -25.509 13.682 1.00 81.06 330 SER A CA 1
ATOM 2667 C C . SER A 1 330 ? 19.603 -24.733 12.436 1.00 81.06 330 SER A C 1
ATOM 2669 O O . SER A 1 330 ? 19.766 -25.230 11.321 1.00 81.06 330 SER A O 1
ATOM 2671 N N . ILE A 1 331 ? 19.035 -23.532 12.592 1.00 85.38 331 ILE A N 1
ATOM 2672 C CA . ILE A 1 331 ? 18.478 -22.752 11.479 1.00 85.38 331 ILE A CA 1
ATOM 2673 C C . ILE A 1 331 ? 19.432 -21.620 11.091 1.00 85.38 331 ILE A C 1
ATOM 2675 O O . ILE A 1 331 ? 19.904 -20.860 11.934 1.00 85.38 331 ILE A O 1
ATOM 2679 N N . SER A 1 332 ? 19.687 -21.476 9.787 1.00 87.12 332 SER A N 1
ATOM 2680 C CA . SER A 1 332 ? 20.411 -20.323 9.246 1.00 87.12 332 SER A CA 1
ATOM 2681 C C . SER A 1 332 ? 19.549 -19.065 9.382 1.00 87.12 332 SER A C 1
ATOM 2683 O O . SER A 1 332 ? 18.466 -18.975 8.804 1.00 87.12 332 SER A O 1
ATOM 2685 N N . LEU A 1 333 ? 20.023 -18.114 10.187 1.00 87.50 333 LEU A N 1
ATOM 2686 C CA . LEU A 1 333 ? 19.324 -16.878 10.526 1.00 87.50 333 LEU A CA 1
ATOM 2687 C C . LEU A 1 333 ? 20.286 -15.698 10.415 1.00 87.50 333 LEU A C 1
ATOM 2689 O O . LEU A 1 333 ? 21.317 -15.674 11.091 1.00 87.50 333 LEU A O 1
ATOM 2693 N N . ASP A 1 334 ? 19.887 -14.697 9.637 1.00 85.38 334 ASP A N 1
ATOM 2694 C CA . ASP A 1 334 ? 20.621 -13.450 9.445 1.00 85.38 334 ASP A CA 1
ATOM 2695 C C . ASP A 1 334 ? 19.685 -12.242 9.503 1.00 85.38 334 ASP A C 1
ATOM 2697 O O . ASP A 1 334 ? 18.469 -12.352 9.327 1.00 85.38 334 ASP A O 1
ATOM 2701 N N . VAL A 1 335 ? 20.273 -11.070 9.748 1.00 84.25 335 VAL A N 1
ATOM 2702 C CA . VAL A 1 335 ? 19.571 -9.783 9.756 1.00 84.25 335 VAL A CA 1
ATOM 2703 C C . VAL A 1 335 ? 19.914 -9.009 8.494 1.00 84.25 335 VAL A C 1
ATOM 2705 O O . VAL A 1 335 ? 21.074 -8.877 8.108 1.00 84.25 335 VAL A O 1
ATOM 2708 N N . TYR A 1 336 ? 18.882 -8.447 7.875 1.00 80.06 336 TYR A N 1
ATOM 2709 C CA . TYR A 1 336 ? 19.005 -7.501 6.777 1.00 80.06 336 TYR A CA 1
ATOM 2710 C C . TYR A 1 336 ? 18.275 -6.210 7.137 1.00 80.06 336 TYR A C 1
ATOM 2712 O O . TYR A 1 336 ? 17.160 -6.249 7.658 1.00 80.06 336 TYR A O 1
ATOM 2720 N N . HIS A 1 337 ? 18.876 -5.064 6.819 1.00 70.88 337 HIS A N 1
ATOM 2721 C CA . HIS A 1 337 ? 18.223 -3.767 6.937 1.00 70.88 337 HIS A CA 1
ATOM 2722 C C . HIS A 1 337 ? 18.341 -2.983 5.627 1.00 70.88 337 HIS A C 1
ATOM 2724 O O . HIS A 1 337 ? 19.390 -2.941 4.984 1.00 70.88 337 HIS A O 1
ATOM 2730 N N . GLY A 1 338 ? 17.245 -2.342 5.230 1.00 57.88 338 GLY A N 1
ATOM 2731 C CA . GLY A 1 338 ? 17.169 -1.523 4.028 1.00 57.88 338 GLY A CA 1
ATOM 2732 C C . GLY A 1 338 ? 15.896 -0.686 4.029 1.00 57.88 338 GLY A C 1
ATOM 2733 O O . GLY A 1 338 ? 14.844 -1.146 4.467 1.00 57.88 338 GLY A O 1
ATOM 2734 N N . ASN A 1 339 ? 15.990 0.551 3.548 1.00 48.19 339 ASN A N 1
ATOM 2735 C CA . ASN A 1 339 ? 14.844 1.448 3.479 1.00 48.19 339 ASN A CA 1
ATOM 2736 C C . ASN A 1 339 ? 14.003 1.081 2.253 1.00 48.19 339 ASN A C 1
ATOM 2738 O O . ASN A 1 339 ? 14.396 1.421 1.135 1.00 48.19 339 ASN A O 1
ATOM 2742 N N . LEU A 1 340 ? 12.861 0.433 2.510 1.00 50.34 340 LEU A N 1
ATOM 2743 C CA . LEU A 1 340 ? 11.663 0.299 1.667 1.00 50.34 340 LEU A CA 1
ATOM 2744 C C . LEU A 1 340 ? 11.361 -1.110 1.154 1.00 50.34 340 LEU A C 1
ATOM 2746 O O . LEU A 1 340 ? 12.078 -1.627 0.295 1.00 50.34 340 LEU A O 1
ATOM 2750 N N . ILE A 1 341 ? 10.233 -1.686 1.589 1.00 52.34 341 ILE A N 1
ATOM 2751 C CA . ILE A 1 341 ? 9.727 -2.948 1.052 1.00 52.34 341 ILE A CA 1
ATOM 2752 C C . ILE A 1 341 ? 8.184 -3.012 1.110 1.00 52.34 341 ILE A C 1
ATOM 2754 O O . ILE A 1 341 ? 7.596 -2.881 2.173 1.00 52.34 341 ILE A O 1
ATOM 2758 N N . GLN A 1 342 ? 7.528 -3.321 -0.019 1.00 59.44 342 GLN A N 1
ATOM 2759 C CA . GLN A 1 342 ? 6.229 -4.008 -0.002 1.00 59.44 342 GLN A CA 1
ATOM 2760 C C . GLN A 1 342 ? 6.446 -5.443 0.513 1.00 59.44 342 GLN A C 1
ATOM 2762 O O . GLN A 1 342 ? 7.132 -6.233 -0.145 1.00 59.44 342 GLN A O 1
ATOM 2767 N N . GLU A 1 343 ? 5.897 -5.763 1.685 1.00 77.38 343 GLU A N 1
ATOM 2768 C CA . GLU A 1 343 ? 6.255 -6.959 2.466 1.00 77.38 343 GLU A CA 1
ATOM 2769 C C . GLU A 1 343 ? 5.431 -8.188 2.064 1.00 77.38 343 GLU A C 1
ATOM 2771 O O . GLU A 1 343 ? 5.963 -9.163 1.526 1.00 77.38 343 GLU A O 1
ATOM 2776 N N . ALA A 1 344 ? 4.108 -8.113 2.236 1.00 62.06 344 ALA A N 1
ATOM 2777 C CA . ALA A 1 344 ? 3.220 -9.271 2.153 1.00 62.06 344 ALA A CA 1
ATOM 2778 C C . ALA A 1 344 ? 3.256 -10.014 0.805 1.00 62.06 344 ALA A C 1
ATOM 2780 O O . ALA A 1 344 ? 3.197 -11.241 0.751 1.00 62.06 344 ALA A O 1
ATOM 2781 N N . GLY A 1 345 ? 3.392 -9.277 -0.302 1.00 60.88 345 GLY A N 1
ATOM 2782 C CA . GLY A 1 345 ? 3.356 -9.830 -1.660 1.00 60.88 345 GLY A CA 1
ATOM 2783 C C . GLY A 1 345 ? 4.611 -10.600 -2.089 1.00 60.88 345 GLY A C 1
ATOM 2784 O O . GLY A 1 345 ? 4.623 -11.135 -3.203 1.00 60.88 345 GLY A O 1
ATOM 2785 N N . ARG A 1 346 ? 5.659 -10.642 -1.252 1.00 80.25 346 ARG A N 1
ATOM 2786 C CA . ARG A 1 346 ? 6.925 -11.346 -1.538 1.00 80.25 346 ARG A CA 1
ATOM 2787 C C . ARG A 1 346 ? 6.850 -12.845 -1.281 1.00 80.25 346 ARG A C 1
ATOM 2789 O O . ARG A 1 346 ? 7.587 -13.596 -1.919 1.00 80.25 346 ARG A O 1
ATOM 2796 N N . ALA A 1 347 ? 5.958 -13.263 -0.390 1.00 83.38 347 ALA A N 1
ATOM 2797 C CA . ALA A 1 347 ? 5.703 -14.665 -0.108 1.00 83.38 347 ALA A CA 1
ATOM 2798 C C . ALA A 1 347 ? 5.066 -15.372 -1.324 1.00 83.38 347 ALA A C 1
ATOM 2800 O O . ALA A 1 347 ? 4.344 -14.752 -2.114 1.00 83.38 347 ALA A O 1
ATOM 2801 N N . GLY A 1 348 ? 5.358 -16.667 -1.489 1.00 82.69 348 GLY A N 1
ATOM 2802 C CA . GLY A 1 348 ? 4.742 -17.518 -2.518 1.00 82.69 348 GLY A CA 1
ATOM 2803 C C . GLY A 1 348 ? 4.993 -17.061 -3.960 1.00 82.69 348 GLY A C 1
ATOM 2804 O O . GLY A 1 348 ? 4.121 -17.195 -4.813 1.00 82.69 348 GLY A O 1
ATOM 2805 N N . ARG A 1 349 ? 6.153 -16.456 -4.268 1.00 81.56 349 ARG A N 1
ATOM 2806 C CA . ARG A 1 349 ? 6.468 -15.974 -5.633 1.00 81.56 349 ARG A CA 1
ATOM 2807 C C . ARG A 1 349 ? 6.573 -17.110 -6.662 1.00 81.56 349 ARG A C 1
ATOM 2809 O O . ARG A 1 349 ? 6.390 -16.879 -7.856 1.00 81.56 349 ARG A O 1
ATOM 2816 N N . ASP A 1 350 ? 6.850 -18.316 -6.189 1.00 83.44 350 ASP A N 1
ATOM 2817 C CA . ASP A 1 350 ? 6.833 -19.580 -6.928 1.00 83.44 350 ASP A CA 1
ATOM 2818 C C . ASP A 1 350 ? 5.423 -20.191 -7.062 1.00 83.44 350 ASP A C 1
ATOM 2820 O O . ASP A 1 350 ? 5.277 -21.251 -7.667 1.00 83.44 350 ASP A O 1
ATOM 2824 N N . ARG A 1 351 ? 4.389 -19.508 -6.542 1.00 83.25 351 ARG A N 1
ATOM 2825 C CA . ARG A 1 351 ? 2.980 -19.935 -6.484 1.00 83.25 351 ARG A CA 1
ATOM 2826 C C . ARG A 1 351 ? 2.712 -21.141 -5.584 1.00 83.25 351 ARG A C 1
ATOM 2828 O O . ARG A 1 351 ? 1.625 -21.712 -5.653 1.00 83.25 351 ARG A O 1
ATOM 2835 N N . ARG A 1 352 ? 3.675 -21.530 -4.747 1.00 88.31 352 ARG A N 1
ATOM 2836 C CA . ARG A 1 352 ? 3.446 -22.526 -3.697 1.00 88.31 352 ARG A CA 1
ATOM 2837 C C . ARG A 1 352 ? 2.778 -21.873 -2.495 1.00 88.31 352 ARG A C 1
ATOM 2839 O O . ARG A 1 352 ? 2.797 -20.649 -2.348 1.00 88.31 352 ARG A O 1
ATOM 2846 N N . GLU A 1 353 ? 2.171 -22.705 -1.656 1.00 90.38 353 GLU A N 1
ATOM 2847 C CA . GLU A 1 353 ? 1.504 -22.236 -0.447 1.00 90.38 353 GLU A CA 1
ATOM 2848 C C . GLU A 1 353 ? 2.459 -21.439 0.439 1.00 90.38 353 GLU A C 1
ATOM 2850 O O . GLU A 1 353 ? 3.593 -21.844 0.698 1.00 90.38 353 GLU A O 1
ATOM 2855 N N . ALA A 1 354 ? 1.982 -20.295 0.913 1.00 92.31 354 ALA A N 1
ATOM 2856 C CA . ALA A 1 354 ? 2.724 -19.441 1.817 1.00 92.31 354 ALA A CA 1
ATOM 2857 C C . ALA A 1 354 ? 1.800 -18.845 2.879 1.00 92.31 354 ALA A C 1
ATOM 2859 O O . ALA A 1 354 ? 0.593 -18.688 2.676 1.00 92.31 354 ALA A O 1
ATOM 2860 N N . LYS A 1 355 ? 2.375 -18.470 4.021 1.00 92.62 355 LYS A N 1
ATOM 2861 C CA . LYS A 1 355 ? 1.658 -17.788 5.099 1.00 92.62 355 LYS A CA 1
ATOM 2862 C C . LYS A 1 355 ? 2.159 -16.365 5.277 1.00 92.62 355 LYS A C 1
ATOM 2864 O O . LYS A 1 355 ? 3.354 -16.103 5.180 1.00 92.62 355 LYS A O 1
ATOM 2869 N N . HIS A 1 356 ? 1.231 -15.466 5.577 1.00 94.06 356 HIS A N 1
ATOM 2870 C CA . HIS A 1 356 ? 1.509 -14.095 5.969 1.00 94.06 356 HIS A CA 1
ATOM 2871 C C . HIS A 1 356 ? 0.826 -13.807 7.304 1.00 94.06 356 HIS A C 1
ATOM 2873 O O . HIS A 1 356 ? -0.402 -13.802 7.376 1.00 94.06 356 HIS A O 1
ATOM 2879 N N . ILE A 1 357 ? 1.618 -13.562 8.348 1.00 95.00 357 ILE A N 1
ATOM 2880 C CA . ILE A 1 357 ? 1.129 -13.411 9.721 1.00 95.00 357 ILE A CA 1
ATOM 2881 C C . ILE A 1 357 ? 1.523 -12.030 10.239 1.00 95.00 357 ILE A C 1
ATOM 2883 O O . ILE A 1 357 ? 2.704 -11.689 10.248 1.00 95.00 357 ILE A O 1
ATOM 2887 N N . ILE A 1 358 ? 0.541 -11.250 10.695 1.00 94.88 358 ILE A N 1
ATOM 2888 C CA . ILE A 1 358 ? 0.775 -9.981 11.395 1.00 94.88 358 ILE A CA 1
ATOM 2889 C C . ILE A 1 358 ? 0.586 -10.204 12.893 1.00 94.88 358 ILE A C 1
ATOM 2891 O O . ILE A 1 358 ? -0.512 -10.544 13.326 1.00 94.88 358 ILE A O 1
ATOM 2895 N N . TYR A 1 359 ? 1.624 -9.948 13.689 1.00 94.75 359 TYR A N 1
ATOM 2896 C CA . TYR A 1 359 ? 1.497 -9.846 15.143 1.00 94.75 359 TYR A CA 1
ATOM 2897 C C . TYR A 1 359 ? 1.144 -8.411 15.521 1.00 94.75 359 TYR A C 1
ATOM 2899 O O . TYR A 1 359 ? 1.986 -7.515 15.454 1.00 94.75 359 TYR A O 1
ATOM 2907 N N . TYR A 1 360 ? -0.106 -8.193 15.919 1.00 93.75 360 TYR A N 1
ATOM 2908 C CA . TYR A 1 360 ? -0.662 -6.866 16.152 1.00 93.75 360 TYR A CA 1
ATOM 2909 C C . TYR A 1 360 ? -0.980 -6.607 17.625 1.00 93.75 360 TYR A C 1
ATOM 2911 O O . TYR A 1 360 ? -1.691 -7.375 18.278 1.00 93.75 360 TYR A O 1
ATOM 2919 N N . SER A 1 361 ? -0.525 -5.461 18.131 1.00 91.81 361 SER A N 1
ATOM 2920 C CA . SER A 1 361 ? -1.095 -4.807 19.306 1.00 91.81 361 SER A CA 1
ATOM 2921 C C . SER A 1 361 ? -1.314 -3.321 19.035 1.00 91.81 361 SER A C 1
ATOM 2923 O O . SER A 1 361 ? -0.549 -2.674 18.321 1.00 91.81 361 SER A O 1
ATOM 2925 N N . ARG A 1 362 ? -2.291 -2.713 19.716 1.00 86.62 362 ARG A N 1
ATOM 2926 C CA . ARG A 1 362 ? -2.440 -1.248 19.698 1.00 86.62 362 ARG A CA 1
ATOM 2927 C C . ARG A 1 362 ? -1.195 -0.496 20.175 1.00 86.62 362 ARG A C 1
ATOM 2929 O O . AR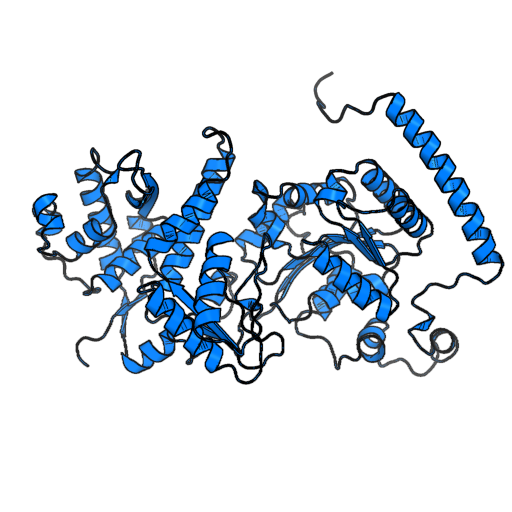G A 1 362 ? -1.012 0.664 19.822 1.00 86.62 362 ARG A O 1
ATOM 2936 N N . GLN A 1 363 ? -0.349 -1.118 20.993 1.00 85.56 363 GLN A N 1
ATOM 2937 C CA . GLN A 1 363 ? 0.860 -0.461 21.488 1.00 85.56 363 GLN A CA 1
ATOM 2938 C C . GLN A 1 363 ? 1.878 -0.223 20.366 1.00 85.56 363 GLN A C 1
ATOM 2940 O O . GLN A 1 363 ? 2.657 0.724 20.458 1.00 85.56 363 GLN A O 1
ATOM 2945 N N . ASP A 1 364 ? 1.827 -1.005 19.283 1.00 87.44 364 ASP A N 1
ATOM 2946 C CA . ASP A 1 364 ? 2.731 -0.859 18.137 1.00 87.44 364 ASP A CA 1
ATOM 2947 C C . ASP A 1 364 ? 2.501 0.448 17.368 1.00 87.44 364 ASP A C 1
ATOM 2949 O O . ASP A 1 364 ? 3.437 0.994 16.783 1.00 87.44 364 ASP A O 1
ATOM 2953 N N . ILE A 1 365 ? 1.294 1.022 17.451 1.00 84.56 365 ILE A N 1
ATOM 2954 C CA . ILE A 1 365 ? 0.953 2.296 16.802 1.00 84.56 365 ILE A CA 1
ATOM 2955 C C . ILE A 1 365 ? 1.894 3.415 17.255 1.00 84.56 365 ILE A C 1
ATOM 2957 O O . ILE A 1 365 ? 2.294 4.262 16.463 1.00 84.56 365 ILE A O 1
ATOM 2961 N N . LYS A 1 366 ? 2.306 3.393 18.525 1.00 83.50 366 LYS A N 1
ATOM 2962 C CA . LYS A 1 366 ? 3.282 4.337 19.075 1.00 83.50 366 LYS A CA 1
ATOM 2963 C C . LYS A 1 366 ? 4.619 4.269 18.355 1.00 83.50 366 LYS A C 1
ATOM 2965 O O . LYS A 1 366 ? 5.216 5.312 18.105 1.00 83.50 366 LYS A O 1
ATOM 2970 N N . THR A 1 367 ? 5.097 3.064 18.067 1.00 83.62 367 THR A N 1
ATOM 2971 C CA . THR A 1 367 ? 6.364 2.849 17.367 1.00 83.62 367 THR A CA 1
ATOM 2972 C C . THR A 1 367 ? 6.249 3.334 15.928 1.00 83.62 367 THR A C 1
ATOM 2974 O O . THR A 1 367 ? 7.064 4.145 15.502 1.00 83.62 367 THR A O 1
ATOM 2977 N N . VAL A 1 368 ? 5.188 2.927 15.225 1.00 84.25 368 VAL A N 1
ATOM 2978 C CA . VAL A 1 368 ? 4.942 3.308 13.825 1.00 84.25 368 VAL A CA 1
ATOM 2979 C C . VAL A 1 368 ? 4.776 4.821 13.680 1.00 84.25 368 VAL A C 1
ATOM 2981 O O . VAL A 1 368 ? 5.454 5.444 12.869 1.00 84.25 368 VAL A O 1
ATOM 2984 N N . TYR A 1 369 ? 3.927 5.440 14.503 1.00 86.31 369 TYR A N 1
ATOM 2985 C CA . TYR A 1 369 ? 3.684 6.878 14.430 1.00 86.31 369 TYR A CA 1
ATOM 2986 C C . TYR A 1 369 ? 4.911 7.699 14.831 1.00 86.31 369 TYR A C 1
ATOM 2988 O O . TYR A 1 369 ? 5.148 8.754 14.252 1.00 86.31 369 TYR A O 1
ATOM 2996 N N . ARG A 1 370 ? 5.728 7.225 15.786 1.00 83.31 370 ARG A N 1
ATOM 2997 C CA . ARG A 1 370 ? 7.002 7.892 16.080 1.00 83.31 370 ARG A CA 1
ATOM 2998 C C . ARG A 1 370 ? 7.921 7.896 14.874 1.00 83.31 370 ARG A C 1
ATOM 3000 O O . ARG A 1 370 ? 8.478 8.947 14.625 1.00 83.31 370 ARG A O 1
ATOM 3007 N N . ILE A 1 371 ? 8.072 6.776 14.164 1.00 79.56 371 ILE A N 1
ATOM 3008 C CA . ILE A 1 371 ? 8.925 6.712 12.967 1.00 79.56 371 ILE A CA 1
ATOM 3009 C C . ILE A 1 371 ? 8.465 7.782 11.971 1.00 79.56 371 ILE A C 1
ATOM 3011 O O . ILE A 1 371 ? 9.252 8.654 11.625 1.00 79.56 371 ILE A O 1
ATOM 3015 N N . VAL A 1 372 ? 7.162 7.804 11.670 1.00 80.44 372 VAL A N 1
ATOM 3016 C CA . VAL A 1 372 ? 6.531 8.781 10.765 1.00 80.44 372 VAL A CA 1
ATOM 3017 C C . VAL A 1 372 ? 6.717 10.237 11.214 1.00 80.44 372 VAL A C 1
ATOM 3019 O O . VAL A 1 372 ? 6.882 11.110 10.371 1.00 80.44 372 VAL A O 1
ATOM 3022 N N . ALA A 1 373 ? 6.647 10.515 12.519 1.00 78.94 373 ALA A N 1
ATOM 3023 C CA . ALA A 1 373 ? 6.694 11.875 13.065 1.00 78.94 373 ALA A CA 1
ATOM 3024 C C . ALA A 1 373 ? 8.104 12.352 13.468 1.00 78.94 373 ALA A C 1
ATOM 3026 O O . ALA A 1 373 ? 8.283 13.534 13.752 1.00 78.94 373 ALA A O 1
ATOM 3027 N N . SER A 1 374 ? 9.080 11.443 13.571 1.00 67.38 374 SER A N 1
ATOM 3028 C CA . SER A 1 374 ? 10.463 11.729 13.993 1.00 67.38 374 SER A CA 1
ATOM 3029 C C . SER A 1 374 ? 11.363 12.226 12.867 1.00 67.38 374 SER A C 1
ATOM 3031 O O . SER A 1 374 ? 12.509 12.594 13.110 1.00 67.38 374 SER A O 1
ATOM 3033 N N . GLU A 1 375 ? 10.863 12.225 11.640 1.00 60.84 375 GLU A N 1
ATOM 3034 C CA . GLU A 1 375 ? 11.614 12.632 10.464 1.00 60.84 375 GLU A CA 1
ATOM 3035 C C . GLU A 1 375 ? 11.461 14.154 10.305 1.00 60.84 375 GLU A C 1
ATOM 3037 O O . GLU A 1 375 ? 10.505 14.648 9.717 1.00 60.84 375 GLU A O 1
ATOM 3042 N N . GLU A 1 376 ? 12.371 14.894 10.951 1.00 47.91 376 GLU A N 1
ATOM 3043 C CA . GLU A 1 376 ? 12.339 16.353 11.121 1.00 47.91 376 GLU A CA 1
ATOM 3044 C C . GLU A 1 376 ? 12.189 17.130 9.796 1.00 47.91 376 GLU A C 1
ATOM 3046 O O . GLU A 1 376 ? 13.092 17.161 8.958 1.00 47.91 376 GLU A O 1
ATOM 3051 N N . SER A 1 377 ? 11.087 17.870 9.669 1.00 52.47 377 SER A N 1
ATOM 3052 C CA . SER A 1 377 ? 11.041 19.158 8.972 1.00 52.47 377 SER A CA 1
ATOM 3053 C C . SER A 1 377 ? 10.507 20.223 9.932 1.00 52.47 377 SER A C 1
ATOM 3055 O O . SER A 1 377 ? 9.869 19.902 10.939 1.00 52.47 377 SER A O 1
ATOM 3057 N N . SER A 1 378 ? 10.798 21.494 9.657 1.00 51.69 378 SER A N 1
ATOM 3058 C CA . SER A 1 378 ? 10.295 22.638 10.421 1.00 51.69 378 SER A CA 1
ATOM 3059 C C . SER A 1 378 ? 8.793 22.506 10.692 1.00 51.69 378 SER A C 1
ATOM 3061 O O . SER A 1 378 ? 8.003 22.247 9.789 1.00 51.69 378 SER A O 1
ATOM 3063 N N . THR A 1 379 ? 8.386 22.689 11.949 1.00 52.06 379 THR A N 1
ATOM 3064 C CA . THR A 1 379 ? 7.012 22.453 12.431 1.00 52.06 379 THR A CA 1
ATOM 3065 C C . THR A 1 379 ? 5.936 23.346 11.793 1.00 52.06 379 THR A C 1
ATOM 3067 O O . THR A 1 379 ? 4.756 23.055 11.976 1.00 52.06 379 THR A O 1
ATOM 3070 N N . ASP A 1 380 ? 6.329 24.374 11.032 1.00 53.03 380 ASP A N 1
ATOM 3071 C CA . ASP A 1 380 ? 5.447 25.318 10.323 1.00 53.03 380 ASP A CA 1
ATOM 3072 C C . ASP A 1 380 ? 5.249 25.006 8.824 1.00 53.03 380 ASP A C 1
ATOM 3074 O O . ASP A 1 380 ? 4.577 25.759 8.119 1.00 53.03 380 ASP A O 1
ATOM 3078 N N . ASP A 1 381 ? 5.782 23.892 8.312 1.00 70.50 381 ASP A N 1
ATOM 3079 C CA . ASP A 1 381 ? 5.560 23.509 6.915 1.00 70.50 381 ASP A CA 1
ATOM 3080 C C . ASP A 1 381 ? 4.160 22.900 6.720 1.00 70.50 381 ASP A C 1
ATOM 3082 O O . ASP A 1 381 ? 3.877 21.779 7.149 1.00 70.50 381 ASP A O 1
ATOM 3086 N N . MET A 1 382 ? 3.281 23.626 6.019 1.00 78.25 382 MET A N 1
ATOM 3087 C CA . MET A 1 382 ? 1.948 23.156 5.601 1.00 78.25 382 MET A CA 1
ATOM 3088 C C . MET A 1 382 ? 2.023 21.803 4.869 1.00 78.25 382 MET A C 1
ATOM 3090 O O . MET A 1 382 ? 1.229 20.907 5.142 1.00 78.25 382 MET A O 1
ATOM 3094 N N . GLU A 1 383 ? 3.048 21.622 4.026 1.00 76.88 383 GLU A N 1
ATOM 3095 C CA . GLU A 1 383 ? 3.325 20.370 3.306 1.00 76.88 383 GLU A CA 1
ATOM 3096 C C . GLU A 1 383 ? 3.581 19.202 4.285 1.00 76.88 383 GLU A C 1
ATOM 3098 O O . GLU A 1 383 ? 3.158 18.077 4.030 1.00 76.88 383 GLU A O 1
ATOM 3103 N N . TYR A 1 384 ? 4.221 19.441 5.436 1.00 79.56 384 TYR A N 1
ATOM 3104 C CA . TYR A 1 384 ? 4.475 18.404 6.444 1.00 79.56 384 TYR A CA 1
ATOM 3105 C C . TYR A 1 384 ? 3.226 18.041 7.257 1.00 79.56 384 TYR A C 1
ATOM 3107 O O . TYR A 1 384 ? 3.048 16.884 7.639 1.00 79.56 384 TYR A O 1
ATOM 3115 N N . GLN A 1 385 ? 2.327 18.996 7.504 1.00 80.62 385 GLN A N 1
ATOM 3116 C CA . GLN A 1 385 ? 1.054 18.691 8.166 1.00 80.62 385 GLN A CA 1
ATOM 3117 C C . GLN A 1 385 ? 0.169 17.807 7.280 1.00 80.62 385 GLN A C 1
ATOM 3119 O O . GLN A 1 385 ? -0.331 16.790 7.757 1.00 80.62 385 GLN A O 1
ATOM 3124 N N . GLU A 1 386 ? 0.061 18.118 5.984 1.00 82.50 386 GLU A N 1
ATOM 3125 C CA . GLU A 1 386 ? -0.657 17.274 5.015 1.00 82.50 386 GLU A CA 1
ATOM 3126 C C . GLU A 1 386 ? -0.062 15.857 4.938 1.00 82.50 386 GLU A C 1
ATOM 3128 O O . GLU A 1 386 ? -0.795 14.864 4.944 1.00 82.50 386 GLU A O 1
ATOM 3133 N N . TYR A 1 387 ? 1.272 15.747 4.955 1.00 82.88 387 TYR A N 1
ATOM 3134 C CA . TYR A 1 387 ? 1.971 14.464 5.049 1.00 82.88 387 TYR A CA 1
ATOM 3135 C C . TYR A 1 387 ? 1.549 13.661 6.278 1.00 82.88 387 TYR A C 1
ATOM 3137 O O . TYR A 1 387 ? 1.186 12.485 6.165 1.00 82.88 387 TYR A O 1
ATOM 3145 N N . LEU A 1 388 ? 1.605 14.283 7.459 1.00 83.69 388 LEU A N 1
ATOM 3146 C CA . LEU A 1 388 ? 1.253 13.615 8.704 1.00 83.69 388 LEU A CA 1
ATOM 3147 C C . LEU A 1 388 ? -0.210 13.177 8.690 1.00 83.69 388 LEU A C 1
ATOM 3149 O O . LEU A 1 388 ? -0.487 12.042 9.066 1.00 83.69 388 LEU A O 1
ATOM 3153 N N . GLU A 1 389 ? -1.134 14.016 8.226 1.00 84.62 389 GLU A N 1
ATOM 3154 C CA . GLU A 1 389 ? -2.552 13.662 8.103 1.00 84.62 389 GLU A CA 1
ATOM 3155 C C . GLU A 1 389 ? -2.764 12.446 7.187 1.00 84.62 389 GLU A C 1
ATOM 3157 O O . GLU A 1 389 ? -3.459 11.496 7.568 1.00 84.62 389 GLU A O 1
ATOM 3162 N N . GLU A 1 390 ? -2.104 12.404 6.024 1.00 84.75 390 GLU A N 1
ATOM 3163 C CA . GLU A 1 390 ? -2.168 11.252 5.117 1.00 84.75 390 GLU A CA 1
ATOM 3164 C C . GLU A 1 390 ? -1.618 9.976 5.776 1.00 84.75 390 GLU A C 1
ATOM 3166 O O . GLU A 1 390 ? -2.240 8.910 5.699 1.00 84.75 390 GLU A O 1
ATOM 3171 N N . LYS A 1 391 ? -0.475 10.052 6.469 1.00 87.12 391 LYS A N 1
ATOM 3172 C CA . LYS A 1 391 ? 0.108 8.880 7.142 1.00 87.12 391 LYS A CA 1
ATOM 3173 C C . LYS A 1 391 ? -0.707 8.423 8.345 1.00 87.12 391 LYS A C 1
ATOM 3175 O O . LYS A 1 391 ? -0.834 7.218 8.557 1.00 87.12 391 LYS A O 1
ATOM 3180 N N . GLN A 1 392 ? -1.297 9.345 9.103 1.00 88.44 392 GLN A N 1
ATOM 3181 C CA . GLN A 1 392 ? -2.225 9.010 10.183 1.00 88.44 392 GLN A CA 1
ATOM 3182 C C . GLN A 1 392 ? -3.421 8.227 9.644 1.00 88.44 392 GLN A C 1
ATOM 3184 O O . GLN A 1 392 ? -3.785 7.206 10.227 1.00 88.44 392 GLN A O 1
ATOM 3189 N N . LYS A 1 393 ? -3.980 8.643 8.500 1.00 88.81 393 LYS A N 1
ATOM 3190 C CA . LYS A 1 393 ? -5.051 7.899 7.835 1.00 88.81 393 LYS A CA 1
ATOM 3191 C C . LYS A 1 393 ? -4.612 6.478 7.462 1.00 88.81 393 LYS A C 1
ATOM 3193 O O . LYS A 1 393 ? -5.314 5.535 7.817 1.00 88.81 393 LYS A O 1
ATOM 3198 N N . LYS A 1 394 ? -3.429 6.301 6.855 1.00 89.25 394 LYS A N 1
ATOM 3199 C CA . LYS A 1 394 ? -2.888 4.961 6.534 1.00 89.25 394 LYS A CA 1
ATOM 3200 C C . LYS A 1 394 ? -2.691 4.085 7.782 1.00 89.25 394 LYS A C 1
ATOM 3202 O O . LYS A 1 394 ? -2.968 2.889 7.750 1.00 89.25 394 LYS A O 1
ATOM 3207 N N . ILE A 1 395 ? -2.248 4.666 8.902 1.00 90.44 395 ILE A N 1
ATOM 3208 C CA . ILE A 1 395 ? -2.127 3.943 10.180 1.00 90.44 395 ILE A CA 1
ATOM 3209 C C . ILE A 1 395 ? -3.502 3.463 10.660 1.00 90.44 395 ILE A C 1
ATOM 3211 O O . ILE A 1 395 ? -3.628 2.310 11.067 1.00 90.44 395 ILE A O 1
ATOM 3215 N N . LEU A 1 396 ? -4.532 4.313 10.592 1.00 91.00 396 LEU A N 1
ATOM 3216 C CA . LEU A 1 396 ? -5.899 3.932 10.963 1.00 91.00 396 LEU A CA 1
ATOM 3217 C C . LEU A 1 396 ? -6.442 2.815 10.063 1.00 91.00 396 LEU A C 1
ATOM 3219 O O . LEU A 1 396 ? -7.035 1.870 10.573 1.00 91.00 396 LEU A O 1
ATOM 3223 N N . GLU A 1 397 ? -6.193 2.875 8.753 1.00 92.06 397 GLU A N 1
ATOM 3224 C CA . GLU A 1 397 ? -6.582 1.826 7.798 1.00 92.06 397 GLU A CA 1
ATOM 3225 C C . GLU A 1 397 ? -5.963 0.464 8.167 1.00 92.06 397 GLU A C 1
ATOM 3227 O O . GLU A 1 397 ? -6.672 -0.543 8.219 1.00 92.06 397 GLU A O 1
ATOM 3232 N N . ILE A 1 398 ? -4.670 0.432 8.518 1.00 92.00 398 ILE A N 1
ATOM 3233 C CA . ILE A 1 398 ? -3.993 -0.788 8.996 1.00 92.00 398 ILE A CA 1
ATOM 3234 C C . ILE A 1 398 ? -4.572 -1.256 10.338 1.00 92.00 398 ILE A C 1
ATOM 3236 O O . ILE A 1 398 ? -4.754 -2.455 10.543 1.00 92.00 398 ILE A O 1
ATOM 3240 N N . MET A 1 399 ? -4.887 -0.337 11.256 1.00 91.06 399 MET A N 1
ATOM 3241 C CA . MET A 1 399 ? -5.537 -0.696 12.521 1.00 91.06 399 MET A CA 1
ATOM 3242 C C . MET A 1 399 ? -6.888 -1.373 12.279 1.00 91.06 399 MET A C 1
ATOM 3244 O O . MET A 1 399 ? -7.135 -2.434 12.845 1.00 91.06 399 MET A O 1
ATOM 3248 N N . LEU A 1 400 ? -7.733 -0.804 11.415 1.00 92.38 400 LEU A N 1
ATOM 3249 C CA . LEU A 1 400 ? -9.036 -1.381 11.083 1.00 92.38 400 LEU A CA 1
ATOM 3250 C C . LEU A 1 400 ? -8.886 -2.755 10.415 1.00 92.38 400 LEU A C 1
ATOM 3252 O O . LEU A 1 400 ? -9.643 -3.672 10.729 1.00 92.38 400 LEU A O 1
ATOM 3256 N N . PHE A 1 401 ? -7.888 -2.926 9.540 1.00 94.00 401 PHE A N 1
ATOM 3257 C CA . PHE A 1 401 ? -7.556 -4.226 8.955 1.00 94.00 401 PHE A CA 1
ATOM 3258 C C . PHE A 1 401 ? -7.225 -5.265 10.038 1.00 94.00 401 PHE A C 1
ATOM 3260 O O . PHE A 1 401 ? -7.826 -6.339 10.063 1.00 94.00 401 PHE A O 1
ATOM 3267 N N . CYS A 1 402 ? -6.324 -4.929 10.966 1.00 93.88 402 CYS A N 1
ATOM 3268 C CA . CYS A 1 402 ? -5.903 -5.834 12.035 1.00 93.88 402 CYS A CA 1
ATOM 3269 C C . CYS A 1 402 ? -7.013 -6.149 13.051 1.00 93.88 402 CYS A C 1
ATOM 3271 O O . CYS A 1 402 ? -6.994 -7.212 13.667 1.00 93.88 402 CYS A O 1
ATOM 3273 N N . GLU A 1 403 ? -7.966 -5.237 13.251 1.00 92.25 403 GLU A N 1
ATOM 3274 C CA . GLU A 1 403 ? -9.068 -5.419 14.205 1.00 92.25 403 GLU A CA 1
ATOM 3275 C C . GLU A 1 403 ? -10.342 -6.003 13.597 1.00 92.25 403 GLU A C 1
ATOM 3277 O O . GLU A 1 403 ? -11.278 -6.340 14.328 1.00 92.25 403 GLU A O 1
ATOM 3282 N N . SER A 1 404 ? -10.383 -6.171 12.277 1.00 93.25 404 SER A N 1
ATOM 3283 C CA . SER A 1 404 ? -11.480 -6.866 11.616 1.00 93.25 404 SER A CA 1
ATOM 3284 C C . SER A 1 404 ? -11.575 -8.311 12.103 1.00 93.25 404 SER A C 1
ATOM 3286 O O . SER A 1 404 ? -10.595 -9.054 12.068 1.00 93.25 404 SER A O 1
ATOM 3288 N N . GLN A 1 405 ? -12.771 -8.735 12.522 1.00 91.62 405 GLN A N 1
ATOM 3289 C CA . GLN A 1 405 ? -12.980 -10.078 13.074 1.00 91.62 405 GLN A CA 1
ATOM 3290 C C . GLN A 1 405 ? -13.563 -11.091 12.085 1.00 91.62 405 GLN A C 1
ATOM 3292 O O . GLN A 1 405 ? -13.360 -12.294 12.252 1.00 91.62 405 GLN A O 1
ATOM 3297 N N . TYR A 1 406 ? -14.328 -10.639 11.095 1.00 94.38 406 TYR A N 1
ATOM 3298 C CA . TYR A 1 406 ? -15.129 -11.531 10.247 1.00 94.38 406 TYR A CA 1
ATOM 3299 C C . TYR A 1 406 ? -14.996 -11.230 8.762 1.00 94.38 406 TYR A C 1
ATOM 3301 O O . TYR A 1 406 ? -15.352 -12.083 7.944 1.00 94.38 406 TYR A O 1
ATOM 3309 N N . GLU A 1 407 ? -14.457 -10.060 8.405 1.00 94.25 407 GLU A N 1
ATOM 3310 C CA . GLU A 1 407 ? -14.206 -9.760 7.006 1.00 94.25 407 GLU A CA 1
ATOM 3311 C C . GLU A 1 407 ? -12.954 -10.448 6.506 1.00 94.25 407 GLU A C 1
ATOM 3313 O O . GLU A 1 407 ? -11.914 -10.448 7.158 1.00 94.25 407 GLU A O 1
ATOM 3318 N N . CYS A 1 408 ? -13.058 -11.061 5.332 1.00 95.44 408 CYS A N 1
ATOM 3319 C CA . CYS A 1 408 ? -11.943 -11.778 4.741 1.00 95.44 408 CYS A CA 1
ATOM 3320 C C . CYS A 1 408 ? -10.760 -10.824 4.512 1.00 95.44 408 CYS A C 1
ATOM 3322 O O . CYS A 1 408 ? -10.890 -9.857 3.767 1.00 95.44 408 CYS A O 1
ATOM 3324 N N . HIS A 1 409 ? -9.592 -11.131 5.084 1.00 94.44 409 HIS A N 1
ATOM 3325 C CA . HIS A 1 409 ? -8.379 -10.314 4.930 1.00 94.44 409 HIS A CA 1
ATOM 3326 C C . HIS A 1 409 ? -8.010 -10.074 3.473 1.00 94.44 409 HIS A C 1
ATOM 3328 O O . HIS A 1 409 ? -7.699 -8.958 3.077 1.00 94.44 409 HIS A O 1
ATOM 3334 N N . GLN A 1 410 ? -8.100 -11.113 2.647 1.00 91.31 410 GLN A N 1
ATOM 3335 C CA . GLN A 1 410 ? -7.816 -10.985 1.226 1.00 91.31 410 GLN A CA 1
ATOM 3336 C C . GLN A 1 410 ? -8.827 -10.077 0.520 1.00 91.31 410 GLN A C 1
ATOM 3338 O O . GLN A 1 410 ? -8.433 -9.273 -0.318 1.00 91.31 410 GLN A O 1
ATOM 3343 N N . LYS A 1 411 ? -10.109 -10.157 0.895 1.00 92.25 411 LYS A N 1
ATOM 3344 C CA . LYS A 1 411 ? -11.143 -9.255 0.381 1.00 92.25 411 LYS A CA 1
ATOM 3345 C C . LYS A 1 411 ? -10.836 -7.807 0.769 1.00 92.25 411 LYS A C 1
ATOM 3347 O O . LYS A 1 411 ? -10.819 -6.961 -0.114 1.00 92.25 411 LYS A O 1
ATOM 3352 N N . LEU A 1 412 ? -10.500 -7.542 2.036 1.00 91.00 412 LEU A N 1
ATOM 3353 C CA . LEU A 1 412 ? -10.117 -6.206 2.511 1.00 91.00 412 LEU A CA 1
ATOM 3354 C C . LEU A 1 412 ? -8.901 -5.646 1.752 1.00 91.00 412 LEU A C 1
ATOM 3356 O O . LEU A 1 412 ? -8.918 -4.496 1.320 1.00 91.00 412 LEU A O 1
ATOM 3360 N N . LEU A 1 413 ? -7.865 -6.466 1.538 1.00 88.94 413 LEU A N 1
ATOM 3361 C CA . LEU A 1 413 ? -6.668 -6.067 0.789 1.00 88.94 413 LEU A CA 1
ATOM 3362 C C . LEU A 1 413 ? -6.972 -5.750 -0.678 1.00 88.94 413 LEU A C 1
ATOM 3364 O O . LEU A 1 413 ? -6.440 -4.779 -1.210 1.00 88.94 413 LEU A O 1
ATOM 3368 N N . VAL A 1 414 ? -7.807 -6.553 -1.347 1.00 87.50 414 VAL A N 1
ATOM 3369 C CA . VAL A 1 414 ? -8.166 -6.279 -2.747 1.00 87.50 414 VAL A CA 1
ATOM 3370 C C . VAL A 1 414 ? -9.073 -5.054 -2.842 1.00 87.50 414 VAL A C 1
ATOM 3372 O O . VAL A 1 414 ? -8.846 -4.210 -3.705 1.00 87.50 414 VAL A O 1
ATOM 3375 N N . GLN A 1 415 ? -10.038 -4.905 -1.930 1.00 87.88 415 GLN A N 1
ATOM 3376 C CA . GLN A 1 415 ? -10.918 -3.734 -1.860 1.00 87.88 415 GLN A CA 1
ATOM 3377 C C . GLN A 1 415 ? -10.133 -2.429 -1.709 1.00 87.88 415 GLN A C 1
ATOM 3379 O O . GLN A 1 415 ? -10.467 -1.449 -2.368 1.00 87.88 415 GLN A O 1
ATOM 3384 N N . TYR A 1 416 ? -9.046 -2.429 -0.930 1.00 87.44 416 TYR A N 1
ATOM 3385 C CA . TYR A 1 416 ? -8.168 -1.264 -0.782 1.00 87.44 416 TYR A CA 1
ATOM 3386 C C . TYR A 1 416 ? -7.605 -0.742 -2.118 1.00 87.44 416 TYR A C 1
ATOM 3388 O O . TYR A 1 416 ? -7.454 0.463 -2.307 1.00 87.44 416 TYR A O 1
ATOM 3396 N N . TYR A 1 417 ? -7.317 -1.643 -3.063 1.00 87.00 417 TYR A N 1
ATOM 3397 C CA . TYR A 1 417 ? -6.768 -1.313 -4.384 1.00 87.00 417 TYR A CA 1
ATOM 3398 C C . TYR A 1 417 ? -7.792 -1.423 -5.523 1.00 87.00 417 TYR A C 1
ATOM 3400 O O . TYR A 1 417 ? -7.416 -1.310 -6.693 1.00 87.00 417 TYR A O 1
ATOM 3408 N N . SER A 1 418 ? -9.065 -1.663 -5.204 1.00 87.31 418 SER A N 1
ATOM 3409 C CA . SER A 1 418 ? -10.126 -1.791 -6.203 1.00 87.31 418 SER A CA 1
ATOM 3410 C C . SER A 1 418 ? -10.457 -0.434 -6.816 1.00 87.31 418 SER A C 1
ATOM 3412 O O . SER A 1 418 ? -10.360 0.609 -6.167 1.00 87.31 418 SER A O 1
ATOM 3414 N N . TRP A 1 419 ? -10.794 -0.450 -8.099 1.00 90.81 419 TRP A N 1
ATOM 3415 C CA . TRP A 1 419 ? -11.229 0.723 -8.848 1.00 90.81 419 TRP A CA 1
ATOM 3416 C C . TRP A 1 419 ? -12.755 0.727 -8.960 1.00 90.81 419 TRP A C 1
ATOM 3418 O O . TRP A 1 419 ? -13.401 -0.310 -8.806 1.00 90.81 419 TRP A O 1
ATOM 3428 N N . ASP A 1 420 ? -13.340 1.896 -9.222 1.00 86.56 420 ASP A N 1
ATOM 3429 C CA . ASP A 1 420 ? -14.788 2.016 -9.403 1.00 86.56 420 ASP A CA 1
ATOM 3430 C C . ASP A 1 420 ? -15.248 1.116 -10.563 1.00 86.56 420 ASP A C 1
ATOM 3432 O O . ASP A 1 420 ? -14.755 1.241 -11.686 1.00 86.56 420 ASP A O 1
ATOM 3436 N N . GLY A 1 421 ? -16.191 0.212 -10.286 1.00 85.06 421 GLY A N 1
ATOM 3437 C CA . GLY A 1 421 ? -16.702 -0.764 -11.254 1.00 85.06 421 GLY A CA 1
ATOM 3438 C C . GLY A 1 421 ? -15.985 -2.118 -11.265 1.00 85.06 421 GLY A C 1
ATOM 3439 O O . GLY A 1 421 ? -16.400 -2.991 -12.024 1.00 85.06 421 GLY A O 1
ATOM 3440 N N . ASP A 1 422 ? -14.956 -2.320 -10.435 1.00 87.38 422 ASP A N 1
ATOM 3441 C CA . ASP A 1 422 ? -14.356 -3.643 -10.247 1.00 87.38 422 ASP A CA 1
ATOM 3442 C C . ASP A 1 422 ? -15.364 -4.637 -9.650 1.00 87.38 422 ASP A C 1
ATOM 3444 O O . ASP A 1 422 ? -16.195 -4.286 -8.808 1.00 87.38 422 ASP A O 1
ATOM 3448 N N . GLU A 1 423 ? -15.262 -5.899 -10.069 1.00 86.12 423 GLU A N 1
ATOM 3449 C CA . GLU A 1 423 ? -16.086 -6.976 -9.526 1.00 86.12 423 GLU A CA 1
ATOM 3450 C C . GLU A 1 423 ? -15.766 -7.248 -8.052 1.00 86.12 423 GLU A C 1
ATOM 3452 O O . GLU A 1 423 ? -14.619 -7.169 -7.598 1.00 86.12 423 GLU A O 1
ATOM 3457 N N . GLU A 1 424 ? -16.797 -7.613 -7.290 1.00 83.94 424 GLU A N 1
ATOM 3458 C CA . GLU A 1 424 ? -16.628 -7.936 -5.882 1.00 83.94 424 GLU A CA 1
ATOM 3459 C C . GLU A 1 424 ? -15.881 -9.266 -5.707 1.00 83.94 424 GLU A C 1
ATOM 3461 O O . GLU A 1 424 ? -16.234 -10.300 -6.275 1.00 83.94 424 GLU A O 1
ATOM 3466 N N . VAL A 1 425 ? -14.853 -9.252 -4.860 1.00 87.19 425 VAL A N 1
ATOM 3467 C CA . VAL A 1 425 ? -14.044 -10.440 -4.578 1.00 87.19 425 VAL A CA 1
ATOM 3468 C C . VAL A 1 425 ? -14.730 -11.337 -3.554 1.00 87.19 425 VAL A C 1
ATOM 3470 O O . VAL A 1 425 ? -15.095 -10.904 -2.454 1.00 87.19 425 VAL A O 1
ATOM 3473 N N . LEU A 1 426 ? -14.839 -12.622 -3.895 1.00 91.31 426 LEU A N 1
ATOM 3474 C CA . LEU A 1 426 ? -15.337 -13.646 -2.985 1.00 91.31 426 LEU A CA 1
ATOM 3475 C C . LEU A 1 426 ? -14.375 -13.862 -1.799 1.00 91.31 426 LEU A C 1
ATOM 3477 O O . LEU A 1 426 ? -13.155 -13.746 -1.947 1.00 91.31 426 LEU A O 1
ATOM 3481 N N . PRO A 1 427 ? -14.891 -14.199 -0.604 1.00 93.25 427 PRO A N 1
ATOM 3482 C CA . PRO A 1 427 ? -14.052 -14.567 0.533 1.00 93.25 427 PRO A CA 1
ATOM 3483 C C . PRO A 1 427 ? -13.111 -15.735 0.202 1.00 93.25 427 PRO A C 1
ATOM 3485 O O . PRO A 1 427 ? -13.510 -16.674 -0.471 1.00 93.25 427 PRO A O 1
ATOM 3488 N N . CYS A 1 428 ? -11.883 -15.720 0.728 1.00 94.06 428 CYS A N 1
ATOM 3489 C CA . CYS A 1 428 ? -10.884 -16.759 0.442 1.00 94.06 428 CYS A CA 1
ATOM 3490 C C . CYS A 1 428 ? -11.093 -18.081 1.195 1.00 94.06 428 CYS A C 1
ATOM 3492 O O . CYS A 1 428 ? -10.355 -19.032 0.965 1.00 94.06 428 CYS A O 1
ATOM 3494 N N . GLU A 1 429 ? -12.023 -18.110 2.152 1.00 95.31 429 GLU A N 1
ATOM 3495 C CA . GLU A 1 429 ? -12.415 -19.278 2.960 1.00 95.31 429 GLU A CA 1
ATOM 3496 C C . GLU A 1 429 ? -11.328 -19.911 3.846 1.00 95.31 429 GLU A C 1
ATOM 3498 O O . GLU A 1 429 ? -11.635 -20.806 4.627 1.00 95.31 429 GLU A O 1
ATOM 3503 N N . LYS A 1 430 ? -10.093 -19.397 3.812 1.00 95.38 430 LYS A N 1
ATOM 3504 C CA . LYS A 1 430 ? -8.942 -19.966 4.536 1.00 95.38 430 LYS A CA 1
ATOM 3505 C C . LYS A 1 430 ? -8.216 -19.015 5.492 1.00 95.38 430 LYS A C 1
ATOM 3507 O O . LYS A 1 430 ? -7.424 -19.477 6.306 1.00 95.38 430 LYS A O 1
ATOM 3512 N N . CYS A 1 431 ? -8.438 -17.699 5.402 1.00 96.38 431 CYS A N 1
ATOM 3513 C CA . CYS A 1 431 ? -7.846 -16.754 6.359 1.00 96.38 431 CYS A CA 1
ATOM 3514 C C . CYS A 1 431 ? -8.499 -16.895 7.740 1.00 96.38 431 CYS A C 1
ATOM 3516 O O . CYS A 1 431 ? -9.645 -17.342 7.839 1.00 96.38 431 CYS A O 1
ATOM 3518 N N . ASP A 1 432 ? -7.817 -16.464 8.802 1.00 96.56 432 ASP A N 1
ATOM 3519 C CA . ASP A 1 432 ? -8.319 -16.594 10.178 1.00 96.56 432 ASP A CA 1
ATOM 3520 C C . ASP A 1 432 ? -9.705 -15.950 10.363 1.00 96.56 432 ASP A C 1
ATOM 3522 O O . ASP A 1 432 ? -10.559 -16.537 11.023 1.00 96.56 432 ASP A O 1
ATOM 3526 N N . ASN A 1 433 ? -9.991 -14.820 9.707 1.00 96.50 433 ASN A N 1
ATOM 3527 C CA . ASN A 1 433 ? -11.329 -14.215 9.722 1.00 96.50 433 ASN A CA 1
ATOM 3528 C C . ASN A 1 433 ? -12.400 -15.082 9.039 1.00 96.50 433 ASN A C 1
ATOM 3530 O O . ASN A 1 433 ? -13.516 -15.183 9.547 1.00 96.50 433 ASN A O 1
ATOM 3534 N N . CYS A 1 434 ? -12.084 -15.738 7.916 1.00 96.69 434 CYS A N 1
ATOM 3535 C CA . CYS A 1 434 ? -13.024 -16.648 7.251 1.00 96.69 434 CYS A CA 1
ATOM 3536 C C . CYS A 1 434 ? -13.311 -17.877 8.116 1.00 96.69 434 CYS A C 1
ATOM 3538 O O . CYS A 1 434 ? -14.476 -18.236 8.291 1.00 96.69 434 CYS A O 1
ATOM 3540 N N . LEU A 1 435 ? -12.269 -18.465 8.707 1.00 96.62 435 LEU A N 1
ATOM 3541 C CA . LEU A 1 435 ? -12.397 -19.595 9.628 1.00 96.62 435 LEU A CA 1
ATOM 3542 C C . LEU A 1 435 ? -13.196 -19.194 10.878 1.00 96.62 435 LEU A C 1
ATOM 3544 O O . LEU A 1 435 ? -14.118 -19.893 11.297 1.00 96.62 435 LEU A O 1
ATOM 3548 N N . ARG A 1 436 ? -12.924 -18.008 11.440 1.00 95.19 436 ARG A N 1
ATOM 3549 C CA . ARG A 1 436 ? -13.685 -17.451 12.567 1.00 95.19 436 ARG A CA 1
ATOM 3550 C C . ARG A 1 436 ? -15.149 -17.227 12.202 1.00 95.19 436 ARG A C 1
ATOM 3552 O O . ARG A 1 436 ? -16.022 -17.514 13.016 1.00 95.19 436 ARG A O 1
ATOM 3559 N N . ARG A 1 437 ? -15.434 -16.747 10.990 1.00 94.94 437 ARG A N 1
ATOM 3560 C CA . ARG A 1 437 ? -16.800 -16.551 10.487 1.00 94.94 437 ARG A CA 1
ATOM 3561 C C . ARG A 1 437 ? -17.549 -17.875 10.338 1.00 94.94 437 ARG A C 1
ATOM 3563 O O . ARG A 1 437 ? -18.700 -17.940 10.755 1.00 94.94 437 ARG A O 1
ATOM 3570 N N . GLN A 1 438 ? -16.909 -18.920 9.812 1.00 94.00 438 GLN A N 1
ATOM 3571 C CA . GLN A 1 438 ? -17.493 -20.267 9.739 1.00 94.00 438 GLN A CA 1
ATOM 3572 C C . GLN A 1 438 ? -17.824 -20.802 11.143 1.00 94.00 438 GLN A C 1
ATOM 3574 O O . GLN A 1 438 ? -18.933 -21.276 11.377 1.00 94.00 438 GLN A O 1
ATOM 3579 N N . ASN A 1 439 ? -16.913 -20.627 12.105 1.00 93.75 439 ASN A N 1
ATOM 3580 C CA . ASN A 1 439 ? -17.096 -21.107 13.477 1.00 93.75 439 ASN A CA 1
ATOM 3581 C C . ASN A 1 439 ? -18.150 -20.317 14.266 1.00 93.75 439 ASN A C 1
ATOM 3583 O O . ASN A 1 439 ? -18.971 -20.898 14.970 1.00 93.75 439 ASN A O 1
ATOM 3587 N N . HIS A 1 440 ? -18.120 -18.985 14.193 1.00 93.00 440 HIS A N 1
ATOM 3588 C CA . HIS A 1 440 ? -19.002 -18.123 14.987 1.00 93.00 440 HIS A CA 1
ATOM 3589 C C . HIS A 1 440 ? -20.358 -17.860 14.326 1.00 93.00 440 HIS A C 1
ATOM 3591 O O . HIS A 1 440 ? -21.264 -17.402 15.020 1.00 93.00 440 HIS A O 1
ATOM 3597 N N . CYS A 1 441 ? -20.495 -18.098 13.015 1.00 92.56 441 CYS A N 1
ATOM 3598 C CA . CYS A 1 441 ? -21.710 -17.827 12.239 1.00 92.56 441 CYS A CA 1
ATOM 3599 C C . CYS A 1 441 ? -22.333 -16.442 12.550 1.00 92.56 441 CYS A C 1
ATOM 3601 O O . CYS A 1 441 ? -23.494 -16.373 12.971 1.00 92.56 441 CYS A O 1
ATOM 3603 N N . PRO A 1 442 ? -21.575 -15.332 12.421 1.00 94.12 442 PRO A N 1
ATOM 3604 C CA . PRO A 1 442 ? -22.116 -13.999 12.662 1.00 94.12 442 PRO A CA 1
ATOM 3605 C C . PRO A 1 442 ? -23.191 -13.653 11.626 1.00 94.12 442 PRO A C 1
ATOM 3607 O O . PRO A 1 442 ? -23.189 -14.167 10.507 1.00 94.12 442 PRO A O 1
ATOM 3610 N N . ILE A 1 443 ? -24.086 -12.742 11.992 1.00 94.12 443 ILE A N 1
ATOM 3611 C CA . ILE A 1 443 ? -25.118 -12.209 11.098 1.00 94.12 443 ILE A CA 1
ATOM 3612 C C . ILE A 1 443 ? -24.721 -10.813 10.627 1.00 94.12 443 ILE A C 1
ATOM 3614 O O . ILE A 1 443 ? -24.139 -10.049 11.391 1.00 94.12 443 ILE A O 1
ATOM 3618 N N . ILE A 1 444 ? -25.037 -10.467 9.383 1.00 94.62 444 ILE A N 1
ATOM 3619 C CA . ILE A 1 444 ? -24.845 -9.101 8.885 1.00 94.62 444 ILE A CA 1
ATOM 3620 C C . ILE A 1 444 ? -26.060 -8.271 9.294 1.00 94.62 444 ILE A C 1
ATOM 3622 O O . ILE A 1 444 ? -27.197 -8.679 9.051 1.00 94.62 444 ILE A O 1
ATOM 3626 N N . GLN A 1 445 ? -25.831 -7.118 9.919 1.00 95.50 445 GLN A N 1
ATOM 3627 C CA . GLN A 1 445 ? -26.888 -6.176 10.289 1.00 95.50 445 GLN A CA 1
ATOM 3628 C C . GLN A 1 445 ? -26.552 -4.762 9.811 1.00 95.50 445 GLN A C 1
ATOM 3630 O O . GLN A 1 445 ? -25.389 -4.361 9.822 1.00 95.50 445 GLN A O 1
ATOM 3635 N N . ASP A 1 446 ? -27.580 -4.009 9.409 1.00 96.25 446 ASP A N 1
ATOM 3636 C CA . ASP A 1 446 ? -27.465 -2.576 9.118 1.00 96.25 446 ASP A CA 1
ATOM 3637 C C . ASP A 1 446 ? -27.410 -1.794 10.435 1.00 96.25 446 ASP A C 1
ATOM 3639 O O . ASP A 1 446 ? -28.412 -1.653 11.135 1.00 96.25 446 ASP A O 1
ATOM 3643 N N . ALA A 1 447 ? -26.224 -1.298 10.773 1.00 96.50 447 ALA A N 1
ATOM 3644 C CA . ALA A 1 447 ? -25.946 -0.512 11.963 1.00 96.50 447 ALA A CA 1
ATOM 3645 C C . ALA A 1 447 ? -26.023 1.006 11.707 1.00 96.50 447 ALA A C 1
ATOM 3647 O O . ALA A 1 447 ? -25.436 1.772 12.469 1.00 96.50 447 ALA A O 1
ATOM 3648 N N . ARG A 1 448 ? -26.743 1.480 10.674 1.00 97.44 448 ARG A N 1
ATOM 3649 C CA . ARG A 1 448 ? -26.878 2.924 10.376 1.00 97.44 448 ARG A CA 1
ATOM 3650 C C . ARG A 1 448 ? -27.302 3.733 11.599 1.00 97.44 448 ARG A C 1
ATOM 3652 O O . ARG A 1 448 ? -26.732 4.787 11.865 1.00 97.44 448 ARG A O 1
ATOM 3659 N N . GLN A 1 449 ? -28.283 3.248 12.359 1.00 97.06 449 GLN A N 1
ATOM 3660 C CA . GLN A 1 449 ? -28.754 3.974 13.538 1.00 97.06 449 GLN A CA 1
ATOM 3661 C C . GLN A 1 449 ? -27.683 4.034 14.638 1.00 97.06 449 GLN A C 1
ATOM 3663 O O . GLN A 1 449 ? -27.533 5.070 15.282 1.00 97.06 449 GLN A O 1
ATOM 3668 N N . ASP A 1 450 ? -26.887 2.971 14.798 1.00 97.69 450 ASP A N 1
ATOM 3669 C CA . ASP A 1 450 ? -25.747 2.962 15.718 1.00 97.69 450 ASP A CA 1
ATOM 3670 C C . ASP A 1 450 ? -24.651 3.931 15.247 1.00 97.69 450 ASP A C 1
ATOM 3672 O O . ASP A 1 450 ? -24.070 4.625 16.077 1.00 97.69 450 ASP A O 1
ATOM 3676 N N . ALA A 1 451 ? -24.415 4.042 13.933 1.00 98.00 451 ALA A N 1
ATOM 3677 C CA . ALA A 1 451 ? -23.487 5.008 13.338 1.00 98.00 451 ALA A CA 1
ATOM 3678 C C . ALA A 1 451 ? -23.925 6.462 13.589 1.00 98.00 451 ALA A C 1
ATOM 3680 O O . ALA A 1 451 ? -23.116 7.301 13.979 1.00 98.00 451 ALA A O 1
ATOM 3681 N N . LEU A 1 452 ? -25.214 6.768 13.435 1.00 97.81 452 LEU A N 1
ATOM 3682 C CA . LEU A 1 452 ? -25.756 8.092 13.754 1.00 97.81 452 LEU A CA 1
ATOM 3683 C C . LEU A 1 452 ? -25.656 8.391 15.255 1.00 97.81 452 LEU A C 1
ATOM 3685 O O . LEU A 1 452 ? -25.249 9.485 15.647 1.00 97.81 452 LEU A O 1
ATOM 3689 N N . TYR A 1 453 ? -25.983 7.411 16.096 1.00 98.00 453 TYR A N 1
ATOM 3690 C CA . TYR A 1 453 ? -25.959 7.584 17.543 1.00 98.00 453 TYR A CA 1
ATOM 3691 C C . TYR A 1 453 ? -24.537 7.750 18.087 1.00 98.00 453 TYR A C 1
ATOM 3693 O O . TYR A 1 453 ? -24.283 8.623 18.914 1.00 98.00 453 TYR A O 1
ATOM 3701 N N . ILE A 1 454 ? -23.568 6.969 17.599 1.00 98.12 454 ILE A N 1
ATOM 3702 C CA . ILE A 1 454 ? -22.184 7.104 18.057 1.00 98.12 454 ILE A CA 1
ATOM 3703 C C . ILE A 1 454 ? -21.581 8.453 17.648 1.00 98.12 454 ILE A C 1
ATOM 3705 O O . ILE A 1 454 ? -20.795 8.995 18.416 1.00 98.12 454 ILE A O 1
ATOM 3709 N N . LEU A 1 455 ? -21.983 9.051 16.519 1.00 98.31 455 LEU A N 1
ATOM 3710 C CA . LEU A 1 455 ? -21.580 10.420 16.173 1.00 98.31 455 LEU A CA 1
ATOM 3711 C C . LEU A 1 455 ? -22.086 11.436 17.208 1.00 98.31 455 LEU A C 1
ATOM 3713 O O . LEU A 1 455 ? -21.319 12.294 17.638 1.00 98.31 455 LEU A O 1
ATOM 3717 N N . GLN A 1 456 ? -23.329 11.300 17.680 1.00 97.56 456 GLN A N 1
ATOM 3718 C CA . GLN A 1 456 ? -23.858 12.138 18.767 1.00 97.56 456 GLN A CA 1
ATOM 3719 C C . GLN A 1 456 ? -23.088 11.921 20.079 1.00 97.56 456 GLN A C 1
ATOM 3721 O O . GLN A 1 456 ? -22.792 12.881 20.792 1.00 97.56 456 GLN A O 1
ATOM 3726 N N . VAL A 1 457 ? -22.714 10.671 20.385 1.00 97.81 457 VAL A N 1
ATOM 3727 C CA . VAL A 1 457 ? -21.873 10.339 21.548 1.00 97.81 457 VAL A CA 1
ATOM 3728 C C . VAL A 1 457 ? -20.497 10.988 21.434 1.00 97.81 457 VAL A C 1
ATOM 3730 O O . VAL A 1 457 ? -20.042 11.597 22.400 1.00 97.81 457 VAL A O 1
ATOM 3733 N N . VAL A 1 458 ? -19.839 10.887 20.276 1.00 97.88 458 VAL A N 1
ATOM 3734 C CA . VAL A 1 458 ? -18.537 11.520 20.025 1.00 97.88 458 VAL A CA 1
ATOM 3735 C C . VAL A 1 458 ? -18.641 13.025 20.240 1.00 97.88 458 VAL A C 1
ATOM 3737 O O . VAL A 1 458 ? -17.872 13.576 21.025 1.00 97.88 458 VAL A O 1
ATOM 3740 N N . ASP A 1 459 ? -19.602 13.687 19.597 1.00 96.75 459 ASP A N 1
ATOM 3741 C CA . ASP A 1 459 ? -19.784 15.133 19.724 1.00 96.75 459 ASP A CA 1
ATOM 3742 C C . ASP A 1 459 ? -20.026 15.544 21.187 1.00 96.75 459 ASP A C 1
ATOM 3744 O O . ASP A 1 459 ? -19.290 16.356 21.744 1.00 96.75 459 ASP A O 1
ATOM 3748 N N . THR A 1 460 ? -20.958 14.879 21.876 1.00 96.88 460 THR A N 1
ATOM 3749 C CA . THR A 1 460 ? -21.273 15.163 23.286 1.00 96.88 460 THR A CA 1
ATOM 3750 C C . THR A 1 460 ? -20.065 14.967 24.207 1.00 96.88 460 THR A C 1
ATOM 3752 O O . THR A 1 460 ? -19.763 15.828 25.036 1.00 96.88 460 THR A O 1
ATOM 3755 N N . VAL A 1 461 ? -19.354 13.840 24.081 1.00 96.62 461 VAL A N 1
ATOM 3756 C CA . VAL A 1 461 ? -18.200 13.521 24.937 1.00 96.62 461 VAL A CA 1
ATOM 3757 C C . VAL A 1 461 ? -17.048 14.487 24.671 1.00 96.62 461 VAL A C 1
ATOM 3759 O O . VAL A 1 461 ? -16.450 14.989 25.620 1.00 96.62 461 VAL A O 1
ATOM 3762 N N . THR A 1 462 ? -16.744 14.781 23.406 1.00 95.75 462 THR A N 1
ATOM 3763 C CA . THR A 1 462 ? -15.654 15.706 23.050 1.00 95.75 462 THR A CA 1
ATOM 3764 C C . THR A 1 462 ? -15.959 17.146 23.463 1.00 95.75 462 THR A C 1
ATOM 3766 O O . THR A 1 462 ? -15.070 17.813 23.993 1.00 95.75 462 THR A O 1
ATOM 3769 N N . ASN A 1 463 ? -17.211 17.598 23.344 1.00 94.75 463 ASN A N 1
ATOM 3770 C CA . ASN A 1 463 ? -17.648 18.909 23.828 1.00 94.75 463 ASN A CA 1
ATOM 3771 C C . ASN A 1 463 ? -17.575 19.008 25.358 1.00 94.75 463 ASN A C 1
ATOM 3773 O O . ASN A 1 463 ? -17.048 19.989 25.884 1.00 94.75 463 ASN A O 1
ATOM 3777 N N . TYR A 1 464 ? -18.017 17.975 26.083 1.00 95.06 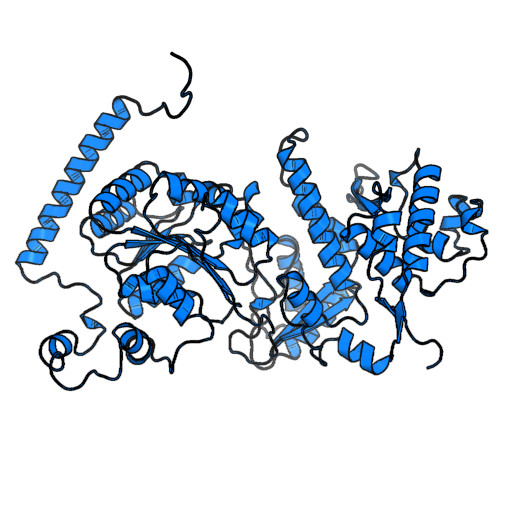464 TYR A N 1
ATOM 3778 C CA . TYR A 1 464 ? -17.860 17.908 27.540 1.00 95.06 464 TYR A CA 1
ATOM 3779 C C . TYR A 1 464 ? -16.384 17.939 27.958 1.00 95.06 464 TYR A C 1
ATOM 3781 O O . TYR A 1 464 ? -15.997 18.618 28.910 1.00 95.06 464 TYR A O 1
ATOM 3789 N N . MET A 1 465 ? -15.539 17.231 27.210 1.00 92.06 465 MET A N 1
ATOM 3790 C CA . MET A 1 465 ? -14.109 17.132 27.466 1.00 92.06 465 MET A CA 1
ATOM 3791 C C . MET A 1 465 ? -13.298 18.260 26.824 1.00 92.06 465 MET A C 1
ATOM 3793 O O . MET A 1 465 ? -12.081 18.181 26.876 1.00 92.06 465 MET A O 1
ATOM 3797 N N . LYS A 1 466 ? -13.890 19.323 26.261 1.00 89.38 466 LYS A N 1
ATOM 3798 C CA . LYS A 1 466 ? -13.173 20.320 25.435 1.00 89.38 466 LYS A CA 1
ATOM 3799 C C . LYS A 1 466 ? -11.920 20.914 26.098 1.00 89.38 466 LYS A C 1
ATOM 3801 O O . LYS A 1 466 ? -10.887 21.044 25.448 1.00 89.38 466 LYS A O 1
ATOM 3806 N N . ASN A 1 467 ? -11.970 21.185 27.405 1.00 86.62 467 ASN A N 1
ATOM 3807 C CA . ASN A 1 467 ? -10.828 21.711 28.176 1.00 86.62 467 ASN A CA 1
ATOM 3808 C C . ASN A 1 467 ? -9.758 20.655 28.519 1.00 86.62 467 ASN A C 1
ATOM 3810 O O . ASN A 1 467 ? -8.669 20.995 28.961 1.00 86.62 467 ASN A O 1
ATOM 3814 N N . ASN A 1 468 ? -10.070 19.374 28.332 1.00 85.88 468 ASN A N 1
ATOM 3815 C CA . ASN A 1 468 ? -9.210 18.215 28.566 1.00 85.88 468 ASN A CA 1
ATOM 3816 C C . ASN A 1 468 ? -9.272 17.252 27.371 1.00 85.88 468 ASN A C 1
ATOM 3818 O O . ASN A 1 468 ? -9.218 16.032 27.551 1.00 85.88 468 ASN A O 1
ATOM 3822 N N . ILE A 1 469 ? -9.434 17.788 26.154 1.00 80.88 469 ILE A N 1
ATOM 3823 C CA . ILE A 1 469 ? -9.804 16.988 24.979 1.00 80.88 469 ILE A CA 1
ATOM 3824 C C . ILE A 1 469 ? -8.749 15.930 24.677 1.00 80.88 469 ILE A C 1
ATOM 3826 O O . ILE A 1 469 ? -9.064 14.828 24.245 1.00 80.88 469 ILE A O 1
ATOM 3830 N N . GLU A 1 470 ? -7.508 16.235 25.048 1.00 78.62 470 GLU A N 1
ATOM 3831 C CA . GLU A 1 470 ? -6.335 15.378 24.946 1.00 78.62 470 GLU A CA 1
ATOM 3832 C C . GLU A 1 470 ? -6.431 14.066 25.743 1.00 78.62 470 GLU A C 1
ATOM 3834 O O . GLU A 1 470 ? -5.644 13.149 25.519 1.00 78.62 470 GLU A O 1
ATOM 3839 N N . ASN A 1 471 ? -7.401 13.967 26.655 1.00 82.44 471 ASN A N 1
ATOM 3840 C CA . ASN A 1 471 ? -7.684 12.782 27.459 1.00 82.44 471 ASN A CA 1
ATOM 3841 C C . ASN A 1 471 ? -8.888 11.973 26.945 1.00 82.44 471 ASN A C 1
ATOM 3843 O O . ASN A 1 471 ? -9.278 11.004 27.607 1.00 82.44 471 ASN A O 1
ATOM 3847 N N . THR A 1 472 ? -9.484 12.362 25.811 1.00 91.44 472 THR A N 1
ATOM 3848 C CA . THR A 1 472 ? -10.636 11.679 25.203 1.00 91.44 472 THR A CA 1
ATOM 3849 C C . THR A 1 472 ? -10.158 10.528 24.329 1.00 91.44 472 THR A C 1
ATOM 3851 O O . THR A 1 472 ? -9.705 10.723 23.199 1.00 91.44 472 THR A O 1
ATOM 3854 N N . ILE A 1 473 ? -10.239 9.313 24.864 1.00 91.75 473 ILE A N 1
ATOM 3855 C CA . ILE A 1 473 ? -9.735 8.096 24.215 1.00 91.75 473 ILE A CA 1
ATOM 3856 C C . ILE A 1 473 ? -10.877 7.211 23.708 1.00 91.75 473 ILE A C 1
ATOM 3858 O O . ILE A 1 473 ? -12.018 7.330 24.152 1.00 91.75 473 ILE A O 1
ATOM 3862 N N . ARG A 1 474 ? -10.543 6.247 22.837 1.00 92.94 474 ARG A N 1
ATOM 3863 C CA . ARG A 1 474 ? -11.475 5.249 22.265 1.00 92.94 474 ARG A CA 1
ATOM 3864 C C . ARG A 1 474 ? -12.434 4.670 23.308 1.00 92.94 474 ARG A C 1
ATOM 3866 O O . ARG A 1 474 ? -13.644 4.648 23.108 1.00 92.94 474 ARG A O 1
ATOM 3873 N N . ASN A 1 475 ? -11.882 4.231 24.441 1.00 93.88 475 ASN A N 1
ATOM 3874 C CA . ASN A 1 475 ? -12.661 3.583 25.491 1.00 93.88 475 ASN A CA 1
ATOM 3875 C C . ASN A 1 475 ? -13.691 4.511 26.131 1.00 93.88 475 ASN A C 1
ATOM 3877 O O . ASN A 1 475 ? -14.722 4.006 26.549 1.00 93.88 475 ASN A O 1
ATOM 3881 N N . ASP A 1 476 ? -13.459 5.824 26.193 1.00 95.06 476 ASP A N 1
ATOM 3882 C CA . ASP A 1 476 ? -14.446 6.748 26.758 1.00 95.06 476 ASP A CA 1
ATOM 3883 C C . ASP A 1 476 ? -15.711 6.763 25.894 1.00 95.06 476 ASP A C 1
ATOM 3885 O O . ASP A 1 476 ? -16.809 6.551 26.400 1.00 95.06 476 ASP A O 1
ATOM 3889 N N . ILE A 1 477 ? -15.551 6.919 24.577 1.00 97.19 477 ILE A N 1
ATOM 3890 C CA . ILE A 1 477 ? -16.662 6.957 23.614 1.00 97.19 477 ILE A CA 1
ATOM 3891 C C . ILE A 1 477 ? -17.386 5.611 23.573 1.00 97.19 477 ILE A C 1
ATOM 3893 O O . ILE A 1 477 ? -18.604 5.552 23.735 1.00 97.19 477 ILE A O 1
ATOM 3897 N N . VAL A 1 478 ? -16.638 4.514 23.417 1.00 97.06 478 VAL A N 1
ATOM 3898 C CA . VAL A 1 478 ? -17.205 3.160 23.322 1.00 97.06 478 VAL A CA 1
ATOM 3899 C C . VAL A 1 478 ? -17.958 2.787 24.597 1.00 97.06 478 VAL A C 1
ATOM 3901 O O . VAL A 1 478 ? -19.046 2.217 24.531 1.00 97.06 478 VAL A O 1
ATOM 3904 N N . GLN A 1 479 ? -17.410 3.110 25.770 1.00 96.19 479 GLN A N 1
ATOM 3905 C CA . GLN A 1 479 ? -18.044 2.783 27.046 1.00 96.19 479 GLN A CA 1
ATOM 3906 C C . GLN A 1 479 ? -19.246 3.678 27.346 1.00 96.19 479 GLN A C 1
ATOM 3908 O O . GLN A 1 479 ? -20.201 3.174 27.938 1.00 96.19 479 GLN A O 1
ATOM 3913 N N . VAL A 1 480 ? -19.248 4.945 26.914 1.00 96.69 480 VAL A N 1
ATOM 3914 C CA . VAL A 1 480 ? -20.441 5.805 26.982 1.00 96.69 480 VAL A CA 1
ATOM 3915 C C . VAL A 1 480 ? -21.540 5.261 26.077 1.00 96.69 480 VAL A C 1
ATOM 3917 O O . VAL A 1 480 ? -22.637 5.006 26.568 1.00 96.69 480 VAL A O 1
ATOM 3920 N N . PHE A 1 481 ? -21.230 4.964 24.811 1.00 96.94 481 PHE A N 1
ATOM 3921 C CA . PHE A 1 481 ? -22.170 4.326 23.883 1.00 96.94 481 PHE A CA 1
ATOM 3922 C C . PHE A 1 481 ? -22.725 3.018 24.465 1.00 96.94 481 PHE A C 1
ATOM 3924 O O . PHE A 1 481 ? -23.922 2.744 24.409 1.00 96.94 481 PHE A O 1
ATOM 3931 N N . CYS A 1 482 ? -21.863 2.214 25.094 1.00 94.88 482 CYS A N 1
ATOM 3932 C CA . CYS A 1 482 ? -22.262 0.952 25.707 1.00 94.88 482 CYS A CA 1
ATOM 3933 C C . CYS A 1 482 ? -22.941 1.079 27.076 1.00 94.88 482 CYS A C 1
ATOM 3935 O O . CYS A 1 482 ? -23.384 0.058 27.610 1.00 94.88 482 CYS A O 1
ATOM 3937 N N . ARG A 1 483 ? -23.011 2.284 27.653 1.00 94.25 483 ARG A N 1
ATOM 3938 C CA . ARG A 1 483 ? -23.517 2.550 29.010 1.00 94.25 483 ARG A CA 1
ATOM 3939 C C . ARG A 1 483 ? -22.810 1.704 30.081 1.00 94.25 483 ARG A C 1
ATOM 3941 O O . ARG A 1 483 ? -23.425 1.155 30.998 1.00 94.25 483 ARG A O 1
ATOM 3948 N N . SER A 1 484 ? -21.495 1.552 29.927 1.00 92.62 484 SER A N 1
ATOM 3949 C CA . SER A 1 484 ? -20.640 0.773 30.823 1.00 92.62 484 SER A CA 1
ATOM 3950 C C . SER A 1 484 ? -20.460 1.472 32.170 1.00 92.62 484 SER A C 1
ATOM 3952 O O . SER A 1 484 ? -20.062 2.631 32.238 1.00 92.62 484 SER A O 1
ATOM 3954 N N . LYS A 1 485 ? -20.638 0.720 33.261 1.00 92.94 485 LYS A N 1
ATOM 3955 C CA . LYS A 1 485 ? -20.438 1.183 34.647 1.00 92.94 485 LYS A CA 1
ATOM 3956 C C . LYS A 1 485 ? -18.970 1.113 35.100 1.00 92.94 485 LYS A C 1
ATOM 3958 O O . LYS A 1 485 ? -18.687 0.897 36.275 1.00 92.94 485 LYS A O 1
ATOM 3963 N N . SER A 1 486 ? -18.027 1.230 34.170 1.00 92.81 486 SER A N 1
ATOM 3964 C CA . SER A 1 486 ? -16.593 1.154 34.459 1.00 92.81 486 SER A CA 1
ATOM 3965 C C . SER A 1 486 ? -16.139 2.337 35.317 1.00 92.81 486 SER A C 1
ATOM 3967 O O . SER A 1 486 ? -16.606 3.469 35.169 1.00 92.81 486 SER A O 1
ATOM 3969 N N . MET A 1 487 ? -15.163 2.092 36.195 1.00 91.88 487 MET A N 1
ATOM 3970 C CA . MET A 1 487 ? -14.619 3.130 37.079 1.00 91.88 487 MET A CA 1
ATOM 3971 C C . MET A 1 487 ? -14.034 4.325 36.316 1.00 91.88 487 MET A C 1
ATOM 3973 O O . MET A 1 487 ? -14.057 5.438 36.833 1.00 91.88 487 MET A O 1
ATOM 3977 N N . SER A 1 488 ? -13.527 4.124 35.096 1.00 90.75 488 SER A N 1
ATOM 3978 C CA . SER A 1 488 ? -13.039 5.198 34.218 1.00 90.75 488 SER A CA 1
ATOM 3979 C C . SER A 1 488 ? -14.138 6.205 33.871 1.00 90.75 488 SER A C 1
ATOM 3981 O O . SER A 1 488 ? -13.934 7.407 34.035 1.00 90.75 488 SER A O 1
ATOM 3983 N N . ILE A 1 489 ? -15.310 5.716 33.457 1.00 93.56 489 ILE A N 1
ATOM 3984 C CA . ILE A 1 489 ? -16.476 6.531 33.090 1.00 93.56 489 ILE A CA 1
ATOM 3985 C C . ILE A 1 489 ? -16.991 7.312 34.296 1.00 93.56 489 ILE A C 1
ATOM 3987 O O . ILE A 1 489 ? -17.255 8.508 34.186 1.00 93.56 489 ILE A O 1
ATOM 3991 N N . ILE A 1 490 ? -17.066 6.659 35.458 1.00 93.00 490 ILE A N 1
ATOM 3992 C CA . ILE A 1 490 ? -17.521 7.287 36.704 1.00 93.00 490 ILE A CA 1
ATOM 3993 C C . ILE A 1 490 ? -16.535 8.372 37.157 1.00 93.00 490 ILE A C 1
ATOM 3995 O O . ILE A 1 490 ? -16.949 9.485 37.474 1.00 93.00 490 ILE A O 1
ATOM 3999 N N . LYS A 1 491 ? -15.223 8.090 37.144 1.00 92.19 491 LYS A N 1
ATOM 4000 C CA . LYS A 1 491 ? -14.183 9.063 37.530 1.00 92.19 491 LYS A CA 1
ATOM 4001 C C . LYS A 1 491 ? -14.180 10.299 36.632 1.00 92.19 491 LYS A C 1
ATOM 4003 O O . LYS A 1 491 ? -14.029 11.407 37.136 1.00 92.19 491 LYS A O 1
ATOM 4008 N N . LYS A 1 492 ? -14.377 10.116 35.322 1.00 92.44 492 LYS A N 1
ATOM 4009 C CA . LYS A 1 492 ? -14.512 11.215 34.353 1.00 92.44 492 LYS A CA 1
ATOM 4010 C C . LYS A 1 492 ? -15.903 11.867 34.359 1.00 92.44 492 LYS A C 1
ATOM 4012 O O . LYS A 1 492 ? -16.122 12.793 33.591 1.00 92.44 492 LYS A O 1
ATOM 4017 N N . LYS A 1 493 ? -16.833 11.395 35.202 1.00 94.44 493 LYS A N 1
ATOM 4018 C CA . LYS A 1 493 ? -18.234 11.850 35.295 1.00 94.44 493 LYS A CA 1
ATOM 4019 C C . LYS A 1 493 ? -19.019 11.751 33.979 1.00 94.44 493 LYS A C 1
ATOM 4021 O O . LYS A 1 493 ? -20.061 12.381 33.823 1.00 94.44 493 LYS A O 1
ATOM 4026 N N . LEU A 1 494 ? -18.577 10.904 33.049 1.00 94.12 494 LEU A N 1
ATOM 4027 C CA . LEU A 1 494 ? -19.226 10.717 31.747 1.00 94.12 494 LEU A CA 1
ATOM 4028 C C . LEU A 1 494 ? -20.587 10.014 31.871 1.00 94.12 494 LEU A C 1
ATOM 4030 O O . LEU A 1 494 ? -21.451 10.168 31.015 1.00 94.12 494 LEU A O 1
ATOM 4034 N N . ASN A 1 495 ? -20.819 9.298 32.974 1.00 94.19 495 ASN A N 1
ATOM 4035 C CA . ASN A 1 495 ? -22.120 8.715 33.308 1.00 94.19 495 ASN A CA 1
ATOM 4036 C C . ASN A 1 495 ? -23.205 9.754 33.649 1.00 94.19 495 ASN A C 1
ATOM 4038 O O . ASN A 1 495 ? -24.373 9.390 33.783 1.00 94.19 495 ASN A O 1
ATOM 4042 N N . GLN A 1 496 ? -22.832 11.021 33.853 1.00 94.69 496 GLN A N 1
ATOM 4043 C CA . GLN A 1 496 ? -23.771 12.100 34.166 1.00 94.69 496 GLN A CA 1
ATOM 4044 C C . GLN A 1 496 ? -24.347 12.767 32.912 1.00 94.69 496 GLN A C 1
ATOM 4046 O O . GLN A 1 496 ? -25.333 13.495 33.035 1.00 94.69 496 GLN A O 1
ATOM 4051 N N . LEU A 1 497 ? -23.769 12.505 31.736 1.00 95.50 497 LEU A N 1
ATOM 4052 C CA . LEU A 1 497 ? -24.239 13.030 30.456 1.00 95.50 497 LEU A CA 1
ATOM 4053 C C . LEU A 1 497 ? -25.635 12.493 30.134 1.00 95.50 497 LEU A C 1
ATOM 4055 O O . LEU A 1 497 ? -25.930 11.327 30.400 1.00 95.50 497 LEU A O 1
ATOM 4059 N N . ASP A 1 498 ? -26.491 13.316 29.536 1.00 95.62 498 ASP A N 1
ATOM 4060 C CA . ASP A 1 498 ? -27.864 12.900 29.229 1.00 95.62 498 ASP A CA 1
ATOM 4061 C C . ASP A 1 498 ? -27.896 11.778 28.192 1.00 95.62 498 ASP A C 1
ATOM 4063 O O . ASP A 1 498 ? -28.567 10.770 28.414 1.00 95.62 498 ASP A O 1
ATOM 4067 N N . ILE A 1 499 ? -27.021 11.851 27.184 1.00 94.81 499 ILE A N 1
ATOM 4068 C CA . ILE A 1 499 ? -26.833 10.783 26.194 1.00 94.81 499 ILE A CA 1
ATOM 4069 C C . ILE A 1 499 ? -26.440 9.436 26.825 1.00 94.81 499 ILE A C 1
ATOM 4071 O O . ILE A 1 499 ? -26.798 8.378 26.326 1.00 94.81 499 ILE A O 1
ATOM 4075 N N . TYR A 1 500 ? -25.752 9.430 27.974 1.00 94.19 500 TYR A N 1
ATOM 4076 C CA . TYR A 1 500 ? -25.430 8.186 28.686 1.00 94.19 500 TYR A CA 1
ATOM 4077 C C . TYR A 1 500 ? -26.672 7.566 29.357 1.00 94.19 500 TYR A C 1
ATOM 4079 O O . TYR A 1 500 ? -26.780 6.342 29.528 1.00 94.19 500 TYR A O 1
ATOM 4087 N N . LYS A 1 501 ? -27.611 8.410 29.798 1.00 92.38 501 LYS A N 1
ATOM 4088 C CA . LYS A 1 501 ? -28.826 7.993 30.513 1.00 92.38 501 LYS A CA 1
ATOM 4089 C C . LYS A 1 501 ? -29.913 7.507 29.557 1.00 92.38 501 LYS A C 1
ATOM 4091 O O . LYS A 1 501 ? -30.737 6.692 29.975 1.00 92.38 501 LYS A O 1
ATOM 4096 N N . GLU A 1 502 ? -29.894 7.964 28.308 1.00 91.81 502 GLU A N 1
ATOM 4097 C CA . GLU A 1 502 ? -30.839 7.575 27.264 1.00 91.81 502 GLU A CA 1
ATOM 4098 C C . GLU A 1 502 ? -30.952 6.056 27.087 1.00 91.81 502 GLU A C 1
ATOM 4100 O O . GLU A 1 502 ? -29.983 5.293 27.164 1.00 91.81 502 GLU A O 1
ATOM 4105 N N . ASN A 1 503 ? -32.177 5.598 26.829 1.00 88.25 503 ASN A N 1
ATOM 4106 C CA . ASN A 1 503 ? -32.455 4.190 26.586 1.00 88.25 503 ASN A CA 1
ATOM 4107 C C . ASN A 1 503 ? -32.399 3.858 25.091 1.00 88.25 503 ASN A C 1
ATOM 4109 O O . ASN A 1 503 ? -33.405 3.498 24.481 1.00 88.25 503 ASN A O 1
ATOM 4113 N N . TYR A 1 504 ? -31.213 3.998 24.504 1.00 92.75 504 TYR A N 1
ATOM 4114 C CA . TYR A 1 504 ? -30.977 3.672 23.103 1.00 92.75 504 TYR A CA 1
ATOM 4115 C C . TYR A 1 504 ? -30.856 2.152 22.877 1.00 92.75 504 TYR A C 1
ATOM 4117 O O . TYR A 1 504 ? -30.084 1.456 23.550 1.00 92.75 504 TYR A O 1
ATOM 4125 N N . LYS A 1 505 ? -31.622 1.616 21.916 1.00 93.19 505 LYS A N 1
ATOM 4126 C CA . LYS A 1 505 ? -31.617 0.190 21.557 1.00 93.19 505 LYS A CA 1
ATOM 4127 C C . LYS A 1 505 ? -30.540 -0.088 20.506 1.00 93.19 505 LYS A C 1
ATOM 4129 O O . LYS A 1 505 ? -30.771 0.087 19.316 1.00 93.19 505 LYS A O 1
ATOM 4134 N N . ARG A 1 506 ? -29.391 -0.574 20.971 1.00 93.50 506 ARG A N 1
ATOM 4135 C CA . ARG A 1 506 ? -28.202 -0.847 20.148 1.00 93.50 506 ARG A CA 1
ATOM 4136 C C . ARG A 1 506 ? -28.303 -2.143 19.346 1.00 93.50 506 ARG A C 1
ATOM 4138 O O . ARG A 1 506 ? -28.790 -3.154 19.865 1.00 93.50 506 ARG A O 1
ATOM 4145 N N . ILE A 1 507 ? -27.763 -2.116 18.131 1.00 94.62 507 ILE A N 1
ATOM 4146 C CA . ILE A 1 507 ? -27.554 -3.296 17.282 1.00 94.62 507 ILE A CA 1
ATOM 4147 C C . ILE A 1 507 ? -26.217 -3.949 17.654 1.00 94.62 507 ILE A C 1
ATOM 4149 O O . ILE A 1 507 ? -26.178 -5.131 17.996 1.00 94.62 507 ILE A O 1
ATOM 4153 N N . LEU A 1 508 ? -25.151 -3.149 17.696 1.00 94.12 508 LEU A N 1
ATOM 4154 C CA . LEU A 1 508 ? -23.811 -3.522 18.130 1.00 94.12 508 LEU A CA 1
ATOM 4155 C C . LEU A 1 508 ? -23.768 -3.575 19.662 1.00 94.12 508 LEU A C 1
ATOM 4157 O O . LEU A 1 508 ? -23.847 -2.562 20.370 1.00 94.12 508 LEU A O 1
ATOM 4161 N N . LYS A 1 509 ? -23.679 -4.791 20.202 1.00 91.50 509 LYS A N 1
ATOM 4162 C CA . LYS A 1 509 ? -23.806 -5.031 21.648 1.00 91.50 509 LYS A CA 1
ATOM 4163 C C . LYS A 1 509 ? -22.454 -5.086 22.335 1.00 91.50 509 LYS A C 1
ATOM 4165 O O . LYS A 1 509 ? -22.351 -4.695 23.502 1.00 91.50 509 LYS A O 1
ATOM 4170 N N . ARG A 1 510 ? -21.434 -5.588 21.640 1.00 92.31 510 ARG A N 1
ATOM 4171 C CA . ARG A 1 510 ? -20.092 -5.788 22.192 1.00 92.31 510 ARG A CA 1
ATOM 4172 C C . ARG A 1 510 ? -19.264 -4.525 22.020 1.00 92.31 510 ARG A C 1
ATOM 4174 O O . ARG A 1 510 ? -19.374 -3.836 21.013 1.00 92.31 510 ARG A O 1
ATOM 4181 N N . GLN A 1 511 ? -18.387 -4.252 22.985 1.00 93.69 511 GLN A N 1
ATOM 4182 C CA . GLN A 1 511 ? -17.501 -3.089 22.902 1.00 93.69 511 GLN A CA 1
ATOM 4183 C C . GLN A 1 511 ? -16.613 -3.152 21.654 1.00 93.69 511 GLN A C 1
ATOM 4185 O O . GLN A 1 511 ? -16.437 -2.133 21.011 1.00 93.69 511 GLN A O 1
ATOM 4190 N N . GLU A 1 512 ? -16.125 -4.334 21.272 1.00 92.31 512 GLU A N 1
ATOM 4191 C CA . GLU A 1 512 ? -15.302 -4.535 20.069 1.00 92.31 512 GLU A CA 1
ATOM 4192 C C . GLU A 1 512 ? -16.035 -4.143 18.775 1.00 92.31 512 GLU A C 1
ATOM 4194 O O . GLU A 1 512 ? -15.462 -3.448 17.945 1.00 92.31 512 GLU A O 1
ATOM 4199 N N . GLU A 1 513 ? -17.316 -4.508 18.638 1.00 94.06 513 GLU A N 1
ATOM 4200 C CA . GLU A 1 513 ? -18.152 -4.162 17.476 1.00 94.06 513 GLU A CA 1
ATOM 4201 C C . GLU A 1 513 ? -18.342 -2.639 17.369 1.00 94.06 513 GLU A C 1
ATOM 4203 O O . GLU A 1 513 ? -18.138 -2.041 16.315 1.00 94.06 513 GLU A O 1
ATOM 4208 N N . VAL A 1 514 ? -18.674 -1.994 18.491 1.00 96.06 514 VAL A N 1
ATOM 4209 C CA . VAL A 1 514 ? -18.846 -0.533 18.579 1.00 96.06 514 VAL A CA 1
ATOM 4210 C C . VAL A 1 514 ? -17.540 0.194 18.285 1.00 96.06 514 VAL A C 1
ATOM 4212 O O . VAL A 1 514 ? -17.521 1.260 17.674 1.00 96.06 514 VAL A O 1
ATOM 4215 N N . ALA A 1 515 ? -16.434 -0.372 18.744 1.00 94.88 515 ALA A N 1
ATOM 4216 C CA . ALA A 1 515 ? -15.137 0.244 18.611 1.00 94.88 515 ALA A CA 1
ATOM 4217 C C . ALA A 1 515 ? -14.574 0.103 17.185 1.00 94.88 515 ALA A C 1
ATOM 4219 O O . ALA A 1 515 ? -13.902 1.023 16.724 1.00 94.88 515 ALA A O 1
ATOM 4220 N N . TYR A 1 516 ? -14.925 -0.974 16.471 1.00 94.62 516 TYR A N 1
ATOM 4221 C CA . TYR A 1 516 ? -14.703 -1.113 15.029 1.00 94.62 516 TYR A CA 1
ATOM 4222 C C . TYR A 1 516 ? -15.514 -0.080 14.229 1.00 94.62 516 TYR A C 1
ATOM 4224 O O . TYR A 1 516 ? -14.957 0.612 13.381 1.00 94.62 516 TYR A O 1
ATOM 4232 N N . LEU A 1 517 ? -16.804 0.106 14.554 1.00 96.38 517 LEU A N 1
ATOM 4233 C CA . LEU A 1 517 ? -17.644 1.155 13.952 1.00 96.38 517 LEU A CA 1
ATOM 4234 C C . LEU A 1 517 ? -17.039 2.555 14.148 1.00 96.38 517 LEU A C 1
ATOM 4236 O O . LEU A 1 517 ? -16.980 3.343 13.206 1.00 96.38 517 LEU A O 1
ATOM 4240 N N . LEU A 1 518 ? -16.574 2.872 15.360 1.00 96.94 518 LEU A N 1
ATOM 4241 C CA . LEU A 1 518 ? -15.951 4.164 15.662 1.00 96.94 518 LEU A CA 1
ATOM 4242 C C . LEU A 1 518 ? -14.723 4.443 14.777 1.00 96.94 518 LEU A C 1
ATOM 4244 O O . LEU A 1 518 ? -14.495 5.581 14.367 1.00 96.94 518 LEU A O 1
ATOM 4248 N N . GLU A 1 519 ? -13.938 3.413 14.478 1.00 94.00 519 GLU A N 1
ATOM 4249 C CA . GLU A 1 519 ? -12.726 3.528 13.662 1.00 94.00 519 GLU A CA 1
ATOM 4250 C C . GLU A 1 519 ? -13.036 3.614 12.174 1.00 94.00 519 GLU A C 1
ATOM 4252 O O . GLU A 1 519 ? -12.439 4.437 11.482 1.00 94.00 519 GLU A O 1
ATOM 4257 N N . ASP A 1 520 ? -14.025 2.859 11.696 1.00 95.25 520 ASP A N 1
ATOM 4258 C CA . ASP A 1 520 ? -14.540 3.001 10.334 1.00 95.25 520 ASP A CA 1
ATOM 4259 C C . ASP A 1 520 ? -15.080 4.428 10.098 1.00 95.25 520 ASP A C 1
ATOM 4261 O O . ASP A 1 520 ? -14.763 5.073 9.097 1.00 95.25 520 ASP A O 1
ATOM 4265 N N . LEU A 1 521 ? -15.796 5.005 11.073 1.00 96.81 521 LEU A N 1
ATOM 4266 C CA . LEU A 1 521 ? -16.231 6.408 11.024 1.00 96.81 521 LEU A CA 1
ATOM 4267 C C . LEU A 1 521 ? -15.059 7.400 10.956 1.00 96.81 521 LEU A C 1
ATOM 4269 O O . LEU A 1 521 ? -15.148 8.400 10.236 1.00 96.81 521 LEU A O 1
ATOM 4273 N N . ALA A 1 522 ? -13.969 7.142 11.682 1.00 95.06 522 ALA A N 1
ATOM 4274 C CA . ALA A 1 522 ? -12.767 7.971 11.620 1.00 95.06 522 ALA A CA 1
ATOM 4275 C C . ALA A 1 522 ? -12.087 7.879 10.242 1.00 95.06 522 ALA A C 1
ATOM 4277 O O . ALA A 1 522 ? -11.754 8.904 9.650 1.00 95.06 522 ALA A O 1
ATOM 4278 N N . ILE A 1 523 ? -11.962 6.674 9.676 1.00 92.88 523 ILE A N 1
ATOM 4279 C CA . ILE A 1 523 ? -11.358 6.439 8.351 1.00 92.88 523 ILE A CA 1
ATOM 4280 C C . ILE A 1 523 ? -12.181 7.080 7.229 1.00 92.88 523 ILE A C 1
ATOM 4282 O O . ILE A 1 523 ? -11.622 7.670 6.301 1.00 92.88 523 ILE A O 1
ATOM 4286 N N . ARG A 1 524 ? -13.515 7.042 7.340 1.00 92.94 524 ARG A N 1
ATOM 4287 C CA . ARG A 1 524 ? -14.444 7.729 6.421 1.00 92.94 524 ARG A CA 1
ATOM 4288 C C . ARG A 1 524 ? -14.467 9.254 6.609 1.00 92.94 524 ARG A C 1
ATOM 4290 O O . ARG A 1 524 ? -15.189 9.954 5.889 1.00 92.94 524 ARG A O 1
ATOM 4297 N N . GLY A 1 525 ? -13.692 9.787 7.556 1.00 94.19 525 GLY A N 1
ATOM 4298 C CA . GLY A 1 525 ? -13.571 11.218 7.831 1.00 94.19 525 GLY A CA 1
ATOM 4299 C C . GLY A 1 525 ? -14.827 11.833 8.450 1.00 94.19 525 GLY A C 1
ATOM 4300 O O . GLY A 1 525 ? -15.079 13.023 8.269 1.00 94.19 525 GLY A O 1
ATOM 4301 N N . LEU A 1 526 ? -15.650 11.028 9.125 1.00 97.00 526 LEU A N 1
ATOM 4302 C CA . LEU A 1 526 ? -16.854 11.478 9.833 1.00 97.00 526 LEU A CA 1
ATOM 4303 C C . LEU A 1 526 ? -16.539 11.835 11.288 1.00 97.00 526 LEU A C 1
ATOM 4305 O O . LEU A 1 526 ? -17.165 12.726 11.857 1.00 97.00 526 LEU A O 1
ATOM 4309 N N . VAL A 1 527 ? -15.532 11.181 11.865 1.00 97.00 527 VAL A N 1
ATOM 4310 C CA . VAL A 1 527 ? -14.987 11.476 13.192 1.00 97.00 527 VAL A CA 1
ATOM 4311 C C . VAL A 1 527 ? -13.576 12.029 13.039 1.00 97.00 527 VAL A C 1
ATOM 4313 O O . VAL A 1 527 ? -12.742 11.447 12.349 1.00 97.00 527 VAL A O 1
ATOM 4316 N N . LYS A 1 528 ? -13.299 13.150 13.704 1.00 94.38 528 LYS A N 1
ATOM 4317 C CA . LYS A 1 528 ? -11.976 13.769 13.726 1.00 94.38 528 LYS A CA 1
ATOM 4318 C C . LYS A 1 528 ? -11.135 13.131 14.827 1.00 94.38 528 LYS A C 1
ATOM 4320 O O . LYS A 1 528 ? -11.548 13.080 15.991 1.00 94.38 528 LYS A O 1
ATOM 4325 N N . VAL A 1 529 ? -9.933 12.694 14.468 1.00 92.81 529 VAL A N 1
ATOM 4326 C CA . VAL A 1 529 ? -8.967 12.096 15.394 1.00 92.81 529 VAL A CA 1
ATOM 4327 C C . VAL A 1 529 ? -7.589 12.723 15.226 1.00 92.81 529 VAL A C 1
ATOM 4329 O O . VAL A 1 529 ? -7.278 13.278 14.177 1.00 92.81 529 VAL A O 1
ATOM 4332 N N . LYS A 1 530 ? -6.762 12.643 16.269 1.00 89.00 530 LYS A N 1
ATOM 4333 C CA . LYS A 1 530 ? -5.377 13.119 16.250 1.00 89.00 530 LYS A CA 1
ATOM 4334 C C . LYS A 1 530 ? -4.480 12.181 17.043 1.00 89.00 530 LYS A C 1
ATOM 4336 O O . LYS A 1 530 ? -4.806 11.809 18.171 1.00 89.00 530 LYS A O 1
ATOM 4341 N N . PHE A 1 531 ? -3.320 11.849 16.488 1.00 87.50 531 PHE A N 1
ATOM 4342 C CA . PHE A 1 531 ? -2.268 11.182 17.245 1.00 87.50 531 PHE A CA 1
ATOM 4343 C C . PHE A 1 531 ? -1.479 12.199 18.070 1.00 87.50 531 PHE A C 1
ATOM 4345 O O . PHE A 1 531 ? -0.952 13.180 17.544 1.00 87.50 531 PHE A O 1
ATOM 4352 N N . LYS A 1 532 ? -1.369 11.958 19.377 1.00 81.88 532 LYS A N 1
ATOM 4353 C CA . LYS A 1 532 ? -0.548 12.768 20.281 1.00 81.88 532 LYS A CA 1
ATOM 4354 C C . LYS A 1 532 ? 0.584 11.940 20.854 1.00 81.88 532 LYS A C 1
ATOM 4356 O O . LYS A 1 532 ? 0.351 10.935 21.525 1.00 81.88 532 LYS A O 1
ATOM 4361 N N . LEU A 1 533 ? 1.803 12.425 20.642 1.00 79.75 533 LEU A N 1
ATOM 4362 C CA . LEU A 1 533 ? 2.976 11.987 21.381 1.00 79.75 533 LEU A CA 1
ATOM 4363 C C . LEU A 1 533 ? 3.043 12.771 22.695 1.00 79.75 533 LEU A C 1
ATOM 4365 O O . LEU A 1 533 ? 2.967 13.997 22.701 1.00 79.75 533 LEU A O 1
ATOM 4369 N N . SER A 1 534 ? 3.149 12.074 23.820 1.00 70.81 534 SER A N 1
ATOM 4370 C CA . SER A 1 534 ? 3.296 12.686 25.140 1.00 70.81 534 SER A CA 1
ATOM 4371 C C . SER A 1 534 ? 4.489 12.086 25.865 1.00 70.81 534 SER A C 1
ATOM 4373 O O . SER A 1 534 ? 4.774 10.899 25.737 1.00 70.81 534 SER A O 1
ATOM 4375 N N . LYS A 1 535 ? 5.201 12.897 26.645 1.00 67.12 535 LYS A N 1
ATOM 4376 C CA . LYS A 1 535 ? 6.270 12.429 27.528 1.00 67.12 535 LYS A CA 1
ATOM 4377 C C . LYS A 1 535 ? 5.867 12.767 28.968 1.00 67.12 535 LYS A C 1
ATOM 4379 O O . LYS A 1 535 ? 6.112 13.891 29.394 1.00 67.12 535 LYS A O 1
ATOM 4384 N N . PRO A 1 536 ? 5.179 11.853 29.683 1.00 61.34 536 PRO A N 1
ATOM 4385 C CA . PRO A 1 536 ? 4.596 12.140 30.999 1.00 61.34 536 PRO A CA 1
ATOM 4386 C C . PRO A 1 536 ? 5.603 12.689 32.020 1.00 61.34 536 PRO A C 1
ATOM 4388 O O . PRO A 1 536 ? 5.269 13.556 32.818 1.00 61.34 536 PRO A O 1
ATOM 4391 N N . THR A 1 537 ? 6.842 12.198 31.974 1.00 59.56 537 THR A N 1
ATOM 4392 C CA . THR A 1 537 ? 7.990 12.677 32.756 1.00 59.56 537 THR A CA 1
ATOM 4393 C C . THR A 1 537 ? 9.277 12.642 31.917 1.00 59.56 537 THR A C 1
ATOM 4395 O O . THR A 1 537 ? 9.378 11.824 30.995 1.00 59.56 537 THR A O 1
ATOM 4398 N N . PRO A 1 538 ? 10.310 13.450 32.233 1.00 57.81 538 PRO A N 1
ATOM 4399 C CA . P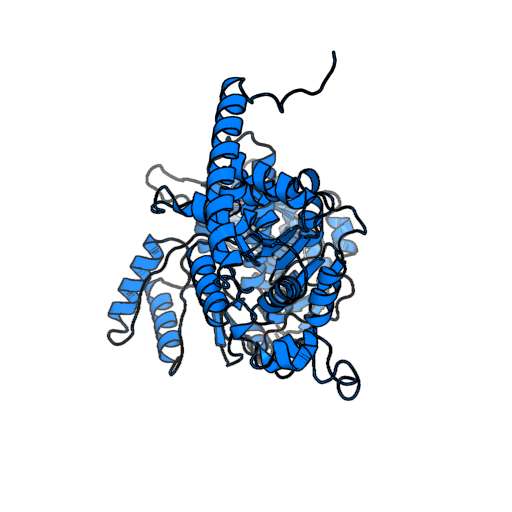RO A 1 538 ? 11.580 13.475 31.493 1.00 57.81 538 PRO A CA 1
ATOM 4400 C C . PRO A 1 538 ? 12.272 12.108 31.368 1.00 57.81 538 PRO A C 1
ATOM 4402 O O . PRO A 1 538 ? 12.976 11.866 30.387 1.00 57.81 538 PRO A O 1
ATOM 4405 N N . THR A 1 539 ? 12.025 11.211 32.323 1.00 52.78 539 THR A N 1
ATOM 4406 C CA . THR A 1 539 ? 12.558 9.842 32.394 1.00 52.78 539 THR A CA 1
ATOM 4407 C C . THR A 1 539 ? 11.604 8.776 31.846 1.00 52.78 539 THR A C 1
ATOM 4409 O O . THR A 1 539 ? 12.027 7.652 31.591 1.00 52.78 539 THR A O 1
ATOM 4412 N N . SER A 1 540 ? 10.322 9.097 31.639 1.00 63.06 540 SER A N 1
ATOM 4413 C CA . SER A 1 540 ? 9.347 8.153 31.081 1.00 63.06 540 SER A CA 1
ATOM 4414 C C . SER A 1 540 ? 9.527 7.939 29.579 1.00 63.06 540 SER A C 1
ATOM 4416 O O . SER A 1 540 ? 9.949 8.825 28.828 1.00 63.06 540 SER A O 1
ATOM 4418 N N . GLN A 1 541 ? 9.124 6.754 29.124 1.00 61.47 541 GLN A N 1
ATOM 4419 C CA . GLN A 1 541 ? 8.983 6.475 27.703 1.00 61.47 541 GLN A CA 1
ATOM 4420 C C . GLN A 1 541 ? 7.868 7.346 27.099 1.00 61.47 541 GLN A C 1
ATOM 4422 O O . GLN A 1 541 ? 6.775 7.434 27.653 1.00 61.47 541 GLN A O 1
ATOM 4427 N N . ILE A 1 542 ? 8.115 7.937 25.923 1.00 67.56 542 ILE A N 1
ATOM 4428 C CA . ILE A 1 542 ? 7.102 8.717 25.185 1.00 67.56 542 ILE A CA 1
ATOM 4429 C C . ILE A 1 542 ? 5.898 7.814 24.887 1.00 67.56 542 ILE A C 1
ATOM 4431 O O . ILE A 1 542 ? 6.092 6.735 24.340 1.00 67.56 542 ILE A O 1
ATOM 4435 N N . ASN A 1 543 ? 4.673 8.221 25.183 1.00 71.50 543 ASN A N 1
ATOM 4436 C CA . ASN A 1 543 ? 3.454 7.507 24.814 1.00 71.50 543 ASN A CA 1
ATOM 4437 C C . ASN A 1 543 ? 2.834 8.096 23.548 1.00 71.50 543 ASN A C 1
ATOM 4439 O O . ASN A 1 543 ? 3.053 9.262 23.241 1.00 71.50 543 ASN A O 1
ATOM 4443 N N . CYS A 1 544 ? 2.088 7.282 22.802 1.00 80.38 544 CYS A N 1
ATOM 4444 C CA . CYS A 1 544 ? 1.293 7.744 21.670 1.00 80.38 544 CYS A CA 1
ATOM 4445 C C . CYS A 1 544 ? -0.159 7.370 21.926 1.00 80.38 544 CYS A C 1
ATOM 4447 O O . CYS A 1 544 ? -0.456 6.192 22.126 1.00 80.38 544 CYS A O 1
ATOM 4449 N N . ASN A 1 545 ? -1.037 8.367 21.928 1.00 80.31 545 ASN A N 1
ATOM 4450 C CA . ASN A 1 545 ? -2.466 8.173 22.108 1.00 80.31 545 ASN A CA 1
ATOM 4451 C C . ASN A 1 545 ? -3.206 8.653 20.862 1.00 80.31 545 ASN A C 1
ATOM 4453 O O . ASN A 1 545 ? -2.927 9.742 20.358 1.00 80.31 545 ASN A O 1
ATOM 4457 N N . LEU A 1 546 ? -4.176 7.859 20.411 1.00 88.19 546 LEU A N 1
ATOM 4458 C CA . LEU A 1 546 ? -5.189 8.301 19.460 1.00 88.19 546 LEU A CA 1
ATOM 4459 C C . LEU A 1 546 ? -6.298 9.017 20.235 1.00 88.19 546 LEU A C 1
ATOM 4461 O O . LEU A 1 546 ? -6.976 8.405 21.065 1.00 88.19 546 LEU A O 1
ATOM 4465 N N . ILE A 1 547 ? -6.444 10.312 19.980 1.00 91.75 547 ILE A N 1
ATOM 4466 C CA . ILE A 1 547 ? -7.406 11.186 20.647 1.00 91.75 547 ILE A CA 1
ATOM 4467 C C . ILE A 1 547 ? -8.542 11.493 19.687 1.00 91.75 547 ILE A C 1
ATOM 4469 O O . ILE A 1 547 ? -8.312 11.773 18.512 1.00 91.75 547 ILE A O 1
ATOM 4473 N N . TYR A 1 548 ? -9.759 11.488 20.212 1.00 93.88 548 TYR A N 1
ATOM 4474 C CA . TYR A 1 548 ? -10.961 11.860 19.482 1.00 93.88 548 TYR A CA 1
ATOM 4475 C C . TYR A 1 548 ? -11.280 13.320 19.774 1.00 93.88 548 TYR A C 1
ATOM 4477 O O . TYR A 1 548 ? -11.421 13.699 20.935 1.00 93.88 548 TYR A O 1
ATOM 4485 N N . ILE A 1 549 ? -11.345 14.140 18.725 1.00 94.50 549 ILE A N 1
ATOM 4486 C CA . ILE A 1 549 ? -11.436 15.602 18.860 1.00 94.50 549 ILE A CA 1
ATOM 4487 C C . ILE A 1 549 ? -12.782 16.173 18.406 1.00 94.50 549 ILE A C 1
ATOM 4489 O O . ILE A 1 549 ? -13.037 17.354 18.614 1.00 94.50 549 ILE A O 1
ATOM 4493 N N . GLY A 1 550 ? -13.642 15.350 17.808 1.00 95.69 550 GLY A N 1
ATOM 4494 C CA . GLY A 1 550 ? -15.020 15.718 17.500 1.00 95.69 550 GLY A CA 1
ATOM 4495 C C . GLY A 1 550 ? -15.538 15.043 16.241 1.00 95.69 550 GLY A C 1
ATOM 4496 O O . GLY A 1 550 ? -15.010 14.026 15.788 1.00 95.69 550 GLY A O 1
ATOM 4497 N N . VAL A 1 551 ? -16.574 15.642 15.671 1.00 96.94 551 VAL A N 1
ATOM 4498 C CA . VAL A 1 551 ? -17.258 15.177 14.464 1.00 96.94 551 VAL A CA 1
ATOM 4499 C C . VAL A 1 551 ? -17.003 16.162 13.314 1.00 96.94 551 VAL A C 1
ATOM 4501 O O . VAL A 1 551 ? -16.766 17.353 13.532 1.00 96.94 551 VAL A O 1
ATOM 4504 N N . THR A 1 552 ? -16.969 15.666 12.078 1.00 95.75 552 THR A N 1
ATOM 4505 C CA . THR A 1 552 ? -16.820 16.507 10.878 1.00 95.75 552 THR A CA 1
ATOM 4506 C C . THR A 1 552 ? -18.135 17.193 10.516 1.00 95.75 552 THR A C 1
ATOM 4508 O O . THR A 1 552 ? -19.217 16.671 10.782 1.00 95.75 552 THR A O 1
ATOM 4511 N N . GLU A 1 553 ? -18.059 18.362 9.878 1.00 93.25 553 GLU A N 1
ATOM 4512 C CA . GLU A 1 553 ? -19.242 19.011 9.306 1.00 93.25 553 GLU A CA 1
ATOM 4513 C C . GLU A 1 553 ? -19.966 18.051 8.348 1.00 93.25 553 GLU A C 1
ATOM 4515 O O . GLU A 1 553 ? -19.340 17.274 7.621 1.00 93.25 553 GLU A O 1
ATOM 4520 N N . ASN A 1 554 ? -21.299 18.055 8.400 1.00 93.50 554 ASN A N 1
ATOM 4521 C CA . ASN A 1 554 ? -22.179 17.160 7.638 1.00 93.50 554 ASN A CA 1
ATOM 4522 C C . ASN A 1 554 ? -21.962 15.656 7.893 1.00 93.50 554 ASN A C 1
ATOM 4524 O O . ASN A 1 554 ? -22.453 14.824 7.130 1.00 93.50 554 ASN A O 1
ATOM 4528 N N . ALA A 1 555 ? -21.262 15.258 8.965 1.00 95.62 555 ALA A N 1
ATOM 4529 C CA . ALA A 1 555 ? -21.029 13.841 9.241 1.00 95.62 555 ALA A CA 1
ATOM 4530 C C . ALA A 1 555 ? -22.329 13.049 9.443 1.00 95.62 555 ALA A C 1
ATOM 4532 O O . ALA A 1 555 ? -22.427 11.918 8.980 1.00 95.62 555 ALA A O 1
ATOM 4533 N N . ILE A 1 556 ? -23.334 13.646 10.091 1.00 94.88 556 ILE A N 1
ATOM 4534 C CA . ILE A 1 556 ? -24.652 13.025 10.301 1.00 94.88 556 ILE A CA 1
ATOM 4535 C C . ILE A 1 556 ? -25.359 12.796 8.959 1.00 94.88 556 ILE A C 1
ATOM 4537 O O . ILE A 1 556 ? -25.852 11.700 8.705 1.00 94.88 556 ILE A O 1
ATOM 4541 N N . GLU A 1 557 ? -25.363 13.796 8.075 1.00 94.69 557 GLU A N 1
ATOM 4542 C CA . GLU A 1 557 ? -25.953 13.690 6.737 1.00 94.69 557 GLU A CA 1
ATOM 4543 C C . GLU A 1 557 ? -25.251 12.600 5.918 1.00 94.69 557 GLU A C 1
ATOM 4545 O O . GLU A 1 557 ? -25.895 11.673 5.426 1.00 94.69 557 GLU A O 1
ATOM 4550 N N . ARG A 1 558 ? -23.915 12.631 5.865 1.00 96.06 558 ARG A N 1
ATOM 4551 C CA . ARG A 1 558 ? -23.107 11.611 5.179 1.00 96.06 558 ARG A CA 1
ATOM 4552 C C . ARG A 1 558 ? -23.316 10.215 5.769 1.00 96.06 558 ARG A C 1
ATOM 4554 O O . ARG A 1 558 ? -23.352 9.238 5.025 1.00 96.06 558 ARG A O 1
ATOM 4561 N N . ALA A 1 559 ? -23.479 10.104 7.086 1.00 95.44 559 ALA A N 1
ATOM 4562 C CA . ALA A 1 559 ? -23.794 8.839 7.735 1.00 95.44 559 ALA A CA 1
ATOM 4563 C C . ALA A 1 559 ? -25.217 8.360 7.423 1.00 95.44 559 ALA A C 1
ATOM 4565 O O . ALA A 1 559 ? -25.427 7.161 7.271 1.00 95.44 559 ALA A O 1
ATOM 4566 N N . SER A 1 560 ? -26.187 9.253 7.235 1.00 94.19 560 SER A N 1
ATOM 4567 C CA . SER A 1 560 ? -27.564 8.855 6.917 1.00 94.19 560 SER A CA 1
ATOM 4568 C C . SER A 1 560 ? -27.682 8.124 5.570 1.00 94.19 560 SER A C 1
ATOM 4570 O O . SER A 1 560 ? -28.410 7.137 5.468 1.00 94.19 560 SER A O 1
ATOM 4572 N N . ILE A 1 561 ? -26.892 8.533 4.573 1.00 93.50 561 ILE A N 1
ATOM 4573 C CA . ILE A 1 561 ? -26.861 7.927 3.230 1.00 93.50 561 ILE A CA 1
ATOM 4574 C C . ILE A 1 561 ? -25.812 6.813 3.081 1.00 93.50 561 ILE A C 1
ATOM 4576 O O . ILE A 1 561 ? -25.732 6.167 2.039 1.00 93.50 561 ILE A O 1
ATOM 4580 N N . GLY A 1 562 ? -24.996 6.580 4.112 1.00 89.62 562 GLY A N 1
ATOM 4581 C CA . GLY A 1 562 ? -23.936 5.576 4.090 1.00 89.62 562 GLY A CA 1
ATOM 4582 C C . GLY A 1 562 ? -24.443 4.131 4.177 1.00 89.62 562 GLY A C 1
ATOM 4583 O O . GLY A 1 562 ? -25.544 3.848 4.663 1.00 89.62 562 GLY A O 1
ATOM 4584 N N . CYS A 1 563 ? -23.589 3.203 3.737 1.00 92.81 563 CYS A N 1
ATOM 4585 C CA . CYS A 1 563 ? -23.741 1.770 3.978 1.00 92.81 563 CYS A CA 1
ATOM 4586 C C . CYS A 1 563 ? -22.998 1.374 5.265 1.00 92.81 563 CYS A C 1
ATOM 4588 O O . CYS A 1 563 ? -21.784 1.592 5.370 1.00 92.81 563 CYS A O 1
ATOM 4590 N N . TRP A 1 564 ? -23.739 0.791 6.213 1.00 95.94 564 TRP A N 1
ATOM 4591 C CA . TRP A 1 564 ? -23.301 0.459 7.577 1.00 95.94 564 TRP A CA 1
ATOM 4592 C C . TRP A 1 564 ? -23.566 -1.012 7.904 1.00 95.94 564 TRP A C 1
ATOM 4594 O O . TRP A 1 564 ? -24.122 -1.341 8.949 1.00 95.94 564 TRP A O 1
ATOM 4604 N N . LEU A 1 565 ? -23.229 -1.907 6.979 1.00 95.12 565 LEU A N 1
ATOM 4605 C CA . LEU A 1 565 ? -23.396 -3.344 7.167 1.00 95.12 565 LEU A CA 1
ATOM 4606 C C . LEU A 1 565 ? -22.199 -3.911 7.932 1.00 95.12 565 LEU A C 1
ATOM 4608 O O . LEU A 1 565 ? -21.071 -3.828 7.454 1.00 95.12 565 LEU A O 1
ATOM 4612 N N . TYR A 1 566 ? -22.454 -4.507 9.096 1.00 94.50 566 TYR A N 1
ATOM 4613 C CA . TYR A 1 566 ? -21.415 -5.125 9.923 1.00 94.50 566 TYR A CA 1
ATOM 4614 C C . TYR A 1 566 ? -21.796 -6.538 10.341 1.00 94.50 566 TYR A C 1
ATOM 4616 O O . TYR A 1 566 ? -22.967 -6.847 10.575 1.00 94.50 566 TYR A O 1
ATOM 4624 N N . PHE A 1 567 ? -20.781 -7.385 10.494 1.00 93.25 567 PHE A N 1
ATOM 4625 C CA . PHE A 1 567 ? -20.924 -8.677 11.148 1.00 93.25 567 PHE A CA 1
ATOM 4626 C C . PHE A 1 567 ? -21.126 -8.503 12.656 1.00 93.25 567 PHE A C 1
ATOM 4628 O O . PHE A 1 567 ? -20.257 -7.991 13.358 1.00 93.25 567 PHE A O 1
ATOM 4635 N N . VAL A 1 568 ? -22.253 -9.002 13.153 1.00 92.06 568 VAL A N 1
ATOM 4636 C CA . VAL A 1 568 ? -22.622 -9.029 14.570 1.00 92.06 568 VAL A CA 1
ATOM 4637 C C . VAL A 1 568 ? -22.619 -10.476 15.037 1.00 92.06 568 VAL A C 1
ATOM 4639 O O . VAL A 1 568 ? -23.238 -11.350 14.418 1.00 92.06 568 VAL A O 1
ATOM 4642 N N . LYS A 1 569 ? -21.911 -10.766 16.133 1.00 85.56 569 LYS A N 1
ATOM 4643 C CA . LYS A 1 569 ? -21.840 -12.145 16.633 1.00 85.56 569 LYS A CA 1
ATOM 4644 C C . LYS A 1 569 ? -23.210 -12.571 17.160 1.00 85.56 569 LYS A C 1
ATOM 4646 O O . LYS A 1 569 ? -23.764 -11.934 18.056 1.00 85.56 569 LYS A O 1
ATOM 4651 N N . ASN A 1 570 ? -23.736 -13.676 16.632 1.00 77.69 570 ASN A N 1
ATOM 4652 C CA . ASN A 1 570 ? -25.018 -14.208 17.070 1.00 77.69 570 ASN A CA 1
ATOM 4653 C C . ASN A 1 570 ? -24.917 -14.657 18.541 1.00 77.69 570 ASN A C 1
ATOM 4655 O O . ASN A 1 570 ? -24.030 -15.423 18.903 1.00 77.69 570 ASN A O 1
ATOM 4659 N N . CYS A 1 571 ? -25.799 -14.153 19.406 1.00 58.25 571 CYS A N 1
ATOM 4660 C CA . CYS A 1 571 ? -25.835 -14.524 20.826 1.00 58.25 571 CYS A CA 1
ATOM 4661 C C . CYS A 1 571 ? -26.536 -15.871 21.085 1.00 58.25 571 CYS A C 1
ATOM 4663 O O . CYS A 1 571 ? -26.630 -16.270 22.240 1.00 58.25 571 CYS A O 1
ATOM 4665 N N . GLN A 1 572 ? -27.074 -16.530 20.051 1.00 51.06 572 GLN A N 1
ATOM 4666 C CA . GLN A 1 572 ? -27.891 -17.746 20.178 1.00 51.06 572 GLN A CA 1
ATOM 4667 C C . GLN A 1 572 ? -27.136 -19.064 19.909 1.00 51.06 572 GLN A C 1
ATOM 4669 O O . GLN A 1 572 ? -27.772 -20.115 19.881 1.00 51.06 572 GLN A O 1
ATOM 4674 N N . LYS A 1 573 ? -25.809 -19.032 19.723 1.00 42.91 573 LYS A N 1
ATOM 4675 C CA . LYS A 1 573 ? -24.950 -20.224 19.637 1.00 42.91 573 LYS A CA 1
ATOM 4676 C C . LYS A 1 573 ? -23.693 -20.070 20.478 1.00 42.91 573 LYS A C 1
ATOM 4678 O O . LYS A 1 573 ? -23.129 -18.949 20.489 1.00 42.91 573 LYS A O 1
#

Organism: NCBI:txid94130

Secondary structure (DSSP, 8-state):
-----S-----HHHHHHHHHHHHHHHHHHHHHHHHHHTT----TTTTTSTTHHHHHHSSTTTT-SS--HHHHIIIIIS--SSPPTTHHHHHHHHHTT-EEEEE--TTS-HHHHHHHHHHHSSSEEEEE-S-HHHHHHHHHHHHHTT--EEEE---SS--TTHHHHHHHHHHTT--SEEEE-HHHHHH-HHHHHHHHHHHHHS-EEEEETTTTHHHHTTTT-TTTGGGGGHHHH-TTS-EEEEES---HHHHHHHHHHTTPPTTSEEEEE-S----TTEEEEEEE---HHHHHHHHHHHHHT-SSS------SSHHHHHHHHHHHHHH-TTS-------S----GGGTTTTSS-EEEEEEE-TTHHHHHHHHHH-S---TT-HHHHHHHHHHHHHHHHHHHHHH-SSS-HHHHHHHHTPPTTPPPPPP-S-SHHHHHHHHH-PEEEE-HHHHHHHHHHHHHHHHHTGGGGGG-BHHHHHHHHTT---HHHHHTTGGGSHHHHS----S--SHHHHHHHHHHHHHTTSEEEEEEEE-SSTTSPPEEEEEEEEE-TTHHHHHHTS--EEEE--TT-

=== Feature glossary ===
Legend for the data blocks above and below:

— What the protein is —

The amino-acid sequence is the protein's primary structure: the linear order of residues from the N-terminus to the C-terminus, written in one-letter code. Everything else here — the 3D coordinates, the secondary structure, the domain annotations — is ultimately a consequence of this string.

Database cross-references. InterPro integrates a dozen domain/family signature databases into unified entries with residue-range hits. GO terms attach function/process/location labels with evidence codes. CATH codes position the fold in a four-level structural taxonomy. Organism is the NCBI-taxonomy species name.

— Where its atoms are —

The mmCIF block holds the 3D Cartesian coordinates of each backbone atom (N, Cα, C, O) in ångströms. mmCIF is the PDB's canonical archive format — a tagged-loop text representation of the atomic model.

The six renders are orthographic views along the three Cartesian axes in both directions. Representation (cartoon, sticks, or surface) and color scheme (sequence-rainbow or by-chain) vary across proteins so the training set covers all the common visualization conventions.

— Local backbone conformation —

Secondary structure is the local, repeating backbone conformation. DSSP classifies it into eight states by reading the hydrogen-bond network: three helix types (H, G, I), two β types (E, B), two non-regular types (T, S), and unstructured coil (-).

SS3 is a coarse helix/strand/coil call (letters a/b/c) made by the P-SEA algorithm from inter-Cα distances and dihedrals. It is less detailed than DSSP but needs only Cα positions.

Backbone dihedral angles. Every residue except chain termini has a φ (preceding-C → N → Cα → C) and a ψ (N → Cα → C → next-N). They are reported in degrees following the IUPAC sign convention. Secondary structure is essentially a statement about which (φ, ψ) basin each residue occupies.

— Global shape and packing —

The geometric summary reports three shape descriptors. Rg (radius of gyration) measures how spread out the Cα atoms are about their centre of mass; compact globular proteins have small Rg, elongated or unfolded ones large. Cα contacts (<8 Å, |i−j|>4) count long-range residue pairs in spatial proximity — high for tightly packed folds, near zero for rods or random coil. The bounding-box extents give the protein's footprint along x, y, z in Å.

Solvent accessibility: the surface area of each residue that a 1.4 Å water probe can touch, in Å². When only backbone atoms are present the absolute values are lower than full-atom SASA (side chains contribute most of the area) and are flagged as backbone-only.

Plot images: a contact map (which residues are close in 3D, as an N×N binary image), a Ramachandran scatter (backbone torsion angles, revealing secondary-structure composition at a glance), and — for AlphaFold structures — a PAE heatmap (pairwise prediction confidence).

— Structural neighborhood —

Foldseek's 3Di representation compresses backbone geometry into a per-residue letter drawn from a learned twenty-state alphabet. It captures the tertiary interaction pattern around each residue — which residues are packed against it in space, regardless of where they are in sequence.

Structural nearest neighbors (via Foldseek easy-search vs the PDB). Reported per hit: target PDB id, E-value, and alignment TM-score. A TM-score above ~0.5 is the conventional threshold for 'same fold'.

— Confidence and disorder —

pLDDT (predicted Local Distance Difference Test) is AlphaFold's per-residue confidence score, ranging from 0 to 100. Values above 90 indicate high confidence (typically well-packed cores); 70–90 is confident; 50–70 low confidence; below 50 usually means the region is disordered or the prediction is unreliable there. AlphaFold stores pLDDT in the mmCIF B-factor column.

For experimental (PDB) structures, the B-factor (temperature factor) quantifies the positional spread of each atom in the crystal — a combination of thermal vibration and static disorder — in units of Å². High B-factors mark flexible loops or poorly resolved regions; low B-factors mark the rigid, well-ordered core.

Predicted Aligned Error (PAE) is an AlphaFold confidence matrix: entry (i, j) is the expected error in the position of residue j, in ångströms, when the prediction is superimposed on the true structure at residue i. Low PAE within a block of residues means that block is internally rigid and well-predicted; high PAE between two blocks means their relative placement is uncertain even if each block individually is confident.